Protein AF-0000000079491563 (afdb_homodimer)

Radius of gyration: 26.88 Å; Cα contacts (8 Å, |Δi|>4): 609; chains: 2; bounding box: 53×106×78 Å

Structure (mmCIF, N/CA/C/O backbone):
data_AF-0000000079491563-model_v1
#
loop_
_entity.id
_entity.type
_entity.pdbx_description
1 polymer Dolichyldiphosphatase
#
loop_
_atom_site.group_PDB
_atom_site.id
_atom_site.type_symbol
_atom_site.label_atom_id
_atom_site.label_alt_id
_atom_site.label_comp_id
_atom_site.label_asym_id
_atom_site.label_entity_id
_atom_site.label_seq_id
_atom_site.pdbx_PDB_ins_code
_atom_site.Cartn_x
_atom_site.Cartn_y
_atom_site.Cartn_z
_atom_site.occupancy
_atom_site.B_iso_or_equiv
_atom_site.auth_seq_id
_atom_site.auth_comp_id
_atom_site.auth_asym_id
_atom_site.auth_atom_id
_atom_site.pdbx_PDB_model_num
ATOM 1 N N . MET A 1 1 ? 18.875 -70.062 -4.09 1 33.38 1 MET A N 1
ATOM 2 C CA . MET A 1 1 ? 19.203 -68.812 -4.773 1 33.38 1 MET A CA 1
ATOM 3 C C . MET A 1 1 ? 18.172 -67.75 -4.469 1 33.38 1 MET A C 1
ATOM 5 O O . MET A 1 1 ? 17.016 -67.875 -4.867 1 33.38 1 MET A O 1
ATOM 9 N N . GLU A 1 2 ? 18.188 -67.188 -3.293 1 38.75 2 GLU A N 1
ATOM 10 C CA . GLU A 1 2 ? 17.312 -66.125 -2.773 1 38.75 2 GLU A CA 1
ATOM 11 C C . GLU A 1 2 ? 17.312 -64.875 -3.684 1 38.75 2 GLU A C 1
ATOM 13 O O . GLU A 1 2 ? 18.375 -64.375 -3.99 1 38.75 2 GLU A O 1
ATOM 18 N N . VAL A 1 3 ? 16.344 -64.812 -4.652 1 44.72 3 VAL A N 1
ATOM 19 C CA . VAL A 1 3 ? 16.094 -63.656 -5.5 1 44.72 3 VAL A CA 1
ATOM 20 C C . VAL A 1 3 ? 16.047 -62.375 -4.648 1 44.72 3 VAL A C 1
ATOM 22 O O . VAL A 1 3 ? 15.164 -62.219 -3.801 1 44.72 3 VAL A O 1
ATOM 25 N N . VAL A 1 4 ? 17.188 -61.812 -4.176 1 45.34 4 VAL A N 1
ATOM 26 C CA . VAL A 1 4 ? 17.234 -60.469 -3.619 1 45.34 4 VAL A CA 1
ATOM 27 C C . VAL A 1 4 ? 16.438 -59.5 -4.5 1 45.34 4 VAL A C 1
ATOM 29 O O . VAL A 1 4 ? 16.797 -59.281 -5.664 1 45.34 4 VAL A O 1
ATOM 32 N N . THR A 1 5 ? 15.102 -59.5 -4.449 1 40.22 5 THR A N 1
ATOM 33 C CA . THR A 1 5 ? 14.328 -58.438 -5.074 1 40.22 5 THR A CA 1
ATOM 34 C C . THR A 1 5 ? 14.961 -57.094 -4.797 1 40.22 5 THR A C 1
ATOM 36 O O . THR A 1 5 ? 15.055 -56.656 -3.645 1 40.22 5 THR A O 1
ATOM 39 N N . GLY A 1 6 ? 16.094 -56.781 -5.426 1 38.22 6 GLY A N 1
ATOM 40 C CA . GLY A 1 6 ? 16.656 -55.438 -5.348 1 38.22 6 GLY A CA 1
ATOM 41 C C . GLY A 1 6 ? 15.609 -54.344 -5.281 1 38.22 6 GLY A C 1
ATOM 42 O O . GLY A 1 6 ? 14.766 -54.219 -6.176 1 38.22 6 GLY A O 1
ATOM 43 N N . GLN A 1 7 ? 15.07 -54 -4.082 1 40.69 7 GLN A N 1
ATOM 44 C CA . GLN A 1 7 ? 14.258 -52.812 -3.916 1 40.69 7 GLN A CA 1
ATOM 45 C C . GLN A 1 7 ? 14.734 -51.688 -4.836 1 40.69 7 GLN A C 1
ATOM 47 O O . GLN A 1 7 ? 15.914 -51.312 -4.816 1 40.69 7 GLN A O 1
ATOM 52 N N . LEU A 1 8 ? 14.211 -51.594 -6.059 1 43.91 8 LEU A N 1
ATOM 53 C CA . LEU A 1 8 ? 14.453 -50.438 -6.906 1 43.91 8 LEU A CA 1
ATOM 54 C C . LEU A 1 8 ? 14.625 -49.156 -6.062 1 43.91 8 LEU A C 1
ATOM 56 O O . LEU A 1 8 ? 13.93 -49 -5.059 1 43.91 8 LEU A O 1
ATOM 60 N N . PRO A 1 9 ? 15.812 -48.594 -5.977 1 44.34 9 PRO A N 1
ATOM 61 C CA . PRO A 1 9 ? 15.977 -47.312 -5.277 1 44.34 9 PRO A CA 1
ATOM 62 C C . PRO A 1 9 ? 14.742 -46.438 -5.391 1 44.34 9 PRO A C 1
ATOM 64 O O . PRO A 1 9 ? 13.992 -46.531 -6.359 1 44.34 9 PRO A O 1
ATOM 67 N N . SER A 1 10 ? 14.016 -46.156 -4.238 1 43.34 10 SER A N 1
ATOM 68 C CA . SER A 1 10 ? 12.93 -45.188 -4.117 1 43.34 10 SER A CA 1
ATOM 69 C C . SER A 1 10 ? 13.094 -44.031 -5.113 1 43.34 10 SER A C 1
ATOM 71 O O . SER A 1 10 ? 14.211 -43.562 -5.34 1 43.34 10 SER A O 1
ATOM 73 N N . SER A 1 11 ? 12.375 -43.969 -6.234 1 46.31 11 SER A N 1
ATOM 74 C CA . SER A 1 11 ? 12.289 -42.875 -7.172 1 46.31 11 SER A CA 1
ATOM 75 C C . SER A 1 11 ? 12.625 -41.531 -6.492 1 46.31 11 SER A C 1
ATOM 77 O O . SER A 1 11 ? 12.266 -41.312 -5.332 1 46.31 11 SER A O 1
ATOM 79 N N . PRO A 1 12 ? 13.711 -40.875 -6.797 1 52.59 12 PRO A N 1
ATOM 80 C CA . PRO A 1 12 ? 14.008 -39.594 -6.184 1 52.59 12 PRO A CA 1
ATOM 81 C C . PRO A 1 12 ? 12.742 -38.781 -5.859 1 52.59 12 PRO A C 1
ATOM 83 O O . PRO A 1 12 ? 11.766 -38.844 -6.609 1 52.59 12 PRO A O 1
ATOM 86 N N . SER A 1 13 ? 12.281 -38.688 -4.672 1 56.5 13 SER A N 1
ATOM 87 C CA . SER A 1 13 ? 11.102 -38.031 -4.133 1 56.5 13 SER A CA 1
ATOM 88 C C . SER A 1 13 ? 10.828 -36.719 -4.859 1 56.5 13 SER A C 1
ATOM 90 O O . SER A 1 13 ? 11.641 -35.781 -4.805 1 56.5 13 SER A O 1
ATOM 92 N N . VAL A 1 14 ? 10.242 -36.75 -6.012 1 70.81 14 VAL A N 1
ATOM 93 C CA . VAL A 1 14 ? 9.836 -35.625 -6.812 1 70.81 14 VAL A CA 1
ATOM 94 C C . VAL A 1 14 ? 9.133 -34.594 -5.922 1 70.81 14 VAL A C 1
ATOM 96 O O . VAL A 1 14 ? 8.109 -34.906 -5.305 1 70.81 14 VAL A O 1
ATOM 99 N N . ILE A 1 15 ? 9.852 -33.562 -5.418 1 78.31 15 ILE A N 1
ATOM 100 C CA . ILE A 1 15 ? 9.273 -32.438 -4.672 1 78.31 15 ILE A CA 1
ATOM 101 C C . ILE A 1 15 ? 8.094 -31.875 -5.441 1 78.31 15 ILE A C 1
ATOM 103 O O . ILE A 1 15 ? 8.219 -31.516 -6.613 1 78.31 15 ILE A O 1
ATOM 107 N N . GLU A 1 16 ? 6.957 -32.094 -4.93 1 82.31 16 GLU A N 1
ATOM 108 C CA . GLU A 1 16 ? 5.773 -31.469 -5.5 1 82.31 16 GLU A CA 1
ATOM 109 C C . GLU A 1 16 ? 5.672 -30.016 -5.074 1 82.31 16 GLU A C 1
ATOM 111 O O . GLU A 1 16 ? 5.738 -29.703 -3.883 1 82.31 16 GLU A O 1
ATOM 116 N N . TRP A 1 17 ? 5.625 -29.172 -6.035 1 82.44 17 TRP A N 1
ATOM 117 C CA . TRP A 1 17 ? 5.574 -27.734 -5.77 1 82.44 17 TRP A CA 1
ATOM 118 C C . TRP A 1 17 ? 4.133 -27.234 -5.77 1 82.44 17 TRP A C 1
ATOM 120 O O . TRP A 1 17 ? 3.305 -27.703 -6.551 1 82.44 17 TRP A O 1
ATOM 130 N N . SER A 1 18 ? 3.875 -26.469 -4.82 1 81.94 18 SER A N 1
ATOM 131 C CA . SER A 1 18 ? 2.584 -25.797 -4.727 1 81.94 18 SER A CA 1
ATOM 132 C C . SER A 1 18 ? 2.74 -24.281 -4.812 1 81.94 18 SER A C 1
ATOM 134 O O . SER A 1 18 ? 3.785 -23.734 -4.453 1 81.94 18 SER A O 1
ATOM 136 N N . SER A 1 19 ? 1.721 -23.625 -5.391 1 80.38 19 SER A N 1
ATOM 137 C CA . SER A 1 19 ? 1.745 -22.172 -5.504 1 80.38 19 SER A CA 1
ATOM 138 C C . SER A 1 19 ? 1.074 -21.516 -4.301 1 80.38 19 SER A C 1
ATOM 140 O O . SER A 1 19 ? 0.141 -22.078 -3.721 1 80.38 19 SER A O 1
ATOM 142 N N . PHE A 1 20 ? 1.654 -20.406 -3.984 1 76.38 20 PHE A N 1
ATOM 143 C CA . PHE A 1 20 ? 1.009 -19.625 -2.938 1 76.38 20 PHE A CA 1
ATOM 144 C C . PHE A 1 20 ? -0.326 -19.062 -3.42 1 76.38 20 PHE A C 1
ATOM 146 O O . PHE A 1 20 ? -0.368 -18.25 -4.34 1 76.38 20 PHE A O 1
ATOM 153 N N . SER A 1 21 ? -1.38 -19.438 -2.797 1 75.44 21 SER A N 1
ATOM 154 C CA . SER A 1 21 ? -2.738 -19.297 -3.316 1 75.44 21 SER A CA 1
ATOM 155 C C . SER A 1 21 ? -3.172 -17.844 -3.363 1 75.44 21 SER A C 1
ATOM 157 O O . SER A 1 21 ? -3.877 -17.422 -4.285 1 75.44 21 SER A O 1
ATOM 159 N N . LEU A 1 22 ? -2.746 -17.016 -2.453 1 75.25 22 LEU A N 1
ATOM 160 C CA . LEU A 1 22 ? -3.236 -15.648 -2.303 1 75.25 22 LEU A CA 1
ATOM 161 C C . LEU A 1 22 ? -2.857 -14.797 -3.51 1 75.25 22 LEU A C 1
ATOM 163 O O . LEU A 1 22 ? -3.605 -13.898 -3.9 1 75.25 22 LEU A O 1
ATOM 167 N N . THR A 1 23 ? -1.803 -15.172 -4.168 1 80.31 23 THR A N 1
ATOM 168 C CA . THR A 1 23 ? -1.316 -14.32 -5.25 1 80.31 23 THR A CA 1
ATOM 169 C C . THR A 1 23 ? -1.249 -15.094 -6.562 1 80.31 23 THR A C 1
ATOM 171 O O . THR A 1 23 ? -0.744 -14.586 -7.562 1 80.31 23 THR A O 1
ATOM 174 N N . HIS A 1 24 ? -1.755 -16.25 -6.48 1 82.44 24 HIS A N 1
ATOM 175 C CA . HIS A 1 24 ? -1.667 -17.109 -7.656 1 82.44 24 HIS A CA 1
ATOM 176 C C . HIS A 1 24 ? -2.84 -16.875 -8.602 1 82.44 24 HIS A C 1
ATOM 178 O O . HIS A 1 24 ? -4 -17 -8.203 1 82.44 24 HIS A O 1
ATOM 184 N N . VAL A 1 25 ? -2.547 -16.391 -9.742 1 86.5 25 VAL A N 1
ATOM 185 C CA . VAL A 1 25 ? -3.562 -16.188 -10.773 1 86.5 25 VAL A CA 1
ATOM 186 C C . VAL A 1 25 ? -3.072 -16.75 -12.102 1 86.5 25 VAL A C 1
ATOM 188 O O . VAL A 1 25 ? -1.935 -16.5 -12.508 1 86.5 25 VAL A O 1
ATOM 191 N N . GLN A 1 26 ? -3.93 -17.5 -12.703 1 87.38 26 GLN A N 1
ATOM 192 C CA . GLN A 1 26 ? -3.584 -18.125 -13.977 1 87.38 26 GLN A CA 1
ATOM 193 C C . GLN A 1 26 ? -4.41 -17.547 -15.117 1 87.38 26 GLN A C 1
ATOM 195 O O . GLN A 1 26 ? -5.523 -17.047 -14.898 1 87.38 26 GLN A O 1
ATOM 200 N N . TYR A 1 27 ? -3.842 -17.531 -16.25 1 88.19 27 TYR A N 1
ATOM 201 C CA . TYR A 1 27 ? -4.488 -17.109 -17.484 1 88.19 27 TYR A CA 1
ATOM 202 C C . TYR A 1 27 ? -4.074 -17.984 -18.656 1 88.19 27 TYR A C 1
ATOM 204 O O . TYR A 1 27 ? -3.041 -18.656 -18.594 1 88.19 27 TYR A O 1
ATOM 212 N N . PRO A 1 28 ? -4.953 -18.078 -19.656 1 87.12 28 PRO A N 1
ATOM 213 C CA . PRO A 1 28 ? -4.574 -18.875 -20.812 1 87.12 28 PRO A CA 1
ATOM 214 C C . PRO A 1 28 ? -3.322 -18.344 -21.516 1 87.12 28 PRO A C 1
ATOM 216 O O . PRO A 1 28 ? -3.203 -17.141 -21.75 1 87.12 28 PRO A O 1
ATOM 219 N N . LYS A 1 29 ? -2.494 -19.297 -21.797 1 86.69 29 LYS A N 1
ATOM 220 C CA . LYS A 1 29 ? -1.234 -18.938 -22.438 1 86.69 29 LYS A CA 1
ATOM 221 C C . LYS A 1 29 ? -1.48 -18.219 -23.766 1 86.69 29 LYS A C 1
ATOM 223 O O . LYS A 1 29 ? -2.324 -18.656 -24.562 1 86.69 29 LYS A O 1
ATOM 228 N N . GLY A 1 30 ? -0.795 -17.125 -23.984 1 87.94 30 GLY A N 1
ATOM 229 C CA . GLY A 1 30 ? -0.909 -16.391 -25.234 1 87.94 30 GLY A CA 1
ATOM 230 C C . GLY A 1 30 ? -2.062 -15.406 -25.25 1 87.94 30 GLY A C 1
ATOM 231 O O . GLY A 1 30 ? -2.242 -14.664 -26.219 1 87.94 30 GLY A O 1
ATOM 232 N N . ASP A 1 31 ? -2.879 -15.391 -24.266 1 92.62 31 ASP A N 1
ATOM 233 C CA . ASP A 1 31 ? -4.039 -14.508 -24.172 1 92.62 31 ASP A CA 1
ATOM 234 C C . ASP A 1 31 ? -3.676 -13.195 -23.484 1 92.62 31 ASP A C 1
ATOM 236 O O . ASP A 1 31 ? -3.633 -13.133 -22.25 1 92.62 31 ASP A O 1
ATOM 240 N N . SER A 1 32 ? -3.508 -12.203 -24.281 1 93.44 32 SER A N 1
ATOM 241 C CA . SER A 1 32 ? -3.107 -10.914 -23.703 1 93.44 32 SER A CA 1
ATOM 242 C C . SER A 1 32 ? -4.211 -10.328 -22.844 1 93.44 32 SER A C 1
ATOM 244 O O . SER A 1 32 ? -3.93 -9.695 -21.812 1 93.44 32 SER A O 1
ATOM 246 N N . LEU A 1 33 ? -5.422 -10.484 -23.266 1 95 33 LEU A N 1
ATOM 247 C CA . LEU A 1 33 ? -6.531 -10.008 -22.453 1 95 33 LEU A CA 1
ATOM 248 C C . LEU A 1 33 ? -6.586 -10.742 -21.125 1 95 33 LEU A C 1
ATOM 250 O O . LEU A 1 33 ? -6.793 -10.125 -20.078 1 95 33 LEU A O 1
ATOM 254 N N . GLY A 1 34 ? -6.395 -12.008 -21.219 1 94.19 34 GLY A N 1
ATOM 255 C CA . GLY A 1 34 ? -6.344 -12.797 -19.984 1 94.19 34 GLY A CA 1
ATOM 256 C C . GLY A 1 34 ? -5.246 -12.344 -19.047 1 94.19 34 GLY A C 1
ATOM 257 O O . GLY A 1 34 ? -5.453 -12.289 -17.828 1 94.19 34 GLY A O 1
ATOM 258 N N . LYS A 1 35 ? -4.18 -12.094 -19.641 1 92.69 35 LYS A N 1
ATOM 259 C CA . LYS A 1 35 ? -3.059 -11.617 -18.844 1 92.69 35 LYS A CA 1
ATOM 260 C C . LYS A 1 35 ? -3.4 -10.305 -18.141 1 92.69 35 LYS A C 1
ATOM 262 O O . LYS A 1 35 ? -3.113 -10.133 -16.953 1 92.69 35 LYS A O 1
ATOM 267 N N . LEU A 1 36 ? -3.996 -9.422 -18.859 1 94.81 36 LEU A N 1
ATOM 268 C CA . LEU A 1 36 ? -4.418 -8.141 -18.297 1 94.81 36 LEU A CA 1
ATOM 269 C C . LEU A 1 36 ? -5.453 -8.352 -17.188 1 94.81 36 LEU A C 1
ATOM 271 O O . LEU A 1 36 ? -5.371 -7.73 -16.141 1 94.81 36 LEU A O 1
ATOM 275 N N . LEU A 1 37 ? -6.352 -9.195 -17.422 1 95.5 37 LEU A N 1
ATOM 276 C CA . LEU A 1 37 ? -7.414 -9.453 -16.453 1 95.5 37 LEU A CA 1
ATOM 277 C C . LEU A 1 37 ? -6.863 -10.148 -15.219 1 95.5 37 LEU A C 1
ATOM 279 O O . LEU A 1 37 ? -7.355 -9.922 -14.109 1 95.5 37 LEU A O 1
ATOM 283 N N . ALA A 1 38 ? -5.879 -10.969 -15.422 1 92.88 38 ALA A N 1
ATOM 284 C CA . ALA A 1 38 ? -5.203 -11.578 -14.281 1 92.88 38 ALA A CA 1
ATOM 285 C C . ALA A 1 38 ? -4.578 -10.508 -13.383 1 92.88 38 ALA A C 1
ATOM 287 O O . ALA A 1 38 ? -4.695 -10.57 -12.156 1 92.88 38 ALA A O 1
ATOM 288 N N . PHE A 1 39 ? -4.008 -9.586 -14.016 1 92.75 39 PHE A N 1
ATOM 289 C CA . PHE A 1 39 ? -3.418 -8.469 -13.281 1 92.75 39 PHE A CA 1
ATOM 290 C C . PHE A 1 39 ? -4.488 -7.695 -12.523 1 92.75 39 PHE A C 1
ATOM 292 O O . PHE A 1 39 ? -4.324 -7.395 -11.344 1 92.75 39 PHE A O 1
ATOM 299 N N . ILE A 1 40 ? -5.562 -7.418 -13.156 1 95.62 40 ILE A N 1
ATOM 300 C CA . ILE A 1 40 ? -6.668 -6.664 -12.578 1 95.62 40 ILE A CA 1
ATOM 301 C C . ILE A 1 40 ? -7.254 -7.438 -11.398 1 95.62 40 ILE A C 1
ATOM 303 O O . ILE A 1 40 ? -7.668 -6.84 -10.398 1 95.62 40 ILE A O 1
ATOM 307 N N . SER A 1 41 ? -7.211 -8.719 -11.484 1 94.44 41 SER A N 1
ATOM 308 C CA . SER A 1 41 ? -7.812 -9.555 -10.453 1 94.44 41 SER A CA 1
ATOM 309 C C . SER A 1 41 ? -6.992 -9.523 -9.172 1 94.44 41 SER A C 1
ATOM 311 O O . SER A 1 41 ? -7.457 -9.969 -8.117 1 94.44 41 SER A O 1
ATOM 313 N N . LEU A 1 42 ? -5.801 -8.961 -9.211 1 94.44 42 LEU A N 1
ATOM 314 C CA . LEU A 1 42 ? -4.949 -8.852 -8.031 1 94.44 42 LEU A CA 1
ATOM 315 C C . LEU A 1 42 ? -5.289 -7.598 -7.234 1 94.44 42 LEU A C 1
ATOM 317 O O . LEU A 1 42 ? -4.715 -7.363 -6.168 1 94.44 42 LEU A O 1
ATOM 321 N N . SER A 1 43 ? -6.289 -6.883 -7.613 1 96.31 43 SER A N 1
ATOM 322 C CA . SER A 1 43 ? -6.637 -5.582 -7.051 1 96.31 43 SER A CA 1
ATOM 323 C C . SER A 1 43 ? -7.012 -5.699 -5.578 1 96.31 43 SER A C 1
ATOM 325 O O . SER A 1 43 ? -6.621 -4.855 -4.766 1 96.31 43 SER A O 1
ATOM 327 N N . PRO A 1 44 ? -7.734 -6.715 -5.145 1 96.62 44 PRO A N 1
ATOM 328 C CA . PRO A 1 44 ? -8.062 -6.797 -3.721 1 96.62 44 PRO A CA 1
ATOM 329 C C . PRO A 1 44 ? -6.82 -6.84 -2.832 1 96.62 44 PRO A C 1
ATOM 331 O O . PRO A 1 44 ? -6.785 -6.203 -1.779 1 96.62 44 PRO A O 1
ATOM 334 N N . LEU A 1 45 ? -5.836 -7.535 -3.281 1 95 45 LEU A N 1
ATOM 335 C CA . LEU A 1 45 ? -4.586 -7.574 -2.533 1 95 45 LEU A CA 1
ATOM 336 C C . LEU A 1 45 ? -3.924 -6.203 -2.504 1 95 45 LEU A C 1
ATOM 338 O O . LEU A 1 45 ? -3.459 -5.754 -1.454 1 95 45 LEU A O 1
ATOM 342 N N . GLY A 1 46 ? -3.873 -5.566 -3.631 1 96.25 46 GLY A N 1
ATOM 343 C CA . GLY A 1 46 ? -3.35 -4.211 -3.693 1 96.25 46 GLY A CA 1
ATOM 344 C C . GLY A 1 46 ? -4.074 -3.248 -2.77 1 96.25 46 GLY A C 1
ATOM 345 O O . GLY A 1 46 ? -3.439 -2.453 -2.072 1 96.25 46 GLY A O 1
ATOM 346 N N . ILE A 1 47 ? -5.34 -3.342 -2.752 1 97.69 47 ILE A N 1
ATOM 347 C CA . ILE A 1 47 ? -6.148 -2.457 -1.921 1 97.69 47 ILE A CA 1
ATOM 348 C C . ILE A 1 47 ? -5.906 -2.771 -0.446 1 97.69 47 ILE A C 1
ATOM 350 O O . ILE A 1 47 ? -5.832 -1.861 0.384 1 97.69 47 ILE A O 1
ATOM 354 N N . ALA A 1 48 ? -5.777 -4.023 -0.148 1 97.12 48 ALA A N 1
ATOM 355 C CA . ALA A 1 48 ? -5.504 -4.406 1.234 1 97.12 48 ALA A CA 1
ATOM 356 C C . ALA A 1 48 ? -4.191 -3.801 1.721 1 97.12 48 ALA A C 1
ATOM 358 O O . ALA A 1 48 ? -4.121 -3.26 2.826 1 97.12 48 ALA A O 1
ATOM 359 N N . VAL A 1 49 ? -3.172 -3.861 0.914 1 96.94 49 VAL A N 1
ATOM 360 C CA . VAL A 1 49 ? -1.88 -3.283 1.271 1 96.94 49 VAL A CA 1
ATOM 361 C C . VAL A 1 49 ? -2.002 -1.766 1.371 1 96.94 49 VAL A C 1
ATOM 363 O O . VAL A 1 49 ? -1.431 -1.148 2.273 1 96.94 49 VAL A O 1
ATOM 366 N N . CYS A 1 50 ? -2.725 -1.22 0.447 1 97.75 50 CYS A N 1
ATOM 367 C CA . CYS A 1 50 ? -2.967 0.218 0.474 1 97.75 50 CYS A CA 1
ATOM 368 C C . CYS A 1 50 ? -3.627 0.636 1.782 1 97.75 50 CYS A C 1
ATOM 370 O O . CYS A 1 50 ? -3.184 1.585 2.432 1 97.75 50 CYS A O 1
ATOM 372 N N . MET A 1 51 ? -4.633 -0.077 2.195 1 98 51 MET A N 1
ATOM 373 C CA . MET A 1 51 ? -5.367 0.259 3.412 1 98 51 MET A CA 1
ATOM 374 C C . MET A 1 51 ? -4.48 0.091 4.645 1 98 51 MET A C 1
ATOM 376 O O . MET A 1 51 ? -4.516 0.918 5.555 1 98 51 MET A O 1
ATOM 380 N N . LEU A 1 52 ? -3.713 -0.933 4.621 1 97.44 52 LEU A N 1
ATOM 381 C CA . LEU A 1 52 ? -2.791 -1.135 5.734 1 97.44 52 LEU A CA 1
ATOM 382 C C . LEU A 1 52 ? -1.779 0.003 5.816 1 97.44 52 LEU A C 1
ATOM 384 O O . LEU A 1 52 ? -1.474 0.491 6.906 1 97.44 52 LEU A O 1
ATOM 388 N N . THR A 1 53 ? -1.307 0.353 4.672 1 97.69 53 THR A N 1
ATOM 389 C CA . THR A 1 53 ? -0.362 1.462 4.598 1 97.69 53 THR A CA 1
ATOM 390 C C . THR A 1 53 ? -0.985 2.742 5.145 1 97.69 53 THR A C 1
ATOM 392 O O . THR A 1 53 ? -0.371 3.441 5.953 1 97.69 53 THR A O 1
ATOM 395 N N . LEU A 1 54 ? -2.178 2.992 4.785 1 96.94 54 LEU A N 1
ATOM 396 C CA . LEU A 1 54 ? -2.846 4.215 5.219 1 96.94 54 LEU A CA 1
ATOM 397 C C . LEU A 1 54 ? -3.145 4.172 6.715 1 96.94 54 LEU A C 1
ATOM 399 O O . LEU A 1 54 ? -3.043 5.188 7.402 1 96.94 54 LEU A O 1
ATOM 403 N N . ILE A 1 55 ? -3.488 3.02 7.195 1 97.19 55 ILE A N 1
ATOM 404 C CA . ILE A 1 55 ? -3.721 2.883 8.625 1 97.19 55 ILE A CA 1
ATOM 405 C C . ILE A 1 55 ? -2.439 3.211 9.391 1 97.19 55 ILE A C 1
ATOM 407 O O . ILE A 1 55 ? -2.473 3.943 10.383 1 97.19 55 ILE A O 1
ATOM 411 N N . LEU A 1 56 ? -1.343 2.764 8.898 1 94.19 56 LEU A N 1
ATOM 412 C CA . LEU A 1 56 ? -0.078 2.895 9.609 1 94.19 56 LEU A CA 1
ATOM 413 C C . LEU A 1 56 ? 0.46 4.316 9.516 1 94.19 56 LEU A C 1
ATOM 415 O O . LEU A 1 56 ? 1.062 4.828 10.461 1 94.19 56 LEU A O 1
ATOM 419 N N . PHE A 1 57 ? 0.159 5.004 8.43 1 92.75 57 PHE A N 1
ATOM 420 C CA . PHE A 1 57 ? 0.869 6.258 8.219 1 92.75 57 PHE A CA 1
ATOM 421 C C . PHE A 1 57 ? -0.073 7.445 8.375 1 92.75 57 PHE A C 1
ATOM 423 O O . PHE A 1 57 ? 0.366 8.555 8.672 1 92.75 57 PHE A O 1
ATOM 430 N N . ARG A 1 58 ? -1.344 7.215 8.078 1 92.75 58 ARG A N 1
ATOM 431 C CA . ARG A 1 58 ? -2.289 8.312 8.266 1 92.75 58 ARG A CA 1
ATOM 432 C C . ARG A 1 58 ? -2.947 8.242 9.633 1 92.75 58 ARG A C 1
ATOM 434 O O . ARG A 1 58 ? -3.248 9.273 10.242 1 92.75 58 ARG A O 1
ATOM 441 N N . ARG A 1 59 ? -3.297 7.012 10.109 1 95.19 59 ARG A N 1
ATOM 442 C CA . ARG A 1 59 ? -3.83 6.723 11.438 1 95.19 59 ARG A CA 1
ATOM 443 C C . ARG A 1 59 ? -5.113 7.504 11.695 1 95.19 59 ARG A C 1
ATOM 445 O O . ARG A 1 59 ? -5.293 8.078 12.773 1 95.19 59 ARG A O 1
ATOM 452 N N . ASP A 1 60 ? -5.957 7.68 10.773 1 94.88 60 ASP A N 1
ATOM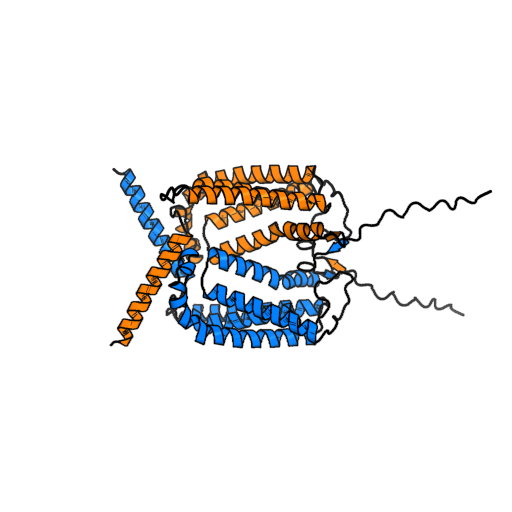 453 C CA . ASP A 1 60 ? -7.25 8.328 10.953 1 94.88 60 ASP A CA 1
ATOM 454 C C . ASP A 1 60 ? -8.352 7.301 11.18 1 94.88 60 ASP A C 1
ATOM 456 O O . ASP A 1 60 ? -8.312 6.203 10.625 1 94.88 60 ASP A O 1
ATOM 460 N N . LEU A 1 61 ? -9.289 7.641 11.859 1 96.88 61 LEU A N 1
ATOM 461 C CA . LEU A 1 61 ? -10.312 6.715 12.336 1 96.88 61 LEU A CA 1
ATOM 462 C C . LEU A 1 61 ? -11.234 6.285 11.203 1 96.88 61 LEU A C 1
ATOM 464 O O . LEU A 1 61 ? -11.727 5.156 11.195 1 96.88 61 LEU A O 1
ATOM 468 N N . HIS A 1 62 ? -11.5 7.141 10.242 1 96.12 62 HIS A N 1
ATOM 469 C CA . HIS A 1 62 ? -12.336 6.762 9.109 1 96.12 62 HIS A CA 1
ATOM 470 C C . HIS A 1 62 ? -11.695 5.633 8.305 1 96.12 62 HIS A C 1
ATOM 472 O O . HIS A 1 62 ? -12.375 4.684 7.91 1 96.12 62 HIS A O 1
ATOM 478 N N . THR A 1 63 ? -10.375 5.719 8.055 1 97.12 63 THR A N 1
ATOM 479 C CA . THR A 1 63 ? -9.656 4.676 7.34 1 97.12 63 THR A CA 1
ATOM 480 C C . THR A 1 63 ? -9.664 3.371 8.133 1 97.12 63 THR A C 1
ATOM 482 O O . THR A 1 63 ? -9.852 2.293 7.566 1 97.12 63 THR A O 1
ATOM 485 N N . ILE A 1 64 ? -9.492 3.496 9.391 1 98.06 64 ILE A N 1
ATOM 486 C CA . ILE A 1 64 ? -9.477 2.318 10.258 1 98.06 64 ILE A CA 1
ATOM 487 C C . ILE A 1 64 ? -10.852 1.647 10.234 1 98.06 64 ILE A C 1
ATOM 489 O O . ILE A 1 64 ? -10.945 0.425 10.109 1 98.06 64 ILE A O 1
ATOM 493 N N . THR A 1 65 ? -11.867 2.43 10.367 1 98.12 65 THR A N 1
ATOM 494 C CA . THR A 1 65 ? -13.219 1.887 10.359 1 98.12 65 THR A CA 1
ATOM 495 C C . THR A 1 65 ? -13.547 1.274 9 1 98.12 65 THR A C 1
ATOM 497 O O . THR A 1 65 ? -14.125 0.19 8.922 1 98.12 65 THR A O 1
ATOM 500 N N . PHE A 1 66 ? -13.203 1.98 7.957 1 98.38 66 PHE A N 1
ATOM 501 C CA . PHE A 1 66 ? -13.383 1.45 6.609 1 98.38 66 PHE A CA 1
ATOM 502 C C . PHE A 1 66 ? -12.695 0.1 6.461 1 98.38 66 PHE A C 1
ATOM 504 O O . PHE A 1 66 ? -13.289 -0.86 5.977 1 98.38 66 PHE A O 1
ATOM 511 N N . SER A 1 67 ? -11.453 -0.024 6.906 1 98.69 67 SER A N 1
ATOM 512 C CA . SER A 1 67 ? -10.672 -1.25 6.824 1 98.69 67 SER A CA 1
ATOM 513 C C . SER A 1 67 ? -11.297 -2.367 7.652 1 98.69 67 SER A C 1
ATOM 515 O O . SER A 1 67 ? -11.281 -3.531 7.25 1 98.69 67 SER A O 1
ATOM 517 N N . SER A 1 68 ? -11.805 -2.01 8.812 1 98.5 68 SER A N 1
ATOM 518 C CA . SER A 1 68 ? -12.484 -3.004 9.633 1 98.5 68 SER A CA 1
ATOM 519 C C . SER A 1 68 ? -13.711 -3.561 8.914 1 98.5 68 SER A C 1
ATOM 521 O O . SER A 1 68 ? -14.039 -4.742 9.055 1 98.5 68 SER A O 1
ATOM 523 N N . GLY A 1 69 ? -14.406 -2.682 8.188 1 98.75 69 GLY A N 1
ATOM 524 C CA . GLY A 1 69 ? -15.531 -3.139 7.379 1 98.75 69 GLY A CA 1
ATOM 525 C C . GLY A 1 69 ? -15.117 -4.117 6.297 1 98.75 69 GLY A C 1
ATOM 526 O O . GLY A 1 69 ? -15.812 -5.109 6.051 1 98.75 69 GLY A O 1
ATOM 527 N N . ILE A 1 70 ? -14.023 -3.816 5.672 1 98.69 70 ILE A N 1
ATOM 528 C CA . ILE A 1 70 ? -13.492 -4.707 4.652 1 98.69 70 ILE A CA 1
ATOM 529 C C . ILE A 1 70 ? -13.188 -6.074 5.266 1 98.69 70 ILE A C 1
ATOM 531 O O . ILE A 1 70 ? -13.523 -7.109 4.688 1 98.69 70 ILE A O 1
ATOM 535 N N . LEU A 1 71 ? -12.586 -6.062 6.445 1 98.25 71 LEU A N 1
ATOM 536 C CA . LEU A 1 71 ? -12.227 -7.301 7.125 1 98.25 71 LEU A CA 1
ATOM 537 C C . LEU A 1 71 ? -13.477 -8.094 7.496 1 98.25 71 LEU A C 1
ATOM 539 O O . LEU A 1 71 ? -13.523 -9.312 7.289 1 98.25 71 LEU A O 1
ATOM 543 N N . LEU A 1 72 ? -14.414 -7.434 8.047 1 98.44 72 LEU A N 1
ATOM 544 C CA . LEU A 1 72 ? -15.664 -8.102 8.414 1 98.44 72 LEU A CA 1
ATOM 545 C C . LEU A 1 72 ? -16.359 -8.68 7.184 1 98.44 72 LEU A C 1
ATOM 547 O O . LEU A 1 72 ? -16.953 -9.758 7.25 1 98.44 72 LEU A O 1
ATOM 551 N N . ASN A 1 73 ? -16.312 -7.902 6.109 1 98.5 73 ASN A N 1
ATOM 552 C CA . ASN A 1 73 ? -16.859 -8.375 4.844 1 98.5 73 ASN A CA 1
ATOM 553 C C . ASN A 1 73 ? -16.172 -9.656 4.379 1 98.5 73 ASN A C 1
ATOM 555 O O . ASN A 1 73 ? -16.828 -10.578 3.887 1 98.5 73 ASN A O 1
ATOM 559 N N . GLU A 1 74 ? -14.906 -9.789 4.539 1 97.19 74 GLU A N 1
ATOM 560 C CA . GLU A 1 74 ? -14.156 -10.992 4.176 1 97.19 74 GLU A CA 1
ATOM 561 C C . GLU A 1 74 ? -14.539 -12.172 5.07 1 97.19 74 GLU A C 1
ATOM 563 O O . GLU A 1 74 ? -14.633 -13.305 4.602 1 97.19 74 GLU A O 1
ATOM 568 N N . VAL A 1 75 ? -14.688 -11.891 6.316 1 97.5 75 VAL A N 1
ATOM 569 C CA . VAL A 1 75 ? -15.094 -12.938 7.254 1 97.5 75 VAL A CA 1
ATOM 570 C C . VAL A 1 75 ? -16.484 -13.453 6.871 1 97.5 75 VAL A C 1
ATOM 572 O O . VAL A 1 75 ? -16.719 -14.664 6.891 1 97.5 75 VAL A O 1
ATOM 575 N N . MET A 1 76 ? -17.312 -12.539 6.559 1 98.06 76 MET A N 1
ATOM 576 C CA . MET A 1 76 ? -18.656 -12.922 6.113 1 98.06 76 MET A CA 1
ATOM 577 C C . MET A 1 76 ? -18.578 -13.805 4.875 1 98.06 76 MET A C 1
ATOM 579 O O . MET A 1 76 ? -19.266 -14.828 4.793 1 98.06 76 MET A O 1
ATOM 583 N N . ASN A 1 77 ? -17.781 -13.445 3.906 1 97.62 77 ASN A N 1
ATOM 584 C CA . ASN A 1 77 ? -17.609 -14.242 2.693 1 97.62 77 ASN A CA 1
ATOM 585 C C . ASN A 1 77 ? -17.109 -15.648 3.006 1 97.62 77 ASN A C 1
ATOM 587 O O . ASN A 1 77 ? -17.625 -16.625 2.484 1 97.62 77 ASN A O 1
ATOM 591 N N . TYR A 1 78 ? -16.125 -15.672 3.836 1 95.69 78 TYR A N 1
ATOM 592 C CA . TYR A 1 78 ? -15.539 -16.953 4.219 1 95.69 78 TYR A CA 1
ATOM 593 C C . TYR A 1 78 ? -16.578 -17.859 4.852 1 95.69 78 TYR A C 1
ATOM 595 O O . TYR A 1 78 ? -16.656 -19.047 4.516 1 95.69 78 TYR A O 1
ATOM 603 N N . THR A 1 79 ? -17.344 -17.328 5.73 1 96.81 79 THR A N 1
ATOM 604 C CA . THR A 1 79 ? -18.375 -18.094 6.43 1 96.81 79 THR A CA 1
ATOM 605 C C . THR A 1 79 ? -19.438 -18.594 5.449 1 96.81 79 THR A C 1
ATOM 607 O O . THR A 1 79 ? -19.797 -19.766 5.48 1 96.81 79 THR A O 1
ATOM 610 N N . LEU A 1 80 ? -19.875 -17.766 4.539 1 96.56 80 LEU A N 1
ATOM 611 C CA . LEU A 1 80 ? -20.906 -18.125 3.572 1 96.56 80 LEU A CA 1
ATOM 612 C C . LEU A 1 80 ? -20.406 -19.203 2.615 1 96.56 80 LEU A C 1
ATOM 614 O O . LEU A 1 80 ? -21.141 -20.125 2.256 1 96.56 80 LEU A O 1
ATOM 618 N N . LYS A 1 81 ? -19.141 -19.109 2.205 1 94.31 81 LYS A N 1
ATOM 619 C CA . LYS A 1 81 ? -18.562 -20.109 1.316 1 94.31 81 LYS A CA 1
ATOM 620 C C . LYS A 1 81 ? -18.578 -21.5 1.963 1 94.31 81 LYS A C 1
ATOM 622 O O . LYS A 1 81 ? -18.797 -22.5 1.285 1 94.31 81 LYS A O 1
ATOM 627 N N . HIS A 1 82 ? -18.359 -21.5 3.223 1 94.25 82 HIS A N 1
ATOM 628 C CA . HIS A 1 82 ? -18.281 -22.766 3.922 1 94.25 82 HIS A CA 1
ATOM 629 C C . HIS A 1 82 ? -19.672 -23.297 4.266 1 94.25 82 HIS A C 1
ATOM 631 O O . HIS A 1 82 ? -19.844 -24.484 4.52 1 94.25 82 HIS A O 1
ATOM 637 N N . LEU A 1 83 ? -20.625 -22.453 4.277 1 95 83 LEU A N 1
ATOM 638 C CA . LEU A 1 83 ? -22 -22.875 4.5 1 95 83 LEU A CA 1
ATOM 639 C C . LEU A 1 83 ? -22.641 -23.359 3.205 1 95 83 LEU A C 1
ATOM 641 O O . LEU A 1 83 ? -23.344 -24.375 3.203 1 95 83 LEU A O 1
ATOM 645 N N . ILE A 1 84 ? -22.344 -22.719 2.107 1 94.44 84 ILE A N 1
ATOM 646 C CA . ILE A 1 84 ? -22.984 -23.031 0.832 1 94.44 84 ILE A CA 1
ATOM 647 C C . ILE A 1 84 ? -22.234 -24.156 0.135 1 94.44 84 ILE A C 1
ATOM 649 O O . ILE A 1 84 ? -22.844 -25.047 -0.473 1 94.44 84 ILE A O 1
ATOM 653 N N . ARG A 1 85 ? -20.828 -24.094 0.119 1 91.94 85 ARG A N 1
ATOM 654 C CA . ARG A 1 85 ? -19.922 -25.109 -0.39 1 91.94 85 ARG A CA 1
ATOM 655 C C . ARG A 1 85 ? -20.172 -25.391 -1.866 1 91.94 85 ARG A C 1
ATOM 657 O O . ARG A 1 85 ? -20.219 -26.547 -2.285 1 91.94 85 ARG A O 1
ATOM 664 N N . GLU A 1 86 ? -20.516 -24.359 -2.6 1 91.75 86 GLU A N 1
ATOM 665 C CA . GLU A 1 86 ? -20.641 -24.5 -4.047 1 91.75 86 GLU A CA 1
ATOM 666 C C . GLU A 1 86 ? -19.281 -24.562 -4.723 1 91.75 86 GLU A C 1
ATOM 668 O O . GLU A 1 86 ? -18.406 -23.734 -4.453 1 91.75 86 GLU A O 1
ATOM 673 N N . PRO A 1 87 ? -19.094 -25.531 -5.543 1 88.44 87 PRO A N 1
ATOM 674 C CA . PRO A 1 87 ? -17.797 -25.672 -6.195 1 88.44 87 PRO A CA 1
ATOM 675 C C . PRO A 1 87 ? -17.531 -24.578 -7.23 1 88.44 87 PRO A C 1
ATOM 677 O O . PRO A 1 87 ? -18.484 -23.953 -7.723 1 88.44 87 PRO A O 1
ATOM 680 N N . ARG A 1 88 ? -16.266 -24.391 -7.527 1 88.81 88 ARG A N 1
ATOM 681 C CA . ARG A 1 88 ? -15.836 -23.5 -8.609 1 88.81 88 ARG A CA 1
ATOM 682 C C . ARG A 1 88 ? -16.031 -24.172 -9.969 1 88.81 88 ARG A C 1
ATOM 684 O O . ARG A 1 88 ? -16.188 -25.391 -10.055 1 88.81 88 ARG A O 1
ATOM 691 N N . PRO A 1 89 ? -16.156 -23.391 -10.984 1 86.56 89 PRO A N 1
ATOM 692 C CA . PRO A 1 89 ? -16.375 -24 -12.297 1 86.56 89 PRO A CA 1
ATOM 693 C C . PRO A 1 89 ? -15.203 -24.875 -12.742 1 86.56 89 PRO A C 1
ATOM 695 O O . PRO A 1 89 ? -15.406 -25.953 -13.305 1 86.56 89 PRO A O 1
ATOM 698 N N . LEU A 1 90 ? -14.039 -24.328 -12.562 1 76.88 90 LEU A N 1
ATOM 699 C CA . LEU A 1 90 ? -12.852 -25.094 -12.938 1 76.88 90 LEU A CA 1
ATOM 700 C C . LEU A 1 90 ? -12.062 -25.5 -11.703 1 76.88 90 LEU A C 1
ATOM 702 O O . LEU A 1 90 ? -11.727 -24.656 -10.859 1 76.88 90 LEU A O 1
ATOM 706 N N . LYS A 1 91 ? -11.938 -26.75 -11.617 1 68.88 91 LYS A N 1
ATOM 707 C CA . LYS A 1 91 ? -11.094 -27.25 -10.531 1 68.88 91 LYS A CA 1
ATOM 708 C C . LYS A 1 91 ? -9.617 -27.109 -10.883 1 68.88 91 LYS A C 1
ATOM 710 O O . LYS A 1 91 ? -9.156 -27.656 -11.883 1 68.88 91 LYS A O 1
ATOM 715 N N . ARG A 1 92 ? -9.078 -26.203 -10.281 1 67.94 92 ARG A N 1
ATOM 716 C CA . ARG A 1 92 ? -7.652 -26 -10.539 1 67.94 92 ARG A CA 1
ATOM 717 C C . ARG A 1 92 ? -6.801 -26.906 -9.648 1 67.94 92 ARG A C 1
ATOM 719 O O . ARG A 1 92 ? -7.227 -27.297 -8.562 1 67.94 92 ARG A O 1
ATOM 726 N N . GLN A 1 93 ? -5.754 -27.469 -10.242 1 60.25 93 GLN A N 1
ATOM 727 C CA . GLN A 1 93 ? -4.855 -28.406 -9.586 1 60.25 93 GLN A CA 1
ATOM 728 C C . GLN A 1 93 ? -4.203 -27.781 -8.359 1 60.25 93 GLN A C 1
ATOM 730 O O . GLN A 1 93 ? -3.822 -28.484 -7.422 1 60.25 93 GLN A O 1
ATOM 735 N N . GLU A 1 94 ? -4.172 -26.531 -8.469 1 59.03 94 GLU A N 1
ATOM 736 C CA . GLU A 1 94 ? -3.408 -25.891 -7.398 1 59.03 94 GLU A CA 1
ATOM 737 C C . GLU A 1 94 ? -4.25 -25.75 -6.133 1 59.03 94 GLU A C 1
ATOM 739 O O . GLU A 1 94 ? -5.469 -25.594 -6.203 1 59.03 94 GLU A O 1
ATOM 744 N N . GLU A 1 95 ? -3.619 -26.188 -5.102 1 58.06 95 GLU A N 1
ATOM 745 C CA . GLU A 1 95 ? -4.246 -26.062 -3.789 1 58.06 95 GLU A CA 1
ATOM 746 C C . GLU A 1 95 ? -4.711 -24.641 -3.523 1 58.06 95 GLU A C 1
ATOM 748 O O . GLU A 1 95 ? -3.9 -23.703 -3.512 1 58.06 95 GLU A O 1
ATOM 753 N N . MET A 1 96 ? -6.062 -24.531 -3.76 1 61.31 96 MET A N 1
ATOM 754 C CA . MET A 1 96 ? -6.645 -23.25 -3.389 1 61.31 96 MET A CA 1
ATOM 755 C C . MET A 1 96 ? -6.973 -23.203 -1.899 1 61.31 96 MET A C 1
ATOM 757 O O . MET A 1 96 ? -7.348 -24.234 -1.315 1 61.31 96 MET A O 1
ATOM 761 N N . THR A 1 97 ? -6.527 -22.109 -1.289 1 60 97 THR A N 1
ATOM 762 C CA . THR A 1 97 ? -6.844 -21.953 0.127 1 60 97 THR A CA 1
ATOM 763 C C . THR A 1 97 ? -8.328 -22.203 0.381 1 60 97 THR A C 1
ATOM 765 O O . THR A 1 97 ? -8.695 -22.859 1.354 1 60 97 THR A O 1
ATOM 768 N N . VAL A 1 98 ? -9.18 -21.688 -0.501 1 68.75 98 VAL A N 1
ATOM 769 C CA . VAL A 1 98 ? -10.617 -21.891 -0.372 1 68.75 98 VAL A CA 1
ATOM 770 C C . VAL A 1 98 ? -11.156 -22.562 -1.638 1 68.75 98 VAL A C 1
ATOM 772 O O . VAL A 1 98 ? -11.062 -22 -2.73 1 68.75 98 VAL A O 1
ATOM 775 N N . GLU A 1 99 ? -11.766 -23.656 -1.507 1 75.88 99 GLU A N 1
ATOM 776 C CA . GLU A 1 99 ? -12.219 -24.5 -2.607 1 75.88 99 GLU A CA 1
ATOM 777 C C . GLU A 1 99 ? -13.586 -24.062 -3.113 1 75.88 99 GLU A C 1
ATOM 779 O O . GLU A 1 99 ? -13.914 -24.266 -4.281 1 75.88 99 GLU A O 1
ATOM 784 N N . PHE A 1 100 ? -14.281 -23.375 -2.189 1 87.44 100 PHE A N 1
ATOM 785 C CA . PHE A 1 100 ? -15.656 -23.047 -2.533 1 87.44 100 PHE A CA 1
ATOM 786 C C . PHE A 1 100 ? -15.727 -21.703 -3.262 1 87.44 100 PHE A C 1
ATOM 788 O O . PHE A 1 100 ? -14.938 -20.797 -2.982 1 87.44 100 PHE A O 1
ATOM 795 N N . GLY A 1 101 ? -16.781 -21.625 -4.121 1 91.31 101 GLY A N 1
ATOM 796 C CA . GLY A 1 101 ? -16.781 -20.484 -5.02 1 91.31 101 GLY A CA 1
ATOM 797 C C . GLY A 1 101 ? -17.875 -19.484 -4.711 1 91.31 101 GLY A C 1
ATOM 798 O O . GLY A 1 101 ? -17.844 -18.344 -5.176 1 91.31 101 GLY A O 1
ATOM 799 N N . MET A 1 102 ? -18.922 -19.859 -3.938 1 94.44 102 MET A N 1
ATOM 800 C CA . MET A 1 102 ? -20.078 -18.984 -3.725 1 94.44 102 MET A CA 1
ATOM 801 C C . MET A 1 102 ? -20.094 -18.438 -2.305 1 94.44 102 MET A C 1
ATOM 803 O O . MET A 1 102 ? -20.141 -19.188 -1.335 1 94.44 102 MET A O 1
ATOM 807 N N . PRO A 1 103 ? -20.109 -17.109 -2.189 1 96.94 103 PRO A N 1
ATOM 808 C CA . PRO A 1 103 ? -20.016 -16.078 -3.217 1 96.94 103 PRO A CA 1
ATOM 809 C C . PRO A 1 103 ? -18.562 -15.734 -3.578 1 96.94 103 PRO A C 1
ATOM 811 O O . PRO A 1 103 ? -17.641 -16.062 -2.828 1 96.94 103 PRO A O 1
ATOM 814 N N . SER A 1 104 ? -18.391 -15.133 -4.746 1 96.94 104 SER A N 1
ATOM 815 C CA . SER A 1 104 ? -17.062 -14.695 -5.145 1 96.94 104 SER A CA 1
ATOM 816 C C . SER A 1 104 ? -16.5 -13.672 -4.16 1 96.94 104 SER A C 1
ATOM 818 O O . SER A 1 104 ? -17.094 -12.617 -3.938 1 96.94 104 SER A O 1
ATOM 820 N N . SER A 1 105 ? -15.359 -13.906 -3.613 1 96.19 105 SER A N 1
ATOM 821 C CA . SER A 1 105 ? -14.75 -13.016 -2.635 1 96.19 105 SER A CA 1
ATOM 822 C C . SER A 1 105 ? -14.227 -11.742 -3.297 1 96.19 105 SER A C 1
ATOM 824 O O . SER A 1 105 ? -14.359 -10.648 -2.748 1 96.19 105 SER A O 1
ATOM 826 N N . HIS A 1 106 ? -13.625 -11.852 -4.496 1 97.31 106 HIS A N 1
ATOM 827 C CA . HIS A 1 106 ? -13.109 -10.695 -5.211 1 97.31 106 HIS A CA 1
ATOM 828 C C . HIS A 1 106 ? -14.227 -9.711 -5.551 1 97.31 106 HIS A C 1
ATOM 830 O O . HIS A 1 106 ? -14.086 -8.508 -5.34 1 97.31 106 HIS A O 1
ATOM 836 N N . SER A 1 107 ? -15.273 -10.328 -6.035 1 98.19 107 SER A N 1
ATOM 837 C CA . SER A 1 107 ? -16.406 -9.469 -6.379 1 98.19 107 SER A CA 1
ATOM 838 C C . SER A 1 107 ? -17 -8.812 -5.137 1 98.19 107 SER A C 1
ATOM 840 O O . SER A 1 107 ? -17.25 -7.605 -5.129 1 98.19 107 SER A O 1
ATOM 842 N N . GLN A 1 108 ? -17.203 -9.586 -4.152 1 98.69 108 GLN A N 1
ATOM 843 C CA . GLN A 1 108 ? -17.734 -9.055 -2.906 1 98.69 108 GLN A CA 1
ATOM 844 C C . GLN A 1 108 ? -16.844 -7.949 -2.352 1 98.69 108 GLN A C 1
ATOM 846 O O . GLN A 1 108 ? -17.344 -6.902 -1.926 1 98.69 108 GLN A O 1
ATOM 851 N N . PHE A 1 109 ? -15.586 -8.164 -2.361 1 98.69 109 PHE A N 1
ATOM 852 C CA . PHE A 1 109 ? -14.594 -7.215 -1.86 1 98.69 109 PHE A CA 1
ATOM 853 C C . PHE A 1 109 ? -14.656 -5.91 -2.643 1 98.69 109 PHE A C 1
ATOM 855 O O . PHE A 1 109 ? -14.773 -4.832 -2.055 1 98.69 109 PHE A O 1
ATOM 862 N N . MET A 1 110 ? -14.633 -5.992 -3.943 1 98.81 110 MET A N 1
ATOM 863 C CA . MET A 1 110 ? -14.539 -4.805 -4.789 1 98.81 110 MET A CA 1
ATOM 864 C C . MET A 1 110 ? -15.828 -4 -4.742 1 98.81 110 MET A C 1
ATOM 866 O O . MET A 1 110 ? -15.805 -2.77 -4.746 1 98.81 110 MET A O 1
ATOM 870 N N . TRP A 1 111 ? -16.906 -4.684 -4.715 1 98.88 111 TRP A N 1
ATOM 871 C CA . TRP A 1 111 ? -18.172 -3.965 -4.672 1 98.88 111 TRP A CA 1
ATOM 872 C C . TRP A 1 111 ? -18.391 -3.34 -3.297 1 98.88 111 TRP A C 1
ATOM 874 O O . TRP A 1 111 ? -19.016 -2.281 -3.186 1 98.88 111 TRP A O 1
ATOM 884 N N . PHE A 1 112 ? -17.938 -4.023 -2.264 1 98.94 112 PHE A N 1
ATOM 885 C CA . PHE A 1 112 ? -17.953 -3.398 -0.946 1 98.94 112 PHE A CA 1
ATOM 886 C C . PHE A 1 112 ? -17.172 -2.088 -0.963 1 98.94 112 PHE A C 1
ATOM 888 O O . PHE A 1 112 ? -17.688 -1.05 -0.539 1 98.94 112 PHE A O 1
ATOM 895 N N . VAL A 1 113 ? -15.969 -2.113 -1.502 1 98.88 113 VAL A N 1
ATOM 896 C CA . VAL A 1 113 ? -15.078 -0.955 -1.521 1 98.88 113 VAL A CA 1
ATOM 897 C C . VAL A 1 113 ? -15.703 0.159 -2.361 1 98.88 113 VAL A C 1
ATOM 899 O O . VAL A 1 113 ? -15.758 1.312 -1.931 1 98.88 113 VAL A O 1
ATOM 902 N N . ALA A 1 114 ? -16.188 -0.196 -3.512 1 98.69 114 ALA A N 1
ATOM 903 C CA . ALA A 1 114 ? -16.766 0.8 -4.41 1 98.69 114 ALA A CA 1
ATOM 904 C C . ALA A 1 114 ? -17.984 1.466 -3.783 1 98.69 114 ALA A C 1
ATOM 906 O O . ALA A 1 114 ? -18.109 2.691 -3.816 1 98.69 114 ALA A O 1
ATOM 907 N N . THR A 1 115 ? -18.828 0.683 -3.203 1 98.75 115 THR A N 1
ATOM 908 C CA . THR A 1 115 ? -20.062 1.204 -2.613 1 98.75 115 THR A CA 1
ATOM 909 C C . THR A 1 115 ? -19.75 2.066 -1.392 1 98.75 115 THR A C 1
ATOM 911 O O . THR A 1 115 ? -20.312 3.148 -1.229 1 98.75 115 THR A O 1
ATOM 914 N N . TYR A 1 116 ? -18.875 1.579 -0.579 1 98.62 116 TYR A N 1
ATOM 915 C CA . TYR A 1 116 ? -18.484 2.359 0.592 1 98.62 116 TYR A CA 1
ATOM 916 C C . TYR A 1 116 ? -17.891 3.701 0.183 1 98.62 116 TYR A C 1
ATOM 918 O O . TYR A 1 116 ? -18.25 4.738 0.752 1 98.62 116 TYR A O 1
ATOM 926 N N . LEU A 1 117 ? -17.016 3.703 -0.801 1 96.94 117 LEU A N 1
ATOM 927 C CA . LEU A 1 117 ? -16.375 4.934 -1.258 1 96.94 117 LEU A CA 1
ATOM 928 C C . LEU A 1 117 ? -17.391 5.887 -1.863 1 96.94 117 LEU A C 1
ATOM 930 O O . LEU A 1 117 ? -17.266 7.105 -1.728 1 96.94 117 LEU A O 1
ATOM 934 N N . MET A 1 118 ? -18.312 5.277 -2.539 1 97.31 118 MET A N 1
ATOM 935 C CA . MET A 1 118 ? -19.375 6.121 -3.076 1 97.31 118 MET A CA 1
ATOM 936 C C . MET A 1 118 ? -20.062 6.906 -1.963 1 97.31 118 MET A C 1
ATOM 938 O O . MET A 1 118 ? -20.219 8.125 -2.061 1 97.31 118 MET A O 1
ATOM 942 N N . PHE A 1 119 ? -20.438 6.242 -0.887 1 96.62 119 PHE A N 1
ATOM 943 C CA . PHE A 1 119 ? -21.109 6.898 0.233 1 96.62 119 PHE A CA 1
ATOM 944 C C . PHE A 1 119 ? -20.156 7.875 0.926 1 96.62 119 PHE A C 1
ATOM 946 O O . PHE A 1 119 ? -20.562 8.984 1.277 1 96.62 119 PHE A O 1
ATOM 953 N N . PHE A 1 120 ? -18.969 7.461 1.089 1 94.19 120 PHE A N 1
ATOM 954 C CA . PHE A 1 120 ? -18 8.312 1.753 1 94.19 120 PHE A CA 1
ATOM 955 C C . PHE A 1 120 ? -17.797 9.609 0.98 1 94.19 120 PHE A C 1
ATOM 957 O O . PHE A 1 120 ? -17.828 10.695 1.562 1 94.19 120 PHE A O 1
ATOM 964 N N . ILE A 1 121 ? -17.609 9.516 -0.341 1 91.19 121 ILE A N 1
ATOM 965 C CA . ILE A 1 121 ? -17.375 10.68 -1.196 1 91.19 121 ILE A CA 1
ATOM 966 C C . ILE A 1 121 ? -18.625 11.562 -1.214 1 91.19 121 ILE A C 1
ATOM 968 O O . ILE A 1 121 ? -18.516 12.789 -1.144 1 91.19 121 ILE A O 1
ATOM 972 N N . THR A 1 122 ? -19.75 10.969 -1.267 1 89.81 122 THR A N 1
ATOM 973 C CA . THR A 1 122 ? -21 11.711 -1.389 1 89.81 122 THR A CA 1
ATOM 974 C C . THR A 1 122 ? -21.344 12.414 -0.079 1 89.81 122 THR A C 1
ATOM 976 O O . THR A 1 122 ? -21.766 13.578 -0.082 1 89.81 122 THR A O 1
ATOM 979 N N . PHE A 1 123 ? -21.078 11.852 1.046 1 87.31 123 PHE A N 1
ATOM 980 C CA . PHE A 1 123 ? -21.562 12.383 2.314 1 87.31 123 PHE A CA 1
ATOM 981 C C . PHE A 1 123 ? -20.438 13.094 3.062 1 87.31 123 PHE A C 1
ATOM 983 O O . PHE A 1 123 ? -20.688 14 3.855 1 87.31 123 PHE A O 1
ATOM 990 N N . ARG A 1 124 ? -19.25 12.789 2.812 1 79.81 124 ARG A N 1
ATOM 991 C CA . ARG A 1 124 ? -18.172 13.32 3.645 1 79.81 124 ARG A CA 1
ATOM 992 C C . ARG A 1 124 ? -17.344 14.336 2.877 1 79.81 124 ARG A C 1
ATOM 994 O O . ARG A 1 124 ? -16.844 15.305 3.459 1 79.81 124 ARG A O 1
ATOM 1001 N N . LEU A 1 125 ? -17.016 14.078 1.65 1 72.62 125 LEU A N 1
ATOM 1002 C CA . LEU A 1 125 ? -16.188 15.016 0.887 1 72.62 125 LEU A CA 1
ATOM 1003 C C . LEU A 1 125 ? -17.031 16.188 0.378 1 72.62 125 LEU A C 1
ATOM 1005 O O . LEU A 1 125 ? -16.5 17.25 0.072 1 72.62 125 LEU A O 1
ATOM 1009 N N . HIS A 1 126 ? -18.344 16.094 0.028 1 60.03 126 HIS A N 1
ATOM 1010 C CA . HIS A 1 126 ? -19.219 17.125 -0.51 1 60.03 126 HIS A CA 1
ATOM 1011 C C . HIS A 1 126 ? -19.25 18.344 0.396 1 60.03 126 HIS A C 1
ATOM 1013 O O . HIS A 1 126 ? -19.312 19.484 -0.087 1 60.03 126 HIS A O 1
ATOM 1019 N N . HIS A 1 127 ? -19.266 18.156 1.624 1 52.66 127 HIS A N 1
ATOM 1020 C CA . HIS A 1 127 ? -19.609 19.281 2.475 1 52.66 127 HIS A CA 1
ATOM 1021 C C . HIS A 1 127 ? -18.484 20.312 2.506 1 52.66 127 HIS A C 1
ATOM 1023 O O . HIS A 1 127 ? -18.703 21.469 2.832 1 52.66 127 HIS A O 1
ATOM 1029 N N . GLY A 1 128 ? -17.234 19.953 2.195 1 49.09 128 GLY A N 1
ATOM 1030 C CA . GLY A 1 128 ? -16.203 20.938 2.537 1 49.09 128 GLY A CA 1
ATOM 1031 C C . GLY A 1 128 ? -15.922 21.922 1.417 1 49.09 128 GLY A C 1
ATOM 1032 O O . GLY A 1 128 ? -15.148 22.859 1.594 1 49.09 128 GLY A O 1
ATOM 1033 N N . SER A 1 129 ? -15.984 21.531 0.182 1 48.88 129 SER A N 1
ATOM 1034 C CA . SER A 1 129 ? -15.492 22.453 -0.825 1 48.88 129 SER A CA 1
ATOM 1035 C C . SER A 1 129 ? -16.531 23.516 -1.157 1 48.88 129 SER A C 1
ATOM 1037 O O . SER A 1 129 ? -17.594 23.203 -1.712 1 48.88 129 SER A O 1
ATOM 1039 N N . ASN A 1 130 ? -16.797 24.328 -0.304 1 47.38 130 ASN A N 1
ATOM 1040 C CA . ASN A 1 130 ? -17.531 25.5 -0.73 1 47.38 130 ASN A CA 1
ATOM 1041 C C . ASN A 1 130 ? -17.25 25.844 -2.188 1 47.38 130 ASN A C 1
ATOM 1043 O O . ASN A 1 130 ? -17.828 26.797 -2.732 1 47.38 130 ASN A O 1
ATOM 1047 N N . ASN A 1 131 ? -15.984 25.641 -2.592 1 49.78 131 ASN A N 1
ATOM 1048 C CA . ASN A 1 131 ? -15.766 26.062 -3.971 1 49.78 131 ASN A CA 1
ATOM 1049 C C . ASN A 1 131 ? -16.469 25.141 -4.957 1 49.78 131 ASN A C 1
ATOM 1051 O O . ASN A 1 131 ? -16.047 23.984 -5.145 1 49.78 131 ASN A O 1
ATOM 1055 N N . ASN A 1 132 ? -17.766 25.203 -4.879 1 54.88 132 ASN A N 1
ATOM 1056 C CA . ASN A 1 132 ? -18.766 24.656 -5.789 1 54.88 132 ASN A CA 1
ATOM 1057 C C . ASN A 1 132 ? -18.25 24.609 -7.227 1 54.88 132 ASN A C 1
ATOM 1059 O O . ASN A 1 132 ? -18.984 24.938 -8.156 1 54.88 132 ASN A O 1
ATOM 1063 N N . SER A 1 133 ? -16.938 24.562 -7.348 1 61.44 133 SER A N 1
ATOM 1064 C CA . SER A 1 133 ? -16.594 24.562 -8.766 1 61.44 133 SER A CA 1
ATOM 1065 C C . SER A 1 133 ? -17.094 23.297 -9.453 1 61.44 133 SER A C 1
ATOM 1067 O O . SER A 1 133 ? -17.109 22.219 -8.836 1 61.44 133 SER A O 1
ATOM 1069 N N . VAL A 1 134 ? -17.828 23.469 -10.453 1 69 134 VAL A N 1
ATOM 1070 C CA . VAL A 1 134 ? -18.328 22.438 -11.352 1 69 134 VAL A CA 1
ATOM 1071 C C . VAL A 1 134 ? -17.297 21.312 -11.477 1 69 134 VAL A C 1
ATOM 1073 O O . VAL A 1 134 ? -17.641 20.141 -11.523 1 69 134 VAL A O 1
ATOM 1076 N N . TRP A 1 135 ? -16.078 21.688 -11.281 1 73.5 135 TRP A N 1
ATOM 1077 C CA . TRP A 1 135 ? -15.008 20.719 -11.492 1 73.5 135 TRP A CA 1
ATOM 1078 C C . TRP A 1 135 ? -14.875 19.781 -10.289 1 73.5 135 TRP A C 1
ATOM 1080 O O . TRP A 1 135 ? -14.578 18.594 -10.453 1 73.5 135 TRP A O 1
ATOM 1090 N N . GLU A 1 136 ? -15.203 20.312 -9.109 1 74.12 136 GLU A N 1
ATOM 1091 C CA . GLU A 1 136 ? -15.141 19.469 -7.922 1 74.12 136 GLU A CA 1
ATOM 1092 C C . GLU A 1 136 ? -16.234 18.391 -7.945 1 74.12 136 GLU A C 1
ATOM 1094 O O . GLU A 1 136 ? -16.016 17.266 -7.527 1 74.12 136 GLU A O 1
ATOM 1099 N N . GLY A 1 137 ? -17.281 18.844 -8.562 1 76.12 137 GLY A N 1
ATOM 1100 C CA . GLY A 1 137 ? -18.375 17.891 -8.703 1 76.12 137 GLY A CA 1
ATOM 1101 C C . GLY A 1 137 ? -18.094 16.797 -9.711 1 76.12 137 GLY A C 1
ATOM 1102 O O . GLY A 1 137 ? -18.344 15.617 -9.445 1 76.12 137 GLY A O 1
ATOM 1103 N N . VAL A 1 138 ? -17.453 17.156 -10.75 1 84.56 138 VAL A N 1
ATOM 1104 C CA . VAL A 1 138 ? -17.172 16.219 -11.836 1 84.56 138 VAL A CA 1
ATOM 1105 C C . VAL A 1 138 ? -16.156 15.188 -11.367 1 84.56 138 VAL A C 1
ATOM 1107 O O . VAL A 1 138 ? -16.297 13.992 -11.625 1 84.56 138 VAL A O 1
ATOM 1110 N N . TRP A 1 139 ? -15.195 15.633 -10.609 1 85.88 139 TRP A N 1
ATOM 1111 C CA . TRP A 1 139 ? -14.156 14.711 -10.172 1 85.88 139 TRP A CA 1
ATOM 1112 C C . TRP A 1 139 ? -14.719 13.68 -9.195 1 85.88 139 TRP A C 1
ATOM 1114 O O . TRP A 1 139 ? -14.312 12.516 -9.211 1 85.88 139 TRP A O 1
ATOM 1124 N N . ARG A 1 140 ? -15.633 14.031 -8.414 1 88.25 140 ARG A N 1
ATOM 1125 C CA . ARG A 1 140 ? -16.25 13.117 -7.457 1 88.25 140 ARG A CA 1
ATOM 1126 C C . ARG A 1 140 ? -17.016 12.016 -8.172 1 88.25 140 ARG A C 1
ATOM 1128 O O . ARG A 1 140 ? -16.891 10.836 -7.836 1 88.25 140 ARG A O 1
ATOM 1135 N N . HIS A 1 141 ? -17.719 12.422 -9.195 1 91.25 141 HIS A N 1
ATOM 1136 C CA . HIS A 1 141 ? -18.5 11.445 -9.945 1 91.25 141 HIS A CA 1
ATOM 1137 C C . HIS A 1 141 ? -17.594 10.516 -10.75 1 91.25 141 HIS A C 1
ATOM 1139 O O . HIS A 1 141 ? -17.891 9.336 -10.906 1 91.25 141 HIS A O 1
ATOM 1145 N N . LEU A 1 142 ? -16.531 11.086 -11.18 1 93.62 142 LEU A N 1
ATOM 1146 C CA . LEU A 1 142 ? -15.578 10.273 -11.922 1 93.62 142 LEU A CA 1
ATOM 1147 C C . LEU A 1 142 ? -14.922 9.242 -11.016 1 93.62 142 LEU A C 1
ATOM 1149 O O . LEU A 1 142 ? -14.711 8.094 -11.422 1 93.62 142 LEU A O 1
ATOM 1153 N N . LEU A 1 143 ? -14.648 9.656 -9.805 1 92.75 143 LEU A N 1
ATOM 1154 C CA . LEU A 1 143 ? -14.047 8.734 -8.852 1 92.75 143 LEU A CA 1
ATOM 1155 C C . LEU A 1 143 ? -15.016 7.602 -8.508 1 92.75 143 LEU A C 1
ATOM 1157 O O . LEU A 1 143 ? -14.617 6.438 -8.445 1 92.75 143 LEU A O 1
ATOM 1161 N N . ILE A 1 144 ? -16.219 7.949 -8.359 1 95.75 144 ILE A N 1
ATOM 1162 C CA . ILE A 1 144 ? -17.25 6.961 -8.039 1 95.75 144 ILE A CA 1
ATOM 1163 C C . ILE A 1 144 ? -17.438 6.012 -9.219 1 95.75 144 ILE A C 1
ATOM 1165 O O . ILE A 1 144 ? -17.391 4.789 -9.055 1 95.75 144 ILE A O 1
ATOM 1169 N N . ALA A 1 145 ? -17.562 6.57 -10.414 1 97.56 145 ALA A N 1
ATOM 1170 C CA . ALA A 1 145 ? -17.719 5.758 -11.617 1 97.56 145 ALA A CA 1
ATOM 1171 C C . ALA A 1 145 ? -16.516 4.852 -11.836 1 97.56 145 ALA A C 1
ATOM 1173 O O . ALA A 1 145 ? -16.656 3.689 -12.219 1 97.56 145 ALA A O 1
ATOM 1174 N N . GLY A 1 146 ? -15.391 5.441 -11.602 1 97.81 146 GLY A N 1
ATOM 1175 C CA . GLY A 1 146 ? -14.172 4.656 -11.727 1 97.81 146 GLY A CA 1
ATOM 1176 C C . GLY A 1 146 ? -14.117 3.484 -10.766 1 97.81 146 GLY A C 1
ATOM 1177 O O . GLY A 1 146 ? -13.656 2.4 -11.125 1 97.81 146 GLY A O 1
ATOM 1178 N N . GLY A 1 147 ? -14.555 3.691 -9.539 1 98 147 GLY A N 1
ATOM 1179 C CA . GLY A 1 147 ? -14.609 2.617 -8.562 1 98 147 GLY A CA 1
ATOM 1180 C C . GLY A 1 147 ? -15.5 1.466 -8.992 1 98 147 GLY A C 1
ATOM 1181 O O . GLY A 1 147 ? -15.109 0.301 -8.891 1 98 147 GLY A O 1
ATOM 1182 N N . PHE A 1 148 ? -16.656 1.803 -9.523 1 98.5 148 PHE A N 1
ATOM 1183 C CA . PHE A 1 148 ? -17.594 0.77 -9.945 1 98.5 148 PHE A CA 1
ATOM 1184 C C . PHE A 1 148 ? -17.109 0.091 -11.219 1 98.5 148 PHE A C 1
ATOM 1186 O O . PHE A 1 148 ? -17.297 -1.113 -11.406 1 98.5 148 PHE A O 1
ATOM 1193 N N . PHE A 1 149 ? -16.516 0.844 -12.07 1 98.56 149 PHE A N 1
ATOM 1194 C CA . PHE A 1 149 ? -15.914 0.261 -13.266 1 98.56 149 PHE A CA 1
ATOM 1195 C C . PHE A 1 149 ? -14.836 -0.75 -12.891 1 98.56 149 PHE A C 1
ATOM 1197 O O . PHE A 1 149 ? -14.781 -1.843 -13.461 1 98.56 149 PHE A O 1
ATOM 1204 N N . TRP A 1 150 ? -14.031 -0.359 -11.961 1 98.5 150 TRP A N 1
ATOM 1205 C CA . TRP A 1 150 ? -12.961 -1.238 -11.5 1 98.5 150 TRP A CA 1
ATOM 1206 C C . TRP A 1 150 ? -13.531 -2.502 -10.859 1 98.5 150 TRP A C 1
ATOM 1208 O O . TRP A 1 150 ? -13.023 -3.602 -11.086 1 98.5 150 TRP A O 1
ATOM 1218 N N . ALA A 1 151 ? -14.539 -2.297 -10.07 1 98.69 151 ALA A N 1
ATOM 1219 C CA . ALA A 1 151 ? -15.203 -3.449 -9.461 1 98.69 151 ALA A CA 1
ATOM 1220 C C . ALA A 1 151 ? -15.766 -4.387 -10.523 1 98.69 151 ALA A C 1
ATOM 1222 O O . ALA A 1 151 ? -15.617 -5.609 -10.422 1 98.69 151 ALA A O 1
ATOM 1223 N N . GLY A 1 152 ? -16.344 -3.852 -11.531 1 98.56 152 GLY A N 1
ATOM 1224 C CA . GLY A 1 152 ? -16.859 -4.645 -12.641 1 98.56 152 GLY A CA 1
ATOM 1225 C C . GLY A 1 152 ? -15.773 -5.375 -13.398 1 98.56 152 GLY A C 1
ATOM 1226 O O . GLY A 1 152 ? -15.945 -6.527 -13.805 1 98.56 152 GLY A O 1
ATOM 1227 N N . ALA A 1 153 ? -14.695 -4.68 -13.602 1 98.5 153 ALA A N 1
ATOM 1228 C CA . ALA A 1 153 ? -13.57 -5.277 -14.312 1 98.5 153 ALA A CA 1
ATOM 1229 C C . ALA A 1 153 ? -13.023 -6.48 -13.555 1 98.5 153 ALA A C 1
ATOM 1231 O O . ALA A 1 153 ? -12.711 -7.516 -14.156 1 98.5 153 ALA A O 1
ATOM 1232 N N . VAL A 1 154 ? -12.875 -6.344 -12.258 1 98.44 154 VAL A N 1
ATOM 1233 C CA . VAL A 1 154 ? -12.391 -7.457 -11.445 1 98.44 154 VAL A CA 1
ATOM 1234 C C . VAL A 1 154 ? -13.391 -8.609 -11.5 1 98.44 154 VAL A C 1
ATOM 1236 O O . VAL A 1 154 ? -13 -9.766 -11.656 1 98.44 154 VAL A O 1
ATOM 1239 N N . ALA A 1 155 ? -14.641 -8.281 -11.367 1 98.12 155 ALA A N 1
ATOM 1240 C CA . ALA A 1 155 ? -15.672 -9.312 -11.453 1 98.12 155 ALA A CA 1
ATOM 1241 C C . ALA A 1 155 ? -15.609 -10.039 -12.797 1 98.12 155 ALA A C 1
ATOM 1243 O O . ALA A 1 155 ? -15.648 -11.266 -12.852 1 98.12 155 ALA A O 1
ATOM 1244 N N . ALA A 1 156 ? -15.523 -9.297 -13.852 1 97.81 156 ALA A N 1
ATOM 1245 C CA . ALA A 1 156 ? -15.438 -9.867 -15.195 1 97.81 156 ALA A CA 1
ATOM 1246 C C . ALA A 1 156 ? -14.203 -10.742 -15.344 1 97.81 156 ALA A C 1
ATOM 1248 O O . ALA A 1 156 ? -14.234 -11.766 -16.031 1 97.81 156 ALA A O 1
ATOM 1249 N N . SER A 1 157 ? -13.148 -10.328 -14.703 1 97 157 SER A N 1
ATOM 1250 C CA . SER A 1 157 ? -11.906 -11.102 -14.781 1 97 157 SER A CA 1
ATOM 1251 C C . SER A 1 157 ? -12.086 -12.492 -14.172 1 97 157 SER A C 1
ATOM 1253 O O . SER A 1 157 ? -11.578 -13.477 -14.703 1 97 157 SER A O 1
ATOM 1255 N N . ARG A 1 158 ? -12.844 -12.57 -13.109 1 95.62 158 ARG A N 1
ATOM 1256 C CA . ARG A 1 158 ? -13.039 -13.844 -12.422 1 95.62 158 ARG A CA 1
ATOM 1257 C C . ARG A 1 158 ? -13.828 -14.812 -13.289 1 95.62 158 ARG A C 1
ATOM 1259 O O . ARG A 1 158 ? -13.602 -16.031 -13.234 1 95.62 158 ARG A O 1
ATOM 1266 N N . VAL A 1 159 ? -14.703 -14.305 -14.062 1 96.31 159 VAL A N 1
ATOM 1267 C CA . VAL A 1 159 ? -15.508 -15.133 -14.953 1 96.31 159 VAL A CA 1
ATOM 1268 C C . VAL A 1 159 ? -14.695 -15.523 -16.188 1 96.31 159 VAL A C 1
ATOM 1270 O O . VAL A 1 159 ? -14.648 -16.688 -16.562 1 96.31 159 VAL A O 1
ATOM 1273 N N . TYR A 1 160 ? -14.062 -14.508 -16.734 1 95.31 160 TYR A N 1
ATOM 1274 C CA . TYR A 1 160 ? -13.266 -14.734 -17.938 1 95.31 160 TYR A CA 1
ATOM 1275 C C . TYR A 1 160 ? -12.18 -15.773 -17.688 1 95.31 160 TYR A C 1
ATOM 1277 O O . TYR A 1 160 ? -11.922 -16.625 -18.547 1 95.31 160 TYR A O 1
ATOM 1285 N N . LEU A 1 161 ? -11.617 -15.766 -16.547 1 92.94 161 LEU A N 1
ATOM 1286 C CA . LEU A 1 161 ? -10.523 -16.672 -16.234 1 92.94 161 LEU A CA 1
ATOM 1287 C C . LEU A 1 161 ? -11.047 -17.969 -15.617 1 92.94 161 LEU A C 1
ATOM 1289 O O . LEU A 1 161 ? -10.273 -18.797 -15.141 1 92.94 161 LEU A O 1
ATOM 1293 N N . GLU A 1 162 ? -12.328 -18.109 -15.453 1 92.06 162 GLU A N 1
ATOM 1294 C CA . GLU A 1 162 ? -13.039 -19.328 -15.078 1 92.06 162 GLU A CA 1
ATOM 1295 C C . GLU A 1 162 ? -12.797 -19.688 -13.617 1 92.06 162 GLU A C 1
ATOM 1297 O O . GLU A 1 162 ? -12.719 -20.859 -13.266 1 92.06 162 GLU A O 1
ATOM 1302 N N . TYR A 1 163 ? -12.664 -18.688 -12.898 1 91.12 163 TYR A N 1
ATOM 1303 C CA . TYR A 1 163 ? -12.555 -18.922 -11.461 1 91.12 163 TYR A CA 1
ATOM 1304 C C . TYR A 1 163 ? -13.93 -19.016 -10.82 1 91.12 163 TYR A C 1
ATOM 1306 O O . TYR A 1 163 ? -14.109 -19.703 -9.812 1 91.12 163 TYR A O 1
ATOM 1314 N N . HIS A 1 164 ? -14.812 -18.25 -11.383 1 94.88 164 HIS A N 1
ATOM 1315 C CA . HIS A 1 164 ? -16.172 -18.188 -10.852 1 94.88 164 HIS A CA 1
ATOM 1316 C C . HIS A 1 164 ? -17.203 -18.141 -11.977 1 94.88 164 HIS A C 1
ATOM 1318 O O . HIS A 1 164 ? -16.875 -17.781 -13.109 1 94.88 164 HIS A O 1
ATOM 1324 N N . THR A 1 165 ? -18.391 -18.562 -11.648 1 96.12 165 THR A N 1
ATOM 1325 C CA . THR A 1 165 ? -19.516 -18.391 -12.555 1 96.12 165 THR A CA 1
ATOM 1326 C C . THR A 1 165 ? -20.094 -16.984 -12.43 1 96.12 165 THR A C 1
ATOM 1328 O O . THR A 1 165 ? -19.797 -16.266 -11.469 1 96.12 165 THR A O 1
ATOM 1331 N N . LEU A 1 166 ? -20.875 -16.641 -13.406 1 97.12 166 LEU A N 1
ATOM 1332 C CA . LEU A 1 166 ? -21.531 -15.328 -13.383 1 97.12 166 LEU A CA 1
ATOM 1333 C C . LEU A 1 166 ? -22.406 -15.188 -12.148 1 97.12 166 LEU A C 1
ATOM 1335 O O . LEU A 1 166 ? -22.438 -14.133 -11.508 1 97.12 166 LEU A O 1
ATOM 1339 N N . ALA A 1 167 ? -23.062 -16.219 -11.805 1 97.25 167 ALA A N 1
ATOM 1340 C CA . ALA A 1 167 ? -23.953 -16.203 -10.648 1 97.25 167 ALA A CA 1
ATOM 1341 C C . ALA A 1 167 ? -23.172 -15.977 -9.359 1 97.25 167 ALA A C 1
ATOM 1343 O O . ALA A 1 167 ? -23.609 -15.219 -8.492 1 97.25 167 ALA A O 1
ATOM 1344 N N . GLN A 1 168 ? -22.078 -16.578 -9.242 1 97.31 168 GLN A N 1
ATOM 1345 C CA . GLN A 1 168 ? -21.25 -16.438 -8.055 1 97.31 168 GLN A CA 1
ATOM 1346 C C . GLN A 1 168 ? -20.719 -15.008 -7.906 1 97.31 168 GLN A C 1
ATOM 1348 O O . GLN A 1 168 ? -20.656 -14.477 -6.797 1 97.31 168 GLN A O 1
ATOM 1353 N N . VAL A 1 169 ? -20.359 -14.414 -9.039 1 98 169 VAL A N 1
ATOM 1354 C CA . VAL A 1 169 ? -19.828 -13.055 -9.039 1 98 169 VAL A CA 1
ATOM 1355 C C . VAL A 1 169 ? -20.953 -12.062 -8.75 1 98 169 VAL A C 1
ATOM 1357 O O . VAL A 1 169 ? -20.766 -11.094 -8.016 1 98 169 VAL A O 1
ATOM 1360 N N . MET A 1 170 ? -22.125 -12.312 -9.266 1 98.38 170 MET A N 1
ATOM 1361 C CA . MET A 1 170 ? -23.25 -11.438 -9.016 1 98.38 170 MET A CA 1
ATOM 1362 C C . MET A 1 170 ? -23.688 -11.508 -7.555 1 98.38 170 MET A C 1
ATOM 1364 O O . MET A 1 170 ? -24 -10.484 -6.945 1 98.38 170 MET A O 1
ATOM 1368 N N . ALA A 1 171 ? -23.703 -12.656 -7.059 1 98.31 171 ALA A N 1
ATOM 1369 C CA . ALA A 1 171 ? -24.016 -12.82 -5.641 1 98.31 171 ALA A CA 1
ATOM 1370 C C . ALA A 1 171 ? -23 -12.102 -4.766 1 98.31 171 ALA A C 1
ATOM 1372 O O . ALA A 1 171 ? -23.359 -11.414 -3.812 1 98.31 171 ALA A O 1
ATOM 1373 N N . GLY A 1 172 ? -21.766 -12.211 -5.098 1 98.5 172 GLY A N 1
ATOM 1374 C CA . GLY A 1 172 ? -20.719 -11.508 -4.375 1 98.5 172 GLY A CA 1
ATOM 1375 C C . GLY A 1 172 ? -20.875 -10 -4.426 1 98.5 172 GLY A C 1
ATOM 1376 O O . GLY A 1 172 ? -20.766 -9.32 -3.396 1 98.5 172 GLY A O 1
ATOM 1377 N N . GLY A 1 173 ? -21.078 -9.578 -5.625 1 98.69 173 GLY A N 1
ATOM 1378 C CA . GLY A 1 173 ? -21.281 -8.148 -5.78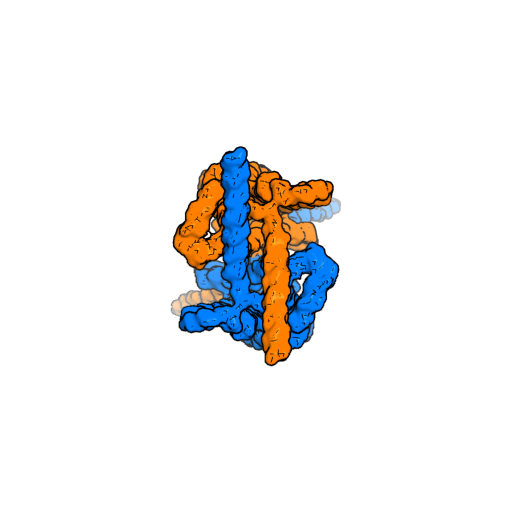1 1 98.69 173 GLY A CA 1
ATOM 1379 C C . GLY A 1 173 ? -22.453 -7.613 -4.973 1 98.69 173 GLY A C 1
ATOM 1380 O O . GLY A 1 173 ? -22.344 -6.578 -4.316 1 98.69 173 GLY A O 1
ATOM 1381 N N . ALA A 1 174 ? -23.547 -8.305 -5.012 1 98.69 174 ALA A N 1
ATOM 1382 C CA . ALA A 1 174 ? -24.75 -7.891 -4.281 1 98.69 174 ALA A CA 1
ATOM 1383 C C . ALA A 1 174 ? -24.5 -7.902 -2.777 1 98.69 174 ALA A C 1
ATOM 1385 O O . ALA A 1 174 ? -24.859 -6.949 -2.076 1 98.69 174 ALA A O 1
ATOM 1386 N N . LEU A 1 175 ? -23.922 -8.914 -2.336 1 98.62 175 LEU A N 1
ATOM 1387 C CA . LEU A 1 175 ? -23.625 -9.031 -0.912 1 98.62 175 LEU A CA 1
ATOM 1388 C C . LEU A 1 175 ? -22.641 -7.949 -0.469 1 98.62 175 LEU A C 1
ATOM 1390 O O . LEU A 1 175 ? -22.797 -7.367 0.607 1 98.62 175 LEU A O 1
ATOM 1394 N N . GLY A 1 176 ? -21.594 -7.715 -1.268 1 98.81 176 GLY A N 1
ATOM 1395 C CA . GLY A 1 176 ? -20.641 -6.656 -0.967 1 98.81 176 GLY A CA 1
ATOM 1396 C C . GLY A 1 176 ? -21.281 -5.285 -0.873 1 98.81 176 GLY A C 1
ATOM 1397 O O . GLY A 1 176 ? -21.016 -4.531 0.067 1 98.81 176 GLY A O 1
ATOM 1398 N N . ALA A 1 177 ? -22.109 -5.016 -1.814 1 98.81 177 ALA A N 1
ATOM 1399 C CA . ALA A 1 177 ? -22.797 -3.725 -1.83 1 98.81 177 ALA A CA 1
ATOM 1400 C C . ALA A 1 177 ? -23.703 -3.572 -0.617 1 98.81 177 ALA A C 1
ATOM 1402 O O . ALA A 1 177 ? -23.703 -2.527 0.038 1 98.81 177 ALA A O 1
ATOM 1403 N N . LEU A 1 178 ? -24.422 -4.586 -0.308 1 98.81 178 LEU A N 1
ATOM 1404 C CA . LEU A 1 178 ? -25.328 -4.551 0.833 1 98.81 178 LEU A CA 1
ATOM 1405 C C . LEU A 1 178 ? -24.562 -4.398 2.139 1 98.81 178 LEU A C 1
ATOM 1407 O O . LEU A 1 178 ? -24.953 -3.613 3.008 1 98.81 178 LEU A O 1
ATOM 1411 N N . ALA A 1 179 ? -23.531 -5.141 2.248 1 98.81 179 ALA A N 1
ATOM 1412 C CA . ALA A 1 179 ? -22.703 -5.055 3.445 1 98.81 179 ALA A CA 1
ATOM 1413 C C . ALA A 1 179 ? -22.109 -3.662 3.596 1 98.81 179 ALA A C 1
ATOM 1415 O O . ALA A 1 179 ? -22 -3.139 4.707 1 98.81 179 ALA A O 1
ATOM 1416 N N . ALA A 1 180 ? -21.656 -3.113 2.479 1 98.88 180 ALA A N 1
ATOM 1417 C CA . ALA A 1 180 ? -21.094 -1.764 2.508 1 98.88 180 ALA A CA 1
ATOM 1418 C C . ALA A 1 180 ? -22.141 -0.746 2.951 1 98.88 180 ALA A C 1
ATOM 1420 O O . ALA A 1 180 ? -21.844 0.184 3.701 1 98.88 180 ALA A O 1
ATOM 1421 N N . CYS A 1 181 ? -23.375 -0.883 2.467 1 98.69 181 CYS A N 1
ATOM 1422 C CA . CYS A 1 181 ? -24.453 0.004 2.889 1 98.69 181 CYS A CA 1
ATOM 1423 C C . CYS A 1 181 ? -24.656 -0.062 4.398 1 98.69 181 CYS A C 1
ATOM 1425 O O . CYS A 1 181 ? -24.719 0.972 5.062 1 98.69 181 CYS A O 1
ATOM 1427 N N . ALA A 1 182 ? -24.703 -1.22 4.898 1 98.75 182 ALA A N 1
ATOM 1428 C CA . ALA A 1 182 ? -24.906 -1.414 6.328 1 98.75 182 ALA A CA 1
ATOM 1429 C C . ALA A 1 182 ? -23.734 -0.859 7.137 1 98.75 182 ALA A C 1
ATOM 1431 O O . ALA A 1 182 ? -23.938 -0.168 8.141 1 98.75 182 ALA A O 1
ATOM 1432 N N . TRP A 1 183 ? -22.547 -1.153 6.691 1 98.81 183 TRP A N 1
ATOM 1433 C CA . TRP A 1 183 ? -21.359 -0.729 7.434 1 98.81 183 TRP A CA 1
ATOM 1434 C C . TRP A 1 183 ? -21.219 0.789 7.402 1 98.81 183 TRP A C 1
ATOM 1436 O O . TRP A 1 183 ? -20.844 1.404 8.406 1 98.81 183 TRP A O 1
ATOM 1446 N N . PHE A 1 184 ? -21.453 1.349 6.266 1 98.5 184 PHE A N 1
ATOM 1447 C CA . PHE A 1 184 ? -21.359 2.801 6.184 1 98.5 184 PHE A CA 1
ATOM 1448 C C . PHE A 1 184 ? -22.406 3.463 7.066 1 98.5 184 PHE A C 1
ATOM 1450 O O . PHE A 1 184 ? -22.125 4.461 7.734 1 98.5 184 PHE A O 1
ATOM 1457 N N . ALA A 1 185 ? -23.641 2.932 7.051 1 98.06 185 ALA A N 1
ATOM 1458 C CA . ALA A 1 185 ? -24.672 3.469 7.918 1 98.06 185 ALA A CA 1
ATOM 1459 C C . ALA A 1 185 ? -24.266 3.398 9.383 1 98.06 185 ALA A C 1
ATOM 1461 O O . ALA A 1 185 ? -24.422 4.363 10.133 1 98.06 185 ALA A O 1
ATOM 1462 N N . LEU A 1 186 ? -23.719 2.295 9.734 1 98.31 186 LEU A N 1
ATOM 1463 C CA . LEU A 1 186 ? -23.234 2.121 11.102 1 98.31 186 LEU A CA 1
ATOM 1464 C C . LEU A 1 186 ? -22.125 3.119 11.406 1 98.31 186 LEU A C 1
ATOM 1466 O O . LEU A 1 186 ? -22.125 3.748 12.469 1 98.31 186 LEU A O 1
ATOM 1470 N N . THR A 1 187 ? -21.188 3.283 10.484 1 97.62 187 THR A N 1
ATOM 1471 C CA . THR A 1 187 ? -20.062 4.203 10.664 1 97.62 187 THR A CA 1
ATOM 1472 C C . THR A 1 187 ? -20.562 5.645 10.766 1 97.62 187 THR A C 1
ATOM 1474 O O . THR A 1 187 ? -20.172 6.375 11.672 1 97.62 187 THR A O 1
ATOM 1477 N N . HIS A 1 188 ? -21.422 5.969 9.883 1 95.94 188 HIS A N 1
ATOM 1478 C CA . HIS A 1 188 ? -21.906 7.34 9.789 1 95.94 188 HIS A CA 1
ATOM 1479 C C . HIS A 1 188 ? -22.797 7.695 10.984 1 95.94 188 HIS A C 1
ATOM 1481 O O . HIS A 1 188 ? -22.656 8.781 11.555 1 95.94 188 HIS A O 1
ATOM 1487 N N . CYS A 1 189 ? -23.625 6.812 11.484 1 96.5 189 CYS A N 1
ATOM 1488 C CA . CYS A 1 189 ? -24.625 7.137 12.477 1 96.5 189 CYS A CA 1
ATOM 1489 C C . CYS A 1 189 ? -24.141 6.812 13.883 1 96.5 189 CYS A C 1
ATOM 1491 O O . CYS A 1 189 ? -24.562 7.438 14.859 1 96.5 189 CYS A O 1
ATOM 1493 N N . VAL A 1 190 ? -23.297 5.859 13.977 1 97.25 190 VAL A N 1
ATOM 1494 C CA . VAL A 1 190 ? -22.953 5.387 15.312 1 97.25 190 VAL A CA 1
ATOM 1495 C C . VAL A 1 190 ? -21.484 5.691 15.602 1 97.25 190 VAL A C 1
ATOM 1497 O O . VAL A 1 190 ? -21.172 6.355 16.594 1 97.25 190 VAL A O 1
ATOM 1500 N N . PHE A 1 191 ? -20.562 5.301 14.711 1 97.5 191 PHE A N 1
ATOM 1501 C CA . PHE A 1 191 ? -19.141 5.391 15.016 1 97.5 191 PHE A CA 1
ATOM 1502 C C . PHE A 1 191 ? -18.641 6.832 14.898 1 97.5 191 PHE A C 1
ATOM 1504 O O . PHE A 1 191 ? -17.891 7.309 15.75 1 97.5 191 PHE A O 1
ATOM 1511 N N . THR A 1 192 ? -19.016 7.496 13.867 1 95.44 192 THR A N 1
ATOM 1512 C CA . THR A 1 192 ? -18.5 8.836 13.609 1 95.44 192 THR A CA 1
ATOM 1513 C C . THR A 1 192 ? -18.781 9.766 14.789 1 95.44 192 THR A C 1
ATOM 1515 O O . THR A 1 192 ? -17.891 10.469 15.258 1 95.44 192 THR A O 1
ATOM 1518 N N . PRO A 1 193 ? -20 9.75 15.406 1 94.69 193 PRO A N 1
ATOM 1519 C CA . PRO A 1 193 ? -20.25 10.586 16.578 1 94.69 193 PRO A CA 1
ATOM 1520 C C . PRO A 1 193 ? -19.406 10.188 17.781 1 94.69 193 PRO A C 1
ATOM 1522 O O . PRO A 1 193 ? -19.219 10.977 18.719 1 94.69 193 PRO A O 1
ATOM 1525 N N . LEU A 1 194 ? -18.859 9.008 17.781 1 96.31 194 LEU A N 1
ATOM 1526 C CA . LEU A 1 194 ? -18.062 8.516 18.906 1 96.31 194 LEU A CA 1
ATOM 1527 C C . LEU A 1 194 ? -16.578 8.82 18.688 1 96.31 194 LEU A C 1
ATOM 1529 O O . LEU A 1 194 ? -15.773 8.648 19.609 1 96.31 194 LEU A O 1
ATOM 1533 N N . PHE A 1 195 ? -16.141 9.289 17.516 1 95.56 195 PHE A N 1
ATOM 1534 C CA . PHE A 1 195 ? -14.742 9.461 17.172 1 95.56 195 PHE A CA 1
ATOM 1535 C C . PHE A 1 195 ? -14.07 10.438 18.125 1 95.56 195 PHE A C 1
ATOM 1537 O O . PHE A 1 195 ? -12.953 10.188 18.594 1 95.56 195 PHE A O 1
ATOM 1544 N N . PRO A 1 196 ? -14.773 11.57 18.406 1 92.12 196 PRO A N 1
ATOM 1545 C CA . PRO A 1 196 ? -14.125 12.492 19.344 1 92.12 196 PRO A CA 1
ATOM 1546 C C . PRO A 1 196 ? -13.867 11.867 20.703 1 92.12 196 PRO A C 1
ATOM 1548 O O . PRO A 1 196 ? -12.836 12.133 21.328 1 92.12 196 PRO A O 1
ATOM 1551 N N . TYR A 1 197 ? -14.773 11.047 21.125 1 93.94 197 TYR A N 1
ATOM 1552 C CA . TYR A 1 197 ? -14.602 10.336 22.391 1 93.94 197 TYR A CA 1
ATOM 1553 C C . TYR A 1 197 ? -13.461 9.336 22.312 1 93.94 197 TYR A C 1
ATOM 1555 O O . TYR A 1 197 ? -12.633 9.242 23.219 1 93.94 197 TYR A O 1
ATOM 1563 N N . ILE A 1 198 ? -13.336 8.672 21.25 1 94.81 198 ILE A N 1
ATOM 1564 C CA . ILE A 1 198 ? -12.297 7.676 21.031 1 94.81 198 ILE A CA 1
ATOM 1565 C C . ILE A 1 198 ? -10.93 8.352 20.984 1 94.81 198 ILE A C 1
ATOM 1567 O O . ILE A 1 198 ? -9.953 7.848 21.547 1 94.81 198 ILE A O 1
ATOM 1571 N N . CYS A 1 199 ? -10.844 9.43 20.359 1 93 199 CYS A N 1
ATOM 1572 C CA . CYS A 1 199 ? -9.578 10.148 20.203 1 93 199 CYS A CA 1
ATOM 1573 C C . CYS A 1 199 ? -9.094 10.703 21.531 1 93 199 CYS A C 1
ATOM 1575 O O . CYS A 1 199 ? -7.926 11.062 21.672 1 93 199 CYS A O 1
ATOM 1577 N N . SER A 1 200 ? -10.016 10.797 22.516 1 91.19 200 SER A N 1
ATOM 1578 C CA . SER A 1 200 ? -9.656 11.352 23.812 1 91.19 200 SER A CA 1
ATOM 1579 C C . SER A 1 200 ? -9 10.297 24.703 1 91.19 200 SER A C 1
ATOM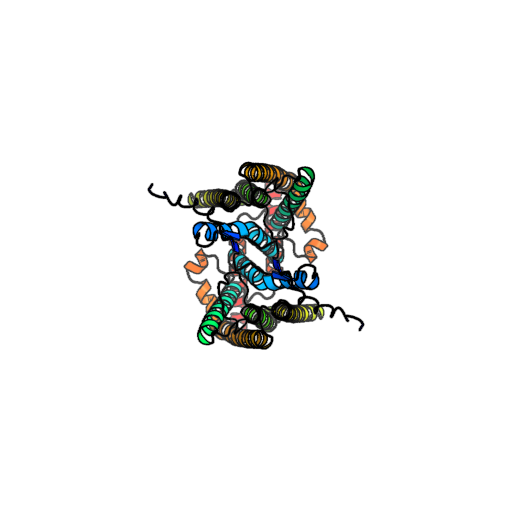 1581 O O . SER A 1 200 ? -8.391 10.633 25.719 1 91.19 200 SER A O 1
ATOM 1583 N N . TRP A 1 201 ? -9.109 9.031 24.297 1 94.56 201 TRP A N 1
ATOM 1584 C CA . TRP A 1 201 ? -8.508 7.945 25.078 1 94.56 201 TRP A CA 1
ATOM 1585 C C . TRP A 1 201 ? -6.988 8.047 25.047 1 94.56 201 TRP A C 1
ATOM 1587 O O . TRP A 1 201 ? -6.402 8.484 24.062 1 94.56 201 TRP A O 1
ATOM 1597 N N . ARG A 1 202 ? -6.375 7.555 26.109 1 93.88 202 ARG A N 1
ATOM 1598 C CA . ARG A 1 202 ? -4.922 7.578 26.234 1 93.88 202 ARG A CA 1
ATOM 1599 C C . ARG A 1 202 ? -4.266 6.715 25.156 1 93.88 202 ARG A C 1
ATOM 1601 O O . ARG A 1 202 ? -3.248 7.098 24.578 1 93.88 202 ARG A O 1
ATOM 1608 N N . ILE A 1 203 ? -4.859 5.652 24.875 1 94.31 203 ILE A N 1
ATOM 1609 C CA . ILE A 1 203 ? -4.297 4.746 23.891 1 94.31 203 ILE A CA 1
ATOM 1610 C C . ILE A 1 203 ? -4.332 5.402 22.5 1 94.31 203 ILE A C 1
ATOM 1612 O O . ILE A 1 203 ? -3.432 5.199 21.688 1 94.31 203 ILE A O 1
ATOM 1616 N N . SER A 1 204 ? -5.336 6.172 22.234 1 93.62 204 SER A N 1
ATOM 1617 C CA . SER A 1 204 ? -5.449 6.859 20.953 1 93.62 204 SER A CA 1
ATOM 1618 C C . SER A 1 204 ? -4.352 7.91 20.781 1 93.62 204 SER A C 1
ATOM 1620 O O . SER A 1 204 ? -3.826 8.102 19.688 1 93.62 204 SER A O 1
ATOM 1622 N N . GLU A 1 205 ? -4.043 8.5 21.891 1 91.44 205 GLU A N 1
ATOM 1623 C CA . GLU A 1 205 ? -2.951 9.469 21.875 1 91.44 205 GLU A CA 1
ATOM 1624 C C . GLU A 1 205 ? -1.608 8.781 21.641 1 91.44 205 GLU A C 1
ATOM 1626 O O . GLU A 1 205 ? -0.782 9.273 20.875 1 91.44 205 GLU A O 1
ATOM 1631 N N . LEU A 1 206 ? -1.481 7.688 22.297 1 90.25 206 LEU A N 1
ATOM 1632 C CA . LEU A 1 206 ? -0.244 6.93 22.141 1 90.25 206 LEU A CA 1
ATOM 1633 C C . LEU A 1 206 ? -0.072 6.465 20.688 1 90.25 206 LEU A C 1
ATOM 1635 O O . LEU A 1 206 ? 1.046 6.438 20.172 1 90.25 206 LEU A O 1
ATOM 1639 N N . LEU A 1 207 ? -1.185 6.203 20.047 1 93.06 207 LEU A N 1
ATOM 1640 C CA . LEU A 1 207 ? -1.143 5.699 18.688 1 93.06 207 LEU A CA 1
ATOM 1641 C C . LEU A 1 207 ? -1.267 6.844 17.672 1 93.06 207 LEU A C 1
ATOM 1643 O O . LEU A 1 207 ? -1.238 6.617 16.469 1 93.06 207 LEU A O 1
ATOM 1647 N N . LEU A 1 208 ? -1.429 8.07 18.188 1 94.12 208 LEU A N 1
ATOM 1648 C CA . LEU A 1 208 ? -1.533 9.281 17.375 1 94.12 208 LEU A CA 1
ATOM 1649 C C . LEU A 1 208 ? -2.717 9.203 16.422 1 94.12 208 LEU A C 1
ATOM 1651 O O . LEU A 1 208 ? -2.598 9.562 15.242 1 94.12 208 LEU A O 1
ATOM 1655 N N . LEU A 1 209 ? -3.84 8.641 16.906 1 94.5 209 LEU A N 1
ATOM 1656 C CA . LEU A 1 209 ? -5.055 8.523 16.094 1 94.5 209 LEU A CA 1
ATOM 1657 C C . LEU A 1 209 ? -5.695 9.891 15.891 1 94.5 209 LEU A C 1
ATOM 1659 O O . LEU A 1 209 ? -5.723 10.719 16.797 1 94.5 209 LEU A O 1
ATOM 1663 N N . ARG A 1 210 ? -6.258 10.055 14.656 1 93.12 210 ARG A N 1
ATOM 1664 C CA . ARG A 1 210 ? -6.848 11.344 14.297 1 93.12 210 ARG A CA 1
ATOM 1665 C C . ARG A 1 210 ? -8.281 11.18 13.812 1 93.12 210 ARG A C 1
ATOM 1667 O O . ARG A 1 210 ? -8.633 10.133 13.25 1 93.12 210 ARG A O 1
ATOM 1674 N N . ASP A 1 211 ? -9.039 12.148 14.094 1 92.94 211 ASP A N 1
ATOM 1675 C CA . ASP A 1 211 ? -10.391 12.281 13.578 1 92.94 211 ASP A CA 1
ATOM 1676 C C . ASP A 1 211 ? -10.477 13.398 12.547 1 92.94 211 ASP A C 1
ATOM 1678 O O . ASP A 1 211 ? -10.398 14.578 12.891 1 92.94 211 ASP A O 1
ATOM 1682 N N . THR A 1 212 ? -10.719 13.102 11.32 1 90.12 212 THR A N 1
ATOM 1683 C CA . THR A 1 212 ? -10.719 14.086 10.25 1 90.12 212 THR A CA 1
ATOM 1684 C C . THR A 1 212 ? -12.141 14.469 9.867 1 90.12 212 THR A C 1
ATOM 1686 O O . THR A 1 212 ? -12.367 15.109 8.836 1 90.12 212 THR A O 1
ATOM 1689 N N . THR A 1 213 ? -13.086 14.133 10.617 1 89.75 213 THR A N 1
ATOM 1690 C CA . THR A 1 213 ? -14.5 14.289 10.289 1 89.75 213 THR A CA 1
ATOM 1691 C C . THR A 1 213 ? -14.82 15.742 9.961 1 89.75 213 THR A C 1
ATOM 1693 O O . THR A 1 213 ? -15.547 16.031 9.008 1 89.75 213 THR A O 1
ATOM 1696 N N . LEU A 1 214 ? -14.258 16.688 10.727 1 86.25 214 LEU A N 1
ATOM 1697 C CA . LEU A 1 214 ? -14.648 18.094 10.602 1 86.25 214 LEU A CA 1
ATOM 1698 C C . LEU A 1 214 ? -13.758 18.812 9.602 1 86.25 214 LEU A C 1
ATOM 1700 O O . LEU A 1 214 ? -13.938 20.016 9.359 1 86.25 214 LEU A O 1
ATOM 1704 N N . ILE A 1 215 ? -12.859 18.125 8.977 1 85 215 ILE A N 1
ATOM 1705 C CA . ILE A 1 215 ? -11.93 18.734 8.039 1 85 215 ILE A CA 1
ATOM 1706 C C . ILE A 1 215 ? -12.344 18.391 6.605 1 85 215 ILE A C 1
ATOM 1708 O O . ILE A 1 215 ? -12.219 17.234 6.18 1 85 215 ILE A O 1
ATOM 1712 N N . PRO A 1 216 ? -12.75 19.25 5.906 1 78.56 216 PRO A N 1
ATOM 1713 C CA . PRO A 1 216 ? -13.336 18.969 4.598 1 78.56 216 PRO A CA 1
ATOM 1714 C C . PRO A 1 216 ? -12.312 18.438 3.59 1 78.56 216 PRO A C 1
ATOM 1716 O O . PRO A 1 216 ? -12.586 17.484 2.871 1 78.56 216 PRO A O 1
ATOM 1719 N N . ASN A 1 217 ? -11.141 19.125 3.367 1 82.06 217 ASN A N 1
ATOM 1720 C CA . ASN A 1 217 ? -10.078 18.703 2.453 1 82.06 217 ASN A CA 1
ATOM 1721 C C . ASN A 1 217 ? -8.781 18.406 3.195 1 82.06 217 ASN A C 1
ATOM 1723 O O . ASN A 1 217 ? -7.953 19.297 3.383 1 82.06 217 ASN A O 1
ATOM 1727 N N . VAL A 1 218 ? -8.742 17.219 3.424 1 85 218 VAL A N 1
ATOM 1728 C CA . VAL A 1 218 ? -7.629 16.766 4.258 1 85 218 VAL A CA 1
ATOM 1729 C C . VAL A 1 218 ? -6.309 17.031 3.533 1 85 218 VAL A C 1
ATOM 1731 O O . VAL A 1 218 ? -5.344 17.484 4.141 1 85 218 VAL A O 1
ATOM 1734 N N . MET A 1 219 ? -6.246 16.719 2.201 1 84.06 219 MET A N 1
ATOM 1735 C CA . MET A 1 219 ? -5.004 16.875 1.448 1 84.06 219 MET A CA 1
ATOM 1736 C C . MET A 1 219 ? -4.594 18.344 1.362 1 84.06 219 MET A C 1
ATOM 1738 O O . MET A 1 219 ? -3.41 18.672 1.48 1 84.06 219 MET A O 1
ATOM 1742 N N . TRP A 1 220 ? -5.551 19.188 1.17 1 83 220 TRP A N 1
ATOM 1743 C CA . TRP A 1 220 ? -5.27 20.609 1.124 1 83 220 TRP A CA 1
ATOM 1744 C C . TRP A 1 220 ? -4.836 21.125 2.492 1 83 220 TRP A C 1
ATOM 1746 O O . TRP A 1 220 ? -3.896 21.922 2.596 1 83 220 TRP A O 1
ATOM 1756 N N . PHE A 1 221 ? -5.57 20.703 3.504 1 88.19 221 PHE A N 1
ATOM 1757 C CA . PHE A 1 221 ? -5.227 21.094 4.867 1 88.19 221 PHE A CA 1
ATOM 1758 C C . PHE A 1 221 ? -3.785 20.703 5.191 1 88.19 221 PHE A C 1
ATOM 1760 O O . PHE A 1 221 ? -3.029 21.516 5.727 1 88.19 221 PHE A O 1
ATOM 1767 N N . GLU A 1 222 ? -3.422 19.469 4.852 1 89.06 222 GLU A N 1
ATOM 1768 C CA . GLU A 1 222 ? -2.059 19.016 5.109 1 89.06 222 GLU A CA 1
ATOM 1769 C C . GLU A 1 222 ? -1.048 19.828 4.297 1 89.06 222 GLU A C 1
ATOM 1771 O O . GLU A 1 222 ? -0.029 20.281 4.828 1 89.06 222 GLU A O 1
ATOM 1776 N N . TYR A 1 223 ? -1.339 20.016 3.062 1 90 223 TYR A N 1
ATOM 1777 C CA . TYR A 1 223 ? -0.461 20.781 2.178 1 90 223 TYR A CA 1
ATOM 1778 C C . TYR A 1 223 ? -0.184 22.156 2.74 1 90 223 TYR A C 1
ATOM 1780 O O . TYR A 1 223 ? 0.972 22.578 2.846 1 90 223 TYR A O 1
ATOM 1788 N N . THR A 1 224 ? -1.202 22.859 3.203 1 89.75 224 THR A N 1
ATOM 1789 C CA . THR A 1 224 ? -1.051 24.219 3.707 1 89.75 224 THR A CA 1
ATOM 1790 C C . THR A 1 224 ? -0.338 24.219 5.055 1 89.75 224 THR A C 1
ATOM 1792 O O . THR A 1 224 ? 0.454 25.125 5.348 1 89.75 224 THR A O 1
ATOM 1795 N N . SER A 1 225 ? -0.627 23.203 5.832 1 90.31 225 SER A N 1
ATOM 1796 C CA . SER A 1 225 ? 0.022 23.109 7.137 1 90.31 225 SER A CA 1
ATOM 1797 C C . SER A 1 225 ? 1.525 22.891 6.992 1 90.31 225 SER A C 1
ATOM 1799 O O . SER A 1 225 ? 2.316 23.516 7.695 1 90.31 225 SER A O 1
ATOM 1801 N N . TYR A 1 226 ? 1.905 22.062 6.094 1 90.19 226 TYR A N 1
ATOM 1802 C CA . TYR A 1 226 ? 3.32 21.797 5.859 1 90.19 226 TYR A CA 1
ATOM 1803 C C . TYR A 1 226 ? 4.02 23.016 5.285 1 90.19 226 TYR A C 1
ATOM 1805 O O . TYR A 1 226 ? 5.141 23.344 5.688 1 90.19 226 TYR A O 1
ATOM 1813 N N . ARG A 1 227 ? 3.395 23.625 4.375 1 88.75 227 ARG A N 1
ATOM 1814 C CA . ARG A 1 227 ? 3.969 24.812 3.75 1 88.75 227 ARG A CA 1
ATOM 1815 C C . ARG A 1 227 ? 4.203 25.922 4.777 1 88.75 227 ARG A C 1
ATOM 1817 O O . ARG A 1 227 ? 5.258 26.562 4.781 1 88.75 227 ARG A O 1
ATOM 1824 N N . GLN A 1 228 ? 3.227 26.125 5.648 1 90.06 228 GLN A N 1
ATOM 1825 C CA . GLN A 1 228 ? 3.342 27.125 6.691 1 90.06 228 GLN A CA 1
ATOM 1826 C C . GLN A 1 228 ? 4.469 26.781 7.668 1 90.06 228 GLN A C 1
ATOM 1828 O O . GLN A 1 228 ? 5.27 27.656 8.023 1 90.06 228 GLN A O 1
ATOM 1833 N N . GLU A 1 229 ? 4.52 25.594 8.07 1 89.5 229 GLU A N 1
ATOM 1834 C CA . GLU A 1 229 ? 5.547 25.156 9.016 1 89.5 229 GLU A CA 1
ATOM 1835 C C . GLU A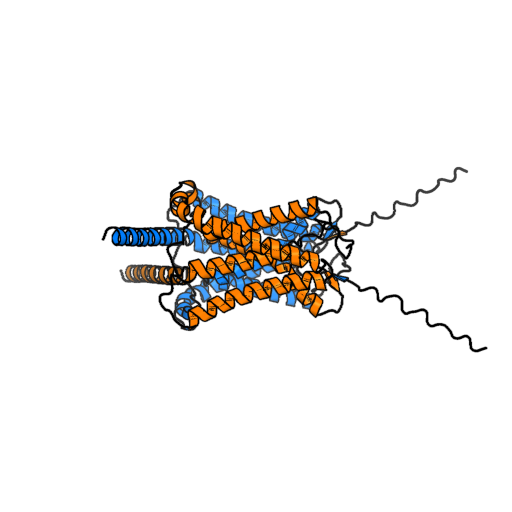 1 229 ? 6.941 25.281 8.406 1 89.5 229 GLU A C 1
ATOM 1837 O O . GLU A 1 229 ? 7.879 25.734 9.07 1 89.5 229 GLU A O 1
ATOM 1842 N N . SER A 1 230 ? 7.094 24.906 7.168 1 87 230 SER A N 1
ATOM 1843 C CA . SER A 1 230 ? 8.375 24.984 6.484 1 87 230 SER A CA 1
ATOM 1844 C C . SER A 1 230 ? 8.852 26.438 6.352 1 87 230 SER A C 1
ATOM 1846 O O . SER A 1 230 ? 10.031 26.719 6.539 1 87 230 SER A O 1
ATOM 1848 N N . ARG A 1 231 ? 7.938 27.281 6.059 1 87.56 231 ARG A N 1
ATOM 1849 C CA . ARG A 1 231 ? 8.266 28.703 5.945 1 87.56 231 ARG A CA 1
ATOM 1850 C C . ARG A 1 231 ? 8.703 29.281 7.289 1 87.56 231 ARG A C 1
ATOM 1852 O O . ARG A 1 231 ? 9.656 30.062 7.359 1 87.56 231 ARG A O 1
ATOM 1859 N N . THR A 1 232 ? 7.992 28.906 8.305 1 89.56 232 THR A N 1
ATOM 1860 C CA . THR A 1 232 ? 8.305 29.375 9.648 1 89.56 232 THR A CA 1
ATOM 1861 C C . THR A 1 232 ? 9.695 28.906 10.07 1 89.56 232 THR A C 1
ATOM 1863 O O . THR A 1 232 ? 10.492 29.688 10.602 1 89.56 232 THR A O 1
ATOM 1866 N N . ARG A 1 233 ? 10 27.719 9.789 1 88 233 ARG A N 1
ATOM 1867 C CA . ARG A 1 233 ? 11.289 27.156 10.188 1 88 233 ARG A CA 1
ATOM 1868 C C . ARG A 1 233 ? 12.414 27.719 9.328 1 88 233 ARG A C 1
ATOM 1870 O O . ARG A 1 233 ? 13.531 27.906 9.812 1 88 233 ARG A O 1
ATOM 1877 N N . GLN A 1 234 ? 12.141 27.922 8.086 1 86.12 234 GLN A N 1
ATOM 1878 C CA . GLN A 1 234 ? 13.125 28.531 7.199 1 86.12 234 GLN A CA 1
ATOM 1879 C C . GLN A 1 234 ? 13.469 29.938 7.656 1 86.12 234 GLN A C 1
ATOM 1881 O O . GLN A 1 234 ? 14.633 30.344 7.613 1 86.12 234 GLN A O 1
ATOM 1886 N N . ARG A 1 235 ? 12.508 30.672 8.094 1 87.38 235 ARG A N 1
ATOM 1887 C CA . ARG A 1 235 ? 12.711 32.031 8.602 1 87.38 235 ARG A CA 1
ATOM 1888 C C . ARG A 1 235 ? 13.547 32 9.875 1 87.38 235 ARG A C 1
ATOM 1890 O O . ARG A 1 235 ? 14.43 32.844 10.062 1 87.38 235 ARG A O 1
ATOM 1897 N N . LYS A 1 236 ? 13.312 31.094 10.695 1 88.44 236 LYS A N 1
ATOM 1898 C CA . LYS A 1 236 ? 14.07 30.969 11.938 1 88.44 236 LYS A CA 1
ATOM 1899 C C . LYS A 1 236 ? 15.531 30.625 11.656 1 88.44 236 LYS A C 1
ATOM 1901 O O . LYS A 1 236 ? 16.438 31.141 12.32 1 88.44 236 LYS A O 1
ATOM 1906 N N . LEU A 1 237 ? 15.75 29.812 10.695 1 84.88 237 LEU A N 1
ATOM 1907 C CA . LEU A 1 237 ? 17.109 29.422 10.328 1 84.88 237 LEU A CA 1
ATOM 1908 C C . LEU A 1 237 ? 17.875 30.594 9.727 1 84.88 237 LEU A C 1
ATOM 1910 O O . LEU A 1 237 ? 19.062 30.766 10.016 1 84.88 237 LEU A O 1
ATOM 1914 N N . THR A 1 238 ? 17.234 31.344 8.898 1 85.31 238 THR A N 1
ATOM 1915 C CA . THR A 1 238 ? 17.859 32.5 8.281 1 85.31 238 THR A CA 1
ATOM 1916 C C . THR A 1 238 ? 18.172 33.562 9.328 1 85.31 238 THR A C 1
ATOM 1918 O O . THR A 1 238 ? 19.219 34.219 9.258 1 85.31 238 THR A O 1
ATOM 1921 N N . SER A 1 239 ? 17.297 33.688 10.297 1 88.69 239 SER A N 1
ATOM 1922 C CA . SER A 1 239 ? 17.516 34.656 11.375 1 88.69 239 SER A CA 1
ATOM 1923 C C . SER A 1 239 ? 18.688 34.25 12.266 1 88.69 239 SER A C 1
ATOM 1925 O O . SER A 1 239 ? 19.453 35.094 12.719 1 88.69 239 SER A O 1
ATOM 1927 N N . MET A 1 240 ? 18.828 33.094 12.508 1 86.81 240 MET A N 1
ATOM 1928 C CA . MET A 1 240 ? 19.922 32.562 13.344 1 86.81 240 MET A CA 1
ATOM 1929 C C . MET A 1 240 ? 21.266 32.75 12.641 1 86.81 240 MET A C 1
ATOM 1931 O O . MET A 1 240 ? 22.281 33 13.289 1 86.81 240 MET A O 1
ATOM 1935 N N . LYS A 1 241 ? 21.297 32.688 11.391 1 76.69 241 LYS A N 1
ATOM 1936 C CA . LYS A 1 241 ? 22.531 32.844 10.625 1 76.69 241 LYS A CA 1
ATOM 1937 C C . LYS A 1 241 ? 22.953 34.312 10.508 1 76.69 241 LYS A C 1
ATOM 1939 O O . LYS A 1 241 ? 24.141 34.594 10.383 1 76.69 241 LYS A O 1
ATOM 1944 N N . SER A 1 242 ? 22.031 35.094 10.516 1 78.5 242 SER A N 1
ATOM 1945 C CA . SER A 1 242 ? 22.328 36.531 10.414 1 78.5 242 SER A CA 1
ATOM 1946 C C . SER A 1 242 ? 22.781 37.094 11.758 1 78.5 242 SER A C 1
ATOM 1948 O O . SER A 1 242 ? 23.297 38.219 11.82 1 78.5 242 SER A O 1
ATOM 1950 N N . GLN A 1 243 ? 22.703 36.375 12.828 1 69.62 243 GLN A N 1
ATOM 1951 C CA . GLN A 1 243 ? 23.25 36.812 14.117 1 69.62 243 GLN A CA 1
ATOM 1952 C C . GLN A 1 243 ? 24.641 36.219 14.352 1 69.62 243 GLN A C 1
ATOM 1954 O O . GLN A 1 243 ? 24.906 35.094 13.969 1 69.62 243 GLN A O 1
ATOM 1959 N N . MET B 1 1 ? -13.172 -48 -52.906 1 32.94 1 MET B N 1
ATOM 1960 C CA . MET B 1 1 ? -13.539 -47.781 -51.5 1 32.94 1 MET B CA 1
ATOM 1961 C C . MET B 1 1 ? -12.578 -46.812 -50.844 1 32.94 1 MET B C 1
ATOM 1963 O O . MET B 1 1 ? -11.398 -47.125 -50.656 1 32.94 1 MET B O 1
ATOM 1967 N N . GLU B 1 2 ? -12.68 -45.531 -51.125 1 38.53 2 GLU B N 1
ATOM 1968 C CA . GLU B 1 2 ? -11.891 -44.406 -50.594 1 38.53 2 GLU B CA 1
ATOM 1969 C C . GLU B 1 2 ? -11.898 -44.375 -49.094 1 38.53 2 GLU B C 1
ATOM 1971 O O . GLU B 1 2 ? -12.969 -44.344 -48.469 1 38.53 2 GLU B O 1
ATOM 1976 N N . VAL B 1 3 ? -10.914 -44.969 -48.406 1 42.16 3 VAL B N 1
ATOM 1977 C CA . VAL B 1 3 ? -10.672 -44.906 -46.969 1 42.16 3 VAL B CA 1
ATOM 1978 C C . VAL B 1 3 ? -10.734 -43.438 -46.5 1 42.16 3 VAL B C 1
ATOM 1980 O O . VAL B 1 3 ? -9.906 -42.625 -46.906 1 42.16 3 VAL B O 1
ATOM 1983 N N . VAL B 1 4 ? -11.922 -42.781 -46.375 1 44.66 4 VAL B N 1
ATOM 1984 C CA . VAL B 1 4 ? -12.062 -41.5 -45.656 1 44.66 4 VAL B CA 1
ATOM 1985 C C . VAL B 1 4 ? -11.297 -41.562 -44.344 1 44.66 4 VAL B C 1
ATOM 1987 O O . VAL B 1 4 ? -11.609 -42.375 -43.469 1 44.66 4 VAL B O 1
ATOM 1990 N N . THR B 1 5 ? -9.945 -41.438 -44.375 1 40.19 5 THR B N 1
ATOM 1991 C CA . THR B 1 5 ? -9.203 -41.188 -43.125 1 40.19 5 THR B CA 1
ATOM 1992 C C . THR B 1 5 ? -9.93 -40.188 -42.25 1 40.19 5 THR B C 1
ATOM 1994 O O . THR B 1 5 ? -10.109 -39.031 -42.625 1 40.19 5 THR B O 1
ATOM 1997 N N . GLY B 1 6 ? -11.055 -40.562 -41.656 1 38.22 6 GLY B N 1
ATOM 1998 C CA . GLY B 1 6 ? -11.711 -39.719 -40.656 1 38.22 6 GLY B CA 1
ATOM 1999 C C . GLY B 1 6 ? -10.734 -38.938 -39.812 1 38.22 6 GLY B C 1
ATOM 2000 O O . GLY B 1 6 ? -9.891 -39.531 -39.125 1 38.22 6 GLY B O 1
ATOM 2001 N N . GLN B 1 7 ? -10.242 -37.781 -40.281 1 40.75 7 GLN B N 1
ATOM 2002 C CA . GLN B 1 7 ? -9.5 -36.875 -39.406 1 40.75 7 GLN B CA 1
ATOM 2003 C C . GLN B 1 7 ? -10.023 -36.906 -37.969 1 40.75 7 GLN B C 1
ATOM 2005 O O . GLN B 1 7 ? -11.227 -36.75 -37.75 1 40.75 7 GLN B O 1
ATOM 2010 N N . LEU B 1 8 ? -9.461 -37.75 -37.125 1 43.94 8 LEU B N 1
ATOM 2011 C CA . LEU B 1 8 ? -9.742 -37.719 -35.688 1 43.94 8 LEU B CA 1
ATOM 2012 C C . LEU B 1 8 ? -10.039 -36.281 -35.25 1 43.94 8 LEU B C 1
ATOM 2014 O O . LEU B 1 8 ? -9.406 -35.344 -35.688 1 43.94 8 LEU B O 1
ATOM 2018 N N . PRO B 1 9 ? -11.266 -35.969 -34.875 1 44.47 9 PRO B N 1
ATOM 2019 C CA . PRO B 1 9 ? -11.547 -34.656 -34.312 1 44.47 9 PRO B CA 1
ATOM 2020 C C . PRO B 1 9 ? -10.375 -34.094 -33.531 1 44.47 9 PRO B C 1
ATOM 2022 O O . PRO B 1 9 ? -9.57 -34.844 -32.969 1 44.47 9 PRO B O 1
ATOM 2025 N N . SER B 1 10 ? -9.719 -32.938 -34 1 43.28 10 SER B N 1
ATOM 2026 C CA . SER B 1 10 ? -8.711 -32.156 -33.281 1 43.28 10 SER B CA 1
ATOM 2027 C C . SER B 1 10 ? -8.898 -32.25 -31.781 1 43.28 10 SER B C 1
ATOM 2029 O O . SER B 1 10 ? -10.031 -32.219 -31.297 1 43.28 10 SER B O 1
ATOM 2031 N N . SER B 1 11 ? -8.133 -33.031 -31.016 1 46.41 11 SER B N 1
ATOM 2032 C CA . SER B 1 11 ? -8.078 -33.062 -29.562 1 46.41 11 SER B CA 1
ATOM 2033 C C . SER B 1 11 ? -8.547 -31.75 -28.953 1 46.41 11 SER B C 1
ATOM 2035 O O . SER B 1 11 ? -8.258 -30.688 -29.5 1 46.41 11 SER B O 1
ATOM 2037 N N . PRO B 1 12 ? -9.664 -31.672 -28.281 1 52.59 12 PRO B N 1
ATOM 2038 C CA . PRO B 1 12 ? -10.086 -30.422 -27.672 1 52.59 12 PRO B CA 1
ATOM 2039 C C . PRO B 1 12 ? -8.906 -29.562 -27.203 1 52.59 12 PRO B C 1
ATOM 2041 O O . PRO B 1 12 ? -7.891 -30.094 -26.75 1 52.59 12 PRO B O 1
ATOM 2044 N N . SER B 1 13 ? -8.5 -28.531 -27.859 1 56.22 13 SER B N 1
ATOM 2045 C CA . SER B 1 13 ? -7.406 -27.609 -27.625 1 56.22 13 SER B CA 1
ATOM 2046 C C . SER B 1 13 ? -7.203 -27.344 -26.141 1 56.22 13 SER B C 1
ATOM 2048 O O . SER B 1 13 ? -8.086 -26.812 -25.469 1 56.22 13 SER B O 1
ATOM 2050 N N . VAL B 1 14 ? -6.562 -28.234 -25.438 1 70.62 14 VAL B N 1
ATOM 2051 C CA . VAL B 1 14 ? -6.215 -28.109 -24.031 1 70.62 14 VAL B CA 1
ATOM 2052 C C . VAL B 1 14 ? -5.637 -26.734 -23.75 1 70.62 14 VAL B C 1
ATOM 2054 O O . VAL B 1 14 ? -4.617 -26.344 -24.328 1 70.62 14 VAL B O 1
ATOM 2057 N N . ILE B 1 15 ? -6.449 -25.766 -23.281 1 78.31 15 ILE B N 1
ATOM 2058 C CA . ILE B 1 15 ? -6.004 -24.453 -22.844 1 78.31 15 ILE B CA 1
ATOM 2059 C C . ILE B 1 15 ? -4.844 -24.594 -21.859 1 78.31 15 ILE B C 1
ATOM 2061 O O . ILE B 1 15 ? -4.961 -25.297 -20.859 1 78.31 15 ILE B O 1
ATOM 2065 N N . GLU B 1 16 ? -3.715 -24.266 -22.328 1 82.31 16 GLU B N 1
ATOM 2066 C CA . GLU B 1 16 ? -2.566 -24.219 -21.438 1 82.31 16 GLU B CA 1
ATOM 2067 C C . GLU B 1 16 ? -2.604 -22.969 -20.547 1 82.31 16 GLU B C 1
ATOM 2069 O O . GLU B 1 16 ? -2.74 -21.859 -21.047 1 82.31 16 GLU B O 1
ATOM 2074 N N . TRP B 1 17 ? -2.605 -23.203 -19.281 1 82.56 17 TRP B N 1
ATOM 2075 C CA . TRP B 1 17 ? -2.682 -22.109 -18.328 1 82.56 17 TRP B CA 1
ATOM 2076 C C . TRP B 1 17 ? -1.29 -21.688 -17.875 1 82.56 17 TRP B C 1
ATOM 2078 O O . TRP B 1 17 ? -0.399 -22.516 -17.719 1 82.56 17 TRP B O 1
ATOM 2088 N N . SER B 1 18 ? -1.121 -20.438 -17.859 1 82.12 18 SER B N 1
ATOM 2089 C CA . SER B 1 18 ? 0.108 -19.859 -17.328 1 82.12 18 SER B CA 1
ATOM 2090 C C . SER B 1 18 ? -0.169 -19 -16.094 1 82.12 18 SER B C 1
ATOM 2092 O O . SER B 1 18 ? -1.265 -18.453 -15.945 1 82.12 18 SER B O 1
ATOM 2094 N N . SER B 1 19 ? 0.798 -18.984 -15.188 1 80.62 19 SER B N 1
ATOM 2095 C CA . SER B 1 19 ? 0.66 -18.172 -13.984 1 80.62 19 SER B CA 1
ATOM 2096 C C . SER B 1 19 ? 1.218 -16.766 -14.195 1 80.62 19 SER B C 1
ATOM 2098 O O . SER B 1 19 ? 2.168 -16.578 -14.953 1 80.62 19 SER B O 1
ATOM 2100 N N . PHE B 1 20 ? 0.533 -15.883 -13.555 1 76.38 20 PHE B N 1
ATOM 2101 C CA . PHE B 1 20 ? 1.061 -14.523 -13.57 1 76.38 20 PHE B CA 1
ATOM 2102 C C . PHE B 1 20 ? 2.361 -14.438 -12.781 1 76.38 20 PHE B C 1
ATOM 2104 O O . PHE B 1 20 ? 2.373 -14.648 -11.57 1 76.38 20 PHE B O 1
ATOM 2111 N N . SER B 1 21 ? 3.414 -14.078 -13.414 1 75.56 21 SER B N 1
ATOM 2112 C CA . SER B 1 21 ? 4.777 -14.281 -12.93 1 75.56 21 SER B CA 1
ATOM 2113 C C . SER B 1 21 ? 5.078 -13.375 -11.734 1 75.56 21 SER B C 1
ATOM 2115 O O . SER B 1 21 ? 5.785 -13.773 -10.812 1 75.56 21 SER B O 1
ATOM 2117 N N . LEU B 1 22 ? 4.547 -12.195 -11.688 1 75.25 22 LEU B N 1
ATOM 2118 C CA . LEU B 1 22 ? 4.902 -11.195 -10.695 1 75.25 22 LEU B CA 1
ATOM 2119 C C . LEU B 1 22 ? 4.504 -11.648 -9.297 1 75.25 22 LEU B C 1
ATOM 2121 O O . LEU B 1 22 ? 5.191 -11.336 -8.312 1 75.25 22 LEU B O 1
ATOM 2125 N N . THR B 1 23 ? 3.512 -12.477 -9.211 1 80.19 23 THR B N 1
ATOM 2126 C CA . THR B 1 23 ? 3 -12.844 -7.891 1 80.19 23 THR B CA 1
ATOM 2127 C C . THR B 1 23 ? 3.057 -14.352 -7.688 1 80.19 23 THR B C 1
ATOM 2129 O O . THR B 1 23 ? 2.545 -14.867 -6.691 1 80.19 23 THR B O 1
ATOM 2132 N N . HIS B 1 24 ? 3.668 -14.945 -8.609 1 82.75 24 HIS B N 1
ATOM 2133 C CA . HIS B 1 24 ? 3.709 -16.406 -8.555 1 82.75 24 HIS B CA 1
ATOM 2134 C C . HIS B 1 24 ? 4.895 -16.891 -7.73 1 82.75 24 HIS B C 1
ATOM 2136 O O . HIS B 1 24 ? 6.043 -16.578 -8.039 1 82.75 24 HIS B O 1
ATOM 2142 N N . VAL B 1 25 ? 4.617 -17.5 -6.645 1 86.69 25 VAL B N 1
ATOM 2143 C CA . VAL B 1 25 ? 5.652 -18.094 -5.801 1 86.69 25 VAL B CA 1
ATOM 2144 C C . VAL B 1 25 ? 5.27 -19.516 -5.43 1 86.69 25 VAL B C 1
ATOM 2146 O O . VAL B 1 25 ? 4.137 -19.781 -5.012 1 86.69 25 VAL B O 1
ATOM 2149 N N . GLN B 1 26 ? 6.207 -20.375 -5.625 1 87.31 26 GLN B N 1
ATOM 2150 C CA . GLN B 1 26 ? 5.973 -21.797 -5.332 1 87.31 26 GLN B CA 1
ATOM 2151 C C . GLN B 1 26 ? 6.797 -22.25 -4.137 1 87.31 26 GLN B C 1
ATOM 2153 O O . GLN B 1 26 ? 7.852 -21.688 -3.846 1 87.31 26 GLN B O 1
ATOM 2158 N N . TYR B 1 27 ? 6.277 -23.188 -3.453 1 88.19 27 TYR B N 1
ATOM 2159 C CA . TYR B 1 27 ? 6.938 -23.828 -2.322 1 88.19 27 TYR B CA 1
ATOM 2160 C C . TYR B 1 27 ? 6.645 -25.328 -2.297 1 88.19 27 TYR B C 1
ATOM 2162 O O . TYR B 1 27 ? 5.672 -25.781 -2.898 1 88.19 27 TYR B O 1
ATOM 2170 N N . PRO B 1 28 ? 7.566 -26.078 -1.706 1 87.19 28 PRO B N 1
ATOM 2171 C CA . PRO B 1 28 ? 7.305 -27.516 -1.628 1 87.19 28 PRO B CA 1
ATOM 2172 C C . PRO B 1 28 ? 6.043 -27.844 -0.831 1 87.19 28 PRO B C 1
ATOM 2174 O O . PRO B 1 28 ? 5.828 -27.297 0.248 1 87.19 28 PRO B O 1
ATOM 2177 N N . LYS B 1 29 ? 5.316 -28.719 -1.424 1 86.75 29 LYS B N 1
ATOM 2178 C CA . LYS B 1 29 ? 4.059 -29.109 -0.79 1 86.75 29 LYS B CA 1
ATOM 2179 C C . LYS B 1 29 ? 4.297 -29.688 0.603 1 86.75 29 LYS B C 1
ATOM 2181 O O . LYS B 1 29 ? 5.207 -30.5 0.796 1 86.75 29 LYS B O 1
ATOM 2186 N N . GLY B 1 30 ? 3.531 -29.234 1.561 1 88 30 GLY B N 1
ATOM 2187 C CA . GLY B 1 30 ? 3.635 -29.75 2.918 1 88 30 GLY B CA 1
ATOM 2188 C C . GLY B 1 30 ? 4.699 -29.047 3.74 1 88 30 GLY B C 1
ATOM 2189 O O . GLY B 1 30 ? 4.852 -29.312 4.934 1 88 30 GLY B O 1
ATOM 2190 N N . ASP B 1 31 ? 5.477 -28.203 3.182 1 92.69 31 ASP B N 1
ATOM 2191 C CA . ASP B 1 31 ? 6.551 -27.484 3.855 1 92.69 31 ASP B CA 1
ATOM 2192 C C . ASP B 1 31 ? 6.047 -26.156 4.434 1 92.69 31 ASP B C 1
ATOM 2194 O O . ASP B 1 31 ? 5.941 -25.172 3.721 1 92.69 31 ASP B O 1
ATOM 2198 N N . SER B 1 32 ? 5.828 -26.188 5.699 1 93.44 32 SER B N 1
ATOM 2199 C CA . SER B 1 32 ? 5.293 -24.984 6.336 1 93.44 32 SER B CA 1
ATOM 2200 C C . SER B 1 32 ? 6.301 -23.844 6.297 1 93.44 32 SER B C 1
ATOM 2202 O O . SER B 1 32 ? 5.922 -22.688 6.145 1 93.44 32 SER B O 1
ATOM 2204 N N . LEU B 1 33 ? 7.539 -24.172 6.496 1 95 33 LEU B N 1
ATOM 2205 C CA . LEU B 1 33 ? 8.57 -23.141 6.41 1 95 33 LEU B CA 1
ATOM 2206 C C . LEU B 1 33 ? 8.633 -22.547 5.004 1 95 33 LEU B C 1
ATOM 2208 O O . LEU B 1 33 ? 8.742 -21.328 4.844 1 95 33 LEU B O 1
ATOM 2212 N N . GLY B 1 34 ? 8.547 -23.422 4.066 1 94.31 34 GLY B N 1
ATOM 2213 C CA . GLY B 1 34 ? 8.516 -22.953 2.689 1 94.31 34 GLY B CA 1
ATOM 2214 C C . GLY B 1 34 ? 7.344 -22.031 2.402 1 94.31 34 GLY B C 1
ATOM 2215 O O . GLY B 1 34 ? 7.492 -21.031 1.697 1 94.31 34 GLY B O 1
ATOM 2216 N N . LYS B 1 35 ? 6.289 -22.438 2.93 1 92.62 35 LYS B N 1
ATOM 2217 C CA . LYS B 1 35 ? 5.098 -21.609 2.756 1 92.62 35 LYS B CA 1
ATOM 2218 C C . LYS B 1 35 ? 5.297 -20.219 3.365 1 92.62 35 LYS B C 1
ATOM 2220 O O . LYS B 1 35 ? 4.949 -19.219 2.752 1 92.62 35 LYS B O 1
ATOM 2225 N N . LEU B 1 36 ? 5.832 -20.172 4.527 1 94.75 36 LEU B N 1
ATOM 2226 C CA . LEU B 1 36 ? 6.117 -18.906 5.188 1 94.75 36 LEU B CA 1
ATOM 2227 C C . LEU B 1 36 ? 7.117 -18.094 4.383 1 94.75 36 LEU B C 1
ATOM 2229 O O . LEU B 1 36 ? 6.938 -16.891 4.203 1 94.75 36 LEU B O 1
ATOM 2233 N N . LEU B 1 37 ? 8.102 -18.719 3.906 1 95.5 37 LEU B N 1
ATOM 2234 C CA . LEU B 1 37 ? 9.141 -18.031 3.146 1 95.5 37 LEU B CA 1
ATOM 2235 C C . LEU B 1 37 ? 8.602 -17.531 1.811 1 95.5 37 LEU B C 1
ATOM 2237 O O . LEU B 1 37 ? 9.023 -16.484 1.316 1 95.5 37 LEU B O 1
ATOM 2241 N N . ALA B 1 38 ? 7.699 -18.297 1.262 1 92.88 38 ALA B N 1
ATOM 2242 C CA . ALA B 1 38 ? 7.031 -17.844 0.048 1 92.88 38 ALA B CA 1
ATOM 2243 C C . ALA B 1 38 ? 6.277 -16.531 0.298 1 92.88 38 ALA B C 1
ATOM 2245 O O . ALA B 1 38 ? 6.348 -15.602 -0.509 1 92.88 38 ALA B O 1
ATOM 2246 N N . PHE B 1 39 ? 5.656 -16.5 1.391 1 92.69 39 PHE B N 1
ATOM 2247 C CA . PHE B 1 39 ? 4.941 -15.289 1.777 1 92.69 39 PHE B CA 1
ATOM 2248 C C . PHE B 1 39 ? 5.91 -14.125 1.957 1 92.69 39 PHE B C 1
ATOM 2250 O O . PHE B 1 39 ? 5.668 -13.031 1.447 1 92.69 39 PHE B O 1
ATOM 2257 N N . ILE B 1 40 ? 6.98 -14.344 2.619 1 95.62 40 ILE B N 1
ATOM 2258 C CA . ILE B 1 40 ? 7.996 -13.336 2.893 1 95.62 40 ILE B CA 1
ATOM 2259 C C . ILE B 1 40 ? 8.594 -12.836 1.578 1 95.62 40 ILE B C 1
ATOM 2261 O O . ILE B 1 40 ? 8.906 -11.656 1.439 1 95.62 40 ILE B O 1
ATOM 2265 N N . SER B 1 41 ? 8.656 -13.703 0.627 1 94.44 41 SER B N 1
ATOM 2266 C CA . SER B 1 41 ? 9.281 -13.367 -0.648 1 94.44 41 SER B CA 1
ATOM 2267 C C . SER B 1 41 ? 8.398 -12.414 -1.454 1 94.44 41 SER B C 1
ATOM 2269 O O . SER B 1 41 ? 8.859 -11.828 -2.439 1 94.44 41 SER B O 1
ATOM 2271 N N . LEU B 1 42 ? 7.172 -12.211 -1.037 1 94.56 42 LEU B N 1
ATOM 2272 C CA . LEU B 1 42 ? 6.262 -11.289 -1.716 1 94.56 42 LEU B CA 1
ATOM 2273 C C . LEU B 1 42 ? 6.461 -9.859 -1.222 1 94.56 42 LEU B C 1
ATOM 2275 O O . LEU B 1 42 ? 5.824 -8.938 -1.721 1 94.56 42 LEU B O 1
ATOM 2279 N N . SER B 1 43 ? 7.414 -9.633 -0.386 1 96.38 43 SER B N 1
ATOM 2280 C CA . SER B 1 43 ? 7.629 -8.359 0.292 1 96.38 43 SER B CA 1
ATOM 2281 C C . SER B 1 43 ? 7.949 -7.246 -0.706 1 96.38 43 SER B C 1
ATOM 2283 O O . SER B 1 43 ? 7.453 -6.125 -0.573 1 96.38 43 SER B O 1
ATOM 2285 N N . PRO B 1 44 ? 8.734 -7.48 -1.738 1 96.62 44 PRO B N 1
ATOM 2286 C CA . PRO B 1 44 ? 9.008 -6.387 -2.678 1 96.62 44 PRO B CA 1
ATOM 2287 C C . PRO B 1 44 ? 7.734 -5.832 -3.318 1 96.62 44 PRO B C 1
ATOM 2289 O O . PRO B 1 44 ? 7.602 -4.617 -3.479 1 96.62 44 PRO B O 1
ATOM 2292 N N . LEU B 1 45 ? 6.832 -6.699 -3.621 1 95.06 45 LEU B N 1
ATOM 2293 C CA . LEU B 1 45 ? 5.559 -6.246 -4.168 1 95.06 45 LEU B CA 1
ATOM 2294 C C . LEU B 1 45 ? 4.785 -5.43 -3.141 1 95.06 45 LEU B C 1
ATOM 2296 O O . LEU B 1 45 ? 4.234 -4.375 -3.465 1 95.06 45 LEU B O 1
ATOM 2300 N N . GLY B 1 46 ? 4.73 -5.918 -1.949 1 96.31 46 GLY B N 1
ATOM 2301 C CA . GLY B 1 46 ? 4.098 -5.172 -0.874 1 96.31 46 GLY B CA 1
ATOM 2302 C C . GLY B 1 46 ? 4.695 -3.793 -0.672 1 96.31 46 GLY B C 1
ATOM 2303 O O . GLY B 1 46 ? 3.965 -2.812 -0.512 1 96.31 46 GLY B O 1
ATOM 2304 N N . ILE B 1 47 ? 5.965 -3.725 -0.699 1 97.75 47 ILE B N 1
ATOM 2305 C CA . ILE B 1 47 ? 6.66 -2.457 -0.494 1 97.75 47 ILE B CA 1
ATOM 2306 C C . ILE B 1 47 ? 6.383 -1.521 -1.669 1 97.75 47 ILE B C 1
ATOM 2308 O O . ILE B 1 47 ? 6.195 -0.318 -1.481 1 97.75 47 ILE B O 1
ATOM 2312 N N . ALA B 1 48 ? 6.352 -2.076 -2.84 1 97.12 48 ALA B N 1
ATOM 2313 C CA . ALA B 1 48 ? 6.055 -1.26 -4.016 1 97.12 48 ALA B CA 1
ATOM 2314 C C . ALA B 1 48 ? 4.672 -0.619 -3.902 1 97.12 48 ALA B C 1
ATOM 2316 O O . ALA B 1 48 ? 4.512 0.573 -4.176 1 97.12 48 ALA B O 1
ATOM 2317 N N . VAL B 1 49 ? 3.695 -1.379 -3.488 1 96.94 49 VAL B N 1
ATOM 2318 C CA . VAL B 1 49 ? 2.344 -0.855 -3.316 1 96.94 49 VAL B CA 1
ATOM 2319 C C . VAL B 1 49 ? 2.328 0.174 -2.188 1 96.94 49 VAL B C 1
ATOM 2321 O O . VAL B 1 49 ? 1.668 1.21 -2.293 1 96.94 49 VAL B O 1
ATOM 2324 N N . CYS B 1 50 ? 3.039 -0.145 -1.158 1 97.75 50 CYS B N 1
ATOM 2325 C CA . CYS B 1 50 ? 3.154 0.789 -0.044 1 97.75 50 CYS B CA 1
ATOM 2326 C C . CYS B 1 50 ? 3.719 2.127 -0.51 1 97.75 50 CYS B C 1
ATOM 2328 O O . CYS B 1 50 ? 3.166 3.182 -0.194 1 97.75 50 CYS B O 1
ATOM 2330 N N . MET B 1 51 ? 4.762 2.096 -1.276 1 98 51 MET B N 1
ATOM 2331 C CA . MET B 1 51 ? 5.41 3.318 -1.746 1 98 51 MET B CA 1
ATOM 2332 C C . MET B 1 51 ? 4.488 4.094 -2.682 1 98 51 MET B C 1
ATOM 2334 O O . MET B 1 51 ? 4.41 5.324 -2.604 1 98 51 MET B O 1
ATOM 2338 N N . LEU B 1 52 ? 3.812 3.379 -3.498 1 97.5 52 LEU B N 1
ATOM 2339 C CA . LEU B 1 52 ? 2.865 4.039 -4.391 1 97.5 52 LEU B CA 1
ATOM 2340 C C . LEU B 1 52 ? 1.755 4.719 -3.594 1 97.5 52 LEU B C 1
ATOM 2342 O O . LEU B 1 52 ? 1.362 5.844 -3.908 1 97.5 52 LEU B O 1
ATOM 2346 N N . THR B 1 53 ? 1.308 4.004 -2.623 1 97.75 53 THR B N 1
ATOM 2347 C CA . THR B 1 53 ? 0.274 4.547 -1.75 1 97.75 53 THR B CA 1
ATOM 2348 C C . THR B 1 53 ? 0.76 5.824 -1.068 1 97.75 53 THR B C 1
ATOM 2350 O O . THR B 1 53 ? 0.053 6.832 -1.054 1 97.75 53 THR B O 1
ATOM 2353 N N . LEU B 1 54 ? 1.937 5.809 -0.601 1 96.94 54 LEU B N 1
ATOM 2354 C CA . LEU B 1 54 ? 2.477 6.961 0.112 1 96.94 54 LEU B CA 1
ATOM 2355 C C . LEU B 1 54 ? 2.715 8.125 -0.842 1 96.94 54 LEU B C 1
ATOM 2357 O O . LEU B 1 54 ? 2.502 9.281 -0.477 1 96.94 54 LEU B O 1
ATOM 2361 N N . ILE B 1 55 ? 3.141 7.816 -2.023 1 97.19 55 ILE B N 1
ATOM 2362 C CA . ILE B 1 55 ? 3.322 8.875 -3.014 1 97.19 55 ILE B CA 1
ATOM 2363 C C . ILE B 1 55 ? 1.987 9.562 -3.285 1 97.19 55 ILE B C 1
ATOM 2365 O O . ILE B 1 55 ? 1.914 10.789 -3.328 1 97.19 55 ILE B O 1
ATOM 2369 N N . LEU B 1 56 ? 0.956 8.805 -3.369 1 94.19 56 LEU B N 1
ATOM 2370 C CA . LEU B 1 56 ? -0.345 9.328 -3.766 1 94.19 56 LEU B CA 1
ATOM 2371 C C . LEU B 1 56 ? -1 10.086 -2.613 1 94.19 56 LEU B C 1
ATOM 2373 O O . LEU B 1 56 ? -1.686 11.086 -2.83 1 94.19 56 LEU B O 1
ATOM 2377 N N . PHE B 1 57 ? -0.713 9.688 -1.399 1 92.81 57 PHE B N 1
ATOM 2378 C CA . PHE B 1 57 ? -1.52 10.234 -0.314 1 92.81 57 PHE B CA 1
ATOM 2379 C C . PHE B 1 57 ? -0.692 11.172 0.555 1 92.81 57 PHE B C 1
ATOM 2381 O O . PHE B 1 57 ? -1.24 12.055 1.219 1 92.81 57 PHE B O 1
ATOM 2388 N N . ARG B 1 58 ? 0.604 10.914 0.608 1 92.81 58 ARG B N 1
ATOM 2389 C CA . ARG B 1 58 ? 1.44 11.828 1.386 1 92.81 58 ARG B CA 1
ATOM 2390 C C . ARG B 1 58 ? 2.043 12.914 0.499 1 92.81 58 ARG B C 1
ATOM 2392 O O . ARG B 1 58 ? 2.236 14.047 0.942 1 92.81 58 ARG B O 1
ATOM 2399 N N . ARG B 1 59 ? 2.473 12.555 -0.743 1 95.12 59 ARG B N 1
ATOM 2400 C CA . ARG B 1 59 ? 2.971 13.461 -1.771 1 95.12 59 ARG B CA 1
ATOM 2401 C C . ARG B 1 59 ? 4.168 14.258 -1.267 1 95.12 59 ARG B C 1
ATOM 2403 O O . ARG B 1 59 ? 4.246 15.469 -1.477 1 95.12 59 ARG B O 1
ATOM 2410 N N . ASP B 1 60 ? 5.031 13.719 -0.526 1 94.88 60 ASP B N 1
ATOM 2411 C CA . ASP B 1 60 ? 6.254 14.375 -0.075 1 94.88 60 ASP B CA 1
ATOM 2412 C C . ASP B 1 60 ? 7.434 14.008 -0.971 1 94.88 60 ASP B C 1
ATOM 2414 O O . ASP B 1 60 ? 7.512 12.891 -1.484 1 94.88 60 ASP B O 1
ATOM 2418 N N . LEU B 1 61 ? 8.305 14.828 -1.089 1 96.88 61 LEU B N 1
ATOM 2419 C CA . LEU B 1 61 ? 9.383 14.719 -2.066 1 96.88 61 LEU B CA 1
ATOM 2420 C C . LEU B 1 61 ? 10.383 13.648 -1.655 1 96.88 61 LEU B C 1
ATOM 2422 O O . LEU B 1 61 ? 10.984 12.984 -2.51 1 96.88 61 LEU B O 1
ATOM 2426 N N . HIS B 1 62 ? 10.617 13.445 -0.378 1 96.06 62 HIS B N 1
ATOM 2427 C CA . HIS B 1 62 ? 11.523 12.398 0.072 1 96.06 62 HIS B CA 1
ATOM 2428 C C . HIS B 1 62 ? 11.023 11.016 -0.336 1 96.06 62 HIS B C 1
ATOM 2430 O O . HIS B 1 62 ? 11.797 10.18 -0.799 1 96.06 62 HIS B O 1
ATOM 2436 N N . THR B 1 63 ? 9.719 10.758 -0.168 1 97.12 63 THR B N 1
ATOM 2437 C CA . THR B 1 63 ? 9.125 9.492 -0.567 1 97.12 63 THR B CA 1
ATOM 2438 C C . THR B 1 63 ? 9.211 9.305 -2.078 1 97.12 63 THR B C 1
ATOM 2440 O O . THR B 1 63 ? 9.516 8.211 -2.559 1 97.12 63 THR B O 1
ATOM 2443 N N . ILE B 1 64 ? 8.969 10.344 -2.773 1 98.06 64 ILE B N 1
ATOM 2444 C CA . ILE B 1 64 ? 9.023 10.289 -4.23 1 98.06 64 ILE B CA 1
ATOM 2445 C C . ILE B 1 64 ? 10.445 9.977 -4.684 1 98.06 64 ILE B C 1
ATOM 2447 O O . ILE B 1 64 ? 10.656 9.125 -5.555 1 98.06 64 ILE B O 1
ATOM 2451 N N . THR B 1 65 ? 11.383 10.648 -4.113 1 98.12 65 THR B N 1
ATOM 2452 C CA . THR B 1 65 ? 12.781 10.422 -4.477 1 98.12 65 THR B CA 1
ATOM 2453 C C . THR B 1 65 ? 13.219 9.016 -4.09 1 98.12 65 THR B C 1
ATOM 2455 O O . THR B 1 65 ? 13.898 8.336 -4.863 1 98.12 65 THR B O 1
ATOM 2458 N N . PHE B 1 66 ? 12.859 8.609 -2.896 1 98.44 66 PHE B N 1
ATOM 2459 C CA . PHE B 1 66 ? 13.141 7.25 -2.463 1 98.44 66 PHE B CA 1
ATOM 2460 C C . PHE B 1 66 ? 12.578 6.238 -3.455 1 98.44 66 PHE B C 1
ATOM 2462 O O . PHE B 1 66 ? 13.281 5.312 -3.873 1 98.44 66 PHE B O 1
ATOM 2469 N N . SER B 1 67 ? 11.336 6.406 -3.887 1 98.69 67 SER B N 1
ATOM 2470 C CA . SER B 1 67 ? 10.664 5.516 -4.828 1 98.69 67 SER B CA 1
ATOM 2471 C C . SER B 1 67 ? 11.359 5.527 -6.188 1 98.69 67 SER B C 1
ATOM 2473 O O . SER B 1 67 ? 11.461 4.488 -6.848 1 98.69 67 SER B O 1
ATOM 2475 N N . SER B 1 68 ? 11.781 6.688 -6.609 1 98.5 68 SER B N 1
ATOM 2476 C CA . SER B 1 68 ? 12.516 6.773 -7.871 1 98.5 68 SER B CA 1
ATOM 2477 C C . SER B 1 68 ? 13.82 5.984 -7.809 1 98.5 68 SER B C 1
ATOM 2479 O O . SER B 1 68 ? 14.234 5.387 -8.805 1 98.5 68 SER B O 1
ATOM 2481 N N . GLY B 1 69 ? 14.461 6.02 -6.641 1 98.75 69 GLY B N 1
ATOM 2482 C CA . GLY B 1 69 ? 15.648 5.203 -6.445 1 98.75 69 GLY B CA 1
ATOM 2483 C C . GLY B 1 69 ? 15.375 3.715 -6.551 1 98.75 69 GLY B C 1
ATOM 2484 O O . GLY B 1 69 ? 16.172 2.975 -7.141 1 98.75 69 GLY B O 1
ATOM 2485 N N . ILE B 1 70 ? 14.289 3.322 -5.969 1 98.69 70 ILE B N 1
ATOM 2486 C CA . ILE B 1 70 ? 13.883 1.925 -6.051 1 98.69 70 ILE B CA 1
ATOM 2487 C C . ILE B 1 70 ? 13.672 1.533 -7.512 1 98.69 70 ILE B C 1
ATOM 2489 O O . ILE B 1 70 ? 14.125 0.471 -7.945 1 98.69 70 ILE B O 1
ATOM 2493 N N . LEU B 1 71 ? 13.023 2.406 -8.258 1 98.25 71 LEU B N 1
ATOM 2494 C CA . LEU B 1 71 ? 12.742 2.141 -9.664 1 98.25 71 LEU B CA 1
ATOM 2495 C C . LEU B 1 71 ? 14.039 2.049 -10.469 1 98.25 71 LEU B C 1
ATOM 2497 O O . LEU B 1 71 ? 14.203 1.139 -11.281 1 98.25 71 LEU B O 1
ATOM 2501 N N . LEU B 1 72 ? 14.891 2.967 -10.258 1 98.44 72 LEU B N 1
ATOM 2502 C CA . LEU B 1 72 ? 16.172 2.951 -10.953 1 98.44 72 LEU B CA 1
ATOM 2503 C C . LEU B 1 72 ? 16.969 1.696 -10.609 1 98.44 72 LEU B C 1
ATOM 2505 O O . LEU B 1 72 ? 17.641 1.134 -11.469 1 98.44 72 LEU B O 1
ATOM 2509 N N . ASN B 1 73 ? 16.906 1.338 -9.328 1 98.5 73 ASN B N 1
ATOM 2510 C CA . ASN B 1 73 ? 17.547 0.103 -8.883 1 98.5 73 ASN B CA 1
ATOM 2511 C C . ASN B 1 73 ? 16.984 -1.11 -9.625 1 98.5 73 ASN B C 1
ATOM 2513 O O . ASN B 1 73 ? 17.75 -2.006 -10.008 1 98.5 73 ASN B O 1
ATOM 2517 N N . GLU B 1 74 ? 15.734 -1.181 -9.883 1 97.19 74 GLU B N 1
ATOM 2518 C CA . GLU B 1 74 ? 15.102 -2.27 -10.625 1 97.19 74 GLU B CA 1
ATOM 2519 C C . GLU B 1 74 ? 15.539 -2.27 -12.086 1 97.19 74 GLU B C 1
ATOM 2521 O O . GLU B 1 74 ? 15.758 -3.33 -12.672 1 97.19 74 GLU B O 1
ATOM 2526 N N . VAL B 1 75 ? 15.609 -1.112 -12.641 1 97.56 75 VAL B N 1
ATOM 2527 C CA . VAL B 1 75 ? 16.062 -0.991 -14.016 1 97.56 75 VAL B CA 1
ATOM 2528 C C . VAL B 1 75 ? 17.5 -1.494 -14.133 1 97.56 75 VAL B C 1
ATOM 2530 O O . VAL B 1 75 ? 17.844 -2.207 -15.078 1 97.56 75 VAL B O 1
ATOM 2533 N N . MET B 1 76 ? 18.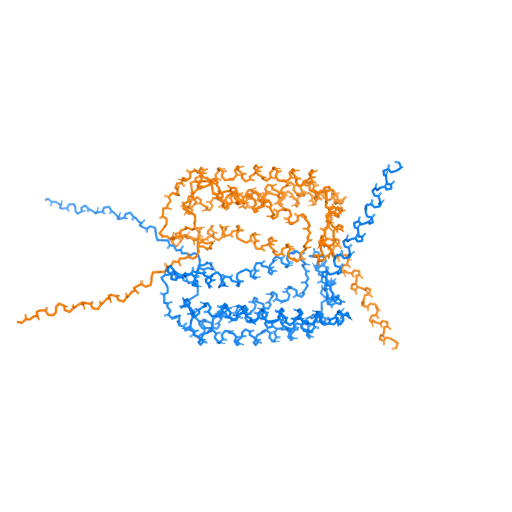266 -1.106 -13.203 1 98.06 76 MET B N 1
ATOM 2534 C CA . MET B 1 76 ? 19.656 -1.574 -13.164 1 98.06 76 MET B CA 1
ATOM 2535 C C . MET B 1 76 ? 19.719 -3.096 -13.086 1 98.06 76 MET B C 1
ATOM 2537 O O . MET B 1 76 ? 20.484 -3.73 -13.805 1 98.06 76 MET B O 1
ATOM 2541 N N . ASN B 1 77 ? 18.922 -3.691 -12.234 1 97.62 77 ASN B N 1
ATOM 2542 C CA . ASN B 1 77 ? 18.891 -5.145 -12.102 1 97.62 77 ASN B CA 1
ATOM 2543 C C . ASN B 1 77 ? 18.484 -5.812 -13.414 1 97.62 77 ASN B C 1
ATOM 2545 O O . ASN B 1 77 ? 19.109 -6.785 -13.844 1 97.62 77 ASN B O 1
ATOM 2549 N N . TYR B 1 78 ? 17.469 -5.273 -13.977 1 95.75 78 TYR B N 1
ATOM 2550 C CA . TYR B 1 78 ? 16.969 -5.816 -15.242 1 95.75 78 TYR B CA 1
ATOM 2551 C C . TYR B 1 78 ? 18.047 -5.797 -16.312 1 95.75 78 TYR B C 1
ATOM 2553 O O . TYR B 1 78 ? 18.25 -6.781 -17.031 1 95.75 78 TYR B O 1
ATOM 2561 N N . THR B 1 79 ? 18.734 -4.719 -16.422 1 96.81 79 THR B N 1
ATOM 2562 C CA . THR B 1 79 ? 19.797 -4.551 -17.406 1 96.81 79 THR B CA 1
ATOM 2563 C C . THR B 1 79 ? 20.922 -5.535 -17.156 1 96.81 79 THR B C 1
ATOM 2565 O O . THR B 1 79 ? 21.391 -6.211 -18.078 1 96.81 79 THR B O 1
ATOM 2568 N N . LEU B 1 80 ? 21.359 -5.684 -15.914 1 96.5 80 LEU B N 1
ATOM 2569 C CA . LEU B 1 80 ? 22.453 -6.57 -15.555 1 96.5 80 LEU B CA 1
ATOM 2570 C C . LEU B 1 80 ? 22.094 -8.023 -15.812 1 96.5 80 LEU B C 1
ATOM 2572 O O . LEU B 1 80 ? 22.922 -8.805 -16.281 1 96.5 80 LEU B O 1
ATOM 2576 N N . LYS B 1 81 ? 20.844 -8.406 -15.539 1 94.31 81 LYS B N 1
ATOM 2577 C CA . LYS B 1 81 ? 20.391 -9.773 -15.789 1 94.31 81 LYS B CA 1
ATOM 2578 C C . LYS B 1 81 ? 20.484 -10.125 -17.266 1 94.31 81 LYS B C 1
ATOM 2580 O O . LYS B 1 81 ? 20.828 -11.258 -17.625 1 94.31 81 LYS B O 1
ATOM 2585 N N . HIS B 1 82 ? 20.219 -9.164 -18.078 1 94.25 82 HIS B N 1
ATOM 2586 C CA . HIS B 1 82 ? 20.219 -9.414 -19.5 1 94.25 82 HIS B CA 1
ATOM 2587 C C . HIS B 1 82 ? 21.625 -9.344 -20.078 1 94.25 82 HIS B C 1
ATOM 2589 O O . HIS B 1 82 ? 21.891 -9.875 -21.156 1 94.25 82 HIS B O 1
ATOM 2595 N N . LEU B 1 83 ? 22.516 -8.727 -19.391 1 94.88 83 LEU B N 1
ATOM 2596 C CA . LEU B 1 83 ? 23.906 -8.688 -19.797 1 94.88 83 LEU B CA 1
ATOM 2597 C C . LEU B 1 83 ? 24.641 -9.945 -19.359 1 94.88 83 LEU B C 1
ATOM 2599 O O . LEU B 1 83 ? 25.422 -10.508 -20.125 1 94.88 83 LEU B O 1
ATOM 2603 N N . ILE B 1 84 ? 24.359 -10.43 -18.188 1 94.44 84 ILE B N 1
ATOM 2604 C CA . ILE B 1 84 ? 25.078 -11.555 -17.609 1 94.44 84 ILE B CA 1
ATOM 2605 C C . ILE B 1 84 ? 24.453 -12.867 -18.078 1 94.44 84 ILE B C 1
ATOM 2607 O O . ILE B 1 84 ? 25.156 -13.836 -18.375 1 94.44 84 ILE B O 1
ATOM 2611 N N . ARG B 1 85 ? 23.047 -12.969 -18.078 1 92 85 ARG B N 1
ATOM 2612 C CA . ARG B 1 85 ? 22.25 -14.078 -18.594 1 92 85 ARG B CA 1
ATOM 2613 C C . ARG B 1 85 ? 22.594 -15.375 -17.875 1 92 85 ARG B C 1
ATOM 2615 O O . ARG B 1 85 ? 22.75 -16.422 -18.516 1 92 85 ARG B O 1
ATOM 2622 N N . GLU B 1 86 ? 22.875 -15.273 -16.609 1 91.69 86 GLU B N 1
ATOM 2623 C CA . GLU B 1 86 ? 23.078 -16.484 -15.812 1 91.69 86 GLU B CA 1
ATOM 2624 C C . GLU B 1 86 ? 21.75 -17.156 -15.492 1 91.69 86 GLU B C 1
ATOM 2626 O O . GLU B 1 86 ? 20.812 -16.516 -15.047 1 91.69 86 GLU B O 1
ATOM 2631 N N . PRO B 1 87 ? 21.703 -18.422 -15.734 1 88.38 87 PRO B N 1
ATOM 2632 C CA . PRO B 1 87 ? 20.438 -19.141 -15.492 1 88.38 87 PRO B CA 1
ATOM 2633 C C . PRO B 1 87 ? 20.141 -19.297 -14 1 88.38 87 PRO B C 1
ATOM 2635 O O . PRO B 1 87 ? 21.031 -19.219 -13.164 1 88.38 87 PRO B O 1
ATOM 2638 N N . ARG B 1 88 ? 18.859 -19.531 -13.711 1 88.94 88 ARG B N 1
ATOM 2639 C CA . ARG B 1 88 ? 18.406 -19.859 -12.367 1 88.94 88 ARG B CA 1
ATOM 2640 C C . ARG B 1 88 ? 18.719 -21.312 -12.031 1 88.94 88 ARG B C 1
ATOM 2642 O O . ARG B 1 88 ? 18.984 -22.125 -12.922 1 88.94 88 ARG B O 1
ATOM 2649 N N . PRO B 1 89 ? 18.812 -21.609 -10.789 1 86.56 89 PRO B N 1
ATOM 2650 C CA . PRO B 1 89 ? 19.141 -23 -10.43 1 86.56 89 PRO B CA 1
ATOM 2651 C C . PRO B 1 89 ? 18.078 -23.984 -10.875 1 86.56 89 PRO B C 1
ATOM 2653 O O . PRO B 1 89 ? 18.406 -25.078 -11.359 1 86.56 89 PRO B O 1
ATOM 2656 N N . LEU B 1 90 ? 16.859 -23.625 -10.625 1 77.12 90 LEU B N 1
ATOM 2657 C CA . LEU B 1 90 ? 15.766 -24.484 -11.039 1 77.12 90 LEU B CA 1
ATOM 2658 C C . LEU B 1 90 ? 14.961 -23.844 -12.164 1 77.12 90 LEU B C 1
ATOM 2660 O O . LEU B 1 90 ? 14.523 -22.703 -12.039 1 77.12 90 LEU B O 1
ATOM 2664 N N . LYS B 1 91 ? 14.945 -24.578 -13.203 1 69.31 91 LYS B N 1
ATOM 2665 C CA . LYS B 1 91 ? 14.102 -24.109 -14.305 1 69.31 91 LYS B CA 1
ATOM 2666 C C . LYS B 1 91 ? 12.625 -24.422 -14.039 1 69.31 91 LYS B C 1
ATOM 2668 O O . LYS B 1 91 ? 12.258 -25.578 -13.875 1 69.31 91 LYS B O 1
ATOM 2673 N N . ARG B 1 92 ? 11.984 -23.438 -13.742 1 68.25 92 ARG B N 1
ATOM 2674 C CA . ARG B 1 92 ? 10.562 -23.641 -13.484 1 68.25 92 ARG B CA 1
ATOM 2675 C C . ARG B 1 92 ? 9.758 -23.578 -14.781 1 68.25 92 ARG B C 1
ATOM 2677 O O . ARG B 1 92 ? 10.172 -22.938 -15.742 1 68.25 92 ARG B O 1
ATOM 2684 N N . GLN B 1 93 ? 8.789 -24.484 -14.891 1 60.5 93 GLN B N 1
ATOM 2685 C CA . GLN B 1 93 ? 7.949 -24.625 -16.078 1 60.5 93 GLN B CA 1
ATOM 2686 C C . GLN B 1 93 ? 7.191 -23.344 -16.375 1 60.5 93 GLN B C 1
ATOM 2688 O O . GLN B 1 93 ? 6.84 -23.078 -17.531 1 60.5 93 GLN B O 1
ATOM 2693 N N . GLU B 1 94 ? 7.047 -22.656 -15.328 1 59.56 94 GLU B N 1
ATOM 2694 C CA . GLU B 1 94 ? 6.184 -21.484 -15.523 1 59.56 94 GLU B CA 1
ATOM 2695 C C . GLU B 1 94 ? 6.953 -20.344 -16.172 1 59.56 94 GLU B C 1
ATOM 2697 O O . GLU B 1 94 ? 8.156 -20.188 -15.961 1 59.56 94 GLU B O 1
ATOM 2702 N N . GLU B 1 95 ? 6.309 -19.844 -17.156 1 58.72 95 GLU B N 1
ATOM 2703 C CA . GLU B 1 95 ? 6.867 -18.688 -17.844 1 58.72 95 GLU B CA 1
ATOM 2704 C C . GLU B 1 95 ? 7.199 -17.562 -16.875 1 58.72 95 GLU B C 1
ATOM 2706 O O . GLU B 1 95 ? 6.316 -17.047 -16.188 1 58.72 95 GLU B O 1
ATOM 2711 N N . MET B 1 96 ? 8.555 -17.562 -16.625 1 62.22 96 MET B N 1
ATOM 2712 C CA . MET B 1 96 ? 9.008 -16.438 -15.828 1 62.22 96 MET B CA 1
ATOM 2713 C C . MET B 1 96 ? 9.258 -15.219 -16.703 1 62.22 96 MET B C 1
ATOM 2715 O O . MET B 1 96 ? 9.695 -15.352 -17.859 1 62.22 96 MET B O 1
ATOM 2719 N N . THR B 1 97 ? 8.719 -14.102 -16.234 1 60.53 97 THR B N 1
ATOM 2720 C CA . THR B 1 97 ? 8.953 -12.867 -16.969 1 60.53 97 THR B CA 1
ATOM 2721 C C . THR B 1 97 ? 10.445 -12.695 -17.266 1 60.53 97 THR B C 1
ATOM 2723 O O . THR B 1 97 ? 10.82 -12.312 -18.375 1 60.53 97 THR B O 1
ATOM 2726 N N . VAL B 1 98 ? 11.273 -12.992 -16.266 1 69.12 98 VAL B N 1
ATOM 2727 C CA . VAL B 1 98 ? 12.711 -12.898 -16.469 1 69.12 98 VAL B CA 1
ATOM 2728 C C . VAL B 1 98 ? 13.359 -14.25 -16.172 1 69.12 98 VAL B C 1
ATOM 2730 O O . VAL B 1 98 ? 13.273 -14.75 -15.047 1 69.12 98 VAL B O 1
ATOM 2733 N N . GLU B 1 99 ? 14.055 -14.766 -17.062 1 76.12 99 GLU B N 1
ATOM 2734 C CA . GLU B 1 99 ? 14.617 -16.109 -17.016 1 76.12 99 GLU B CA 1
ATOM 2735 C C . GLU B 1 99 ? 15.969 -16.109 -16.312 1 76.12 99 GLU B C 1
ATOM 2737 O O . GLU B 1 99 ? 16.375 -17.125 -15.742 1 76.12 99 GLU B O 1
ATOM 2742 N N . PHE B 1 100 ? 16.562 -14.906 -16.328 1 87.44 100 PHE B N 1
ATOM 2743 C CA . PHE B 1 100 ? 17.922 -14.852 -15.797 1 87.44 100 PHE B CA 1
ATOM 2744 C C . PHE B 1 100 ? 17.906 -14.586 -14.297 1 87.44 100 PHE B C 1
ATOM 2746 O O . PHE B 1 100 ? 17.031 -13.883 -13.789 1 87.44 100 PHE B O 1
ATOM 2753 N N . GLY B 1 101 ? 18.984 -15.117 -13.672 1 91.19 101 GLY B N 1
ATOM 2754 C CA . GLY B 1 101 ? 18.938 -15.109 -12.219 1 91.19 101 GLY B CA 1
ATOM 2755 C C . GLY B 1 101 ? 19.938 -14.156 -11.586 1 91.19 101 GLY B C 1
ATOM 2756 O O . GLY B 1 101 ? 19.812 -13.812 -10.406 1 91.19 101 GLY B O 1
ATOM 2757 N N . MET B 1 102 ? 20.984 -13.688 -12.312 1 94.5 102 MET B N 1
ATOM 2758 C CA . MET B 1 102 ? 22.047 -12.875 -11.727 1 94.5 102 MET B CA 1
ATOM 2759 C C . MET B 1 102 ? 21.938 -11.43 -12.18 1 94.5 102 MET B C 1
ATOM 2761 O O . MET B 1 102 ? 22.031 -11.141 -13.375 1 94.5 102 MET B O 1
ATOM 2765 N N . PRO B 1 103 ? 21.844 -10.516 -11.211 1 96.94 103 PRO B N 1
ATOM 2766 C CA . PRO B 1 103 ? 21.703 -10.68 -9.758 1 96.94 103 PRO B CA 1
ATOM 2767 C C . PRO B 1 103 ? 20.25 -10.875 -9.328 1 96.94 103 PRO B C 1
ATOM 2769 O O . PRO B 1 103 ? 19.328 -10.57 -10.086 1 96.94 103 PRO B O 1
ATOM 2772 N N . SER B 1 104 ? 20.062 -11.438 -8.133 1 96.94 104 SER B N 1
ATOM 2773 C CA . SER B 1 104 ? 18.719 -11.594 -7.598 1 96.94 104 SER B CA 1
ATOM 2774 C C . SER B 1 104 ? 18.031 -10.242 -7.438 1 96.94 104 SER B C 1
ATOM 2776 O O . SER B 1 104 ? 18.531 -9.367 -6.73 1 96.94 104 SER B O 1
ATOM 2778 N N . SER B 1 105 ? 16.891 -10.055 -8.008 1 96.19 105 SER B N 1
ATOM 2779 C CA . SER B 1 105 ? 16.172 -8.797 -7.941 1 96.19 105 SER B CA 1
ATOM 2780 C C . SER B 1 105 ? 15.562 -8.57 -6.559 1 96.19 105 SER B C 1
ATOM 2782 O O . SER B 1 105 ? 15.578 -7.457 -6.043 1 96.19 105 SER B O 1
ATOM 2784 N N . HIS B 1 106 ? 15.023 -9.633 -5.93 1 97.31 106 HIS B N 1
ATOM 2785 C CA . HIS B 1 106 ? 14.438 -9.516 -4.598 1 97.31 106 HIS B CA 1
ATOM 2786 C C . HIS B 1 106 ? 15.484 -9.078 -3.576 1 97.31 106 HIS B C 1
ATOM 2788 O O . HIS B 1 106 ? 15.234 -8.18 -2.771 1 97.31 106 HIS B O 1
ATOM 2794 N N . SER B 1 107 ? 16.594 -9.742 -3.703 1 98.19 107 SER B N 1
ATOM 2795 C CA . SER B 1 107 ? 17.672 -9.383 -2.777 1 98.19 107 SER B CA 1
ATOM 2796 C C . SER B 1 107 ? 18.141 -7.953 -3.012 1 98.19 107 SER B C 1
ATOM 2798 O O . SER B 1 107 ? 18.297 -7.18 -2.062 1 98.19 107 SER B O 1
ATOM 2800 N N . GLN B 1 108 ? 18.391 -7.645 -4.227 1 98.69 108 GLN B N 1
ATOM 2801 C CA . GLN B 1 108 ? 18.812 -6.293 -4.566 1 98.69 108 GLN B CA 1
ATOM 2802 C C . GLN B 1 108 ? 17.812 -5.254 -4.086 1 98.69 108 GLN B C 1
ATOM 2804 O O . GLN B 1 108 ? 18.188 -4.23 -3.518 1 98.69 108 GLN B O 1
ATOM 2809 N N . PHE B 1 109 ? 16.562 -5.508 -4.293 1 98.75 109 PHE B N 1
ATOM 2810 C CA . PHE B 1 109 ? 15.477 -4.617 -3.904 1 98.75 109 PHE B CA 1
ATOM 2811 C C . PHE B 1 109 ? 15.461 -4.414 -2.395 1 98.75 109 PHE B C 1
ATOM 2813 O O . PHE B 1 109 ? 15.453 -3.275 -1.917 1 98.75 109 PHE B O 1
ATOM 2820 N N . MET B 1 110 ? 15.492 -5.484 -1.653 1 98.81 110 MET B N 1
ATOM 2821 C CA . MET B 1 110 ? 15.328 -5.422 -0.204 1 98.81 110 MET B CA 1
ATOM 2822 C C . MET B 1 110 ? 16.547 -4.773 0.449 1 98.81 110 MET B C 1
ATOM 2824 O O . MET B 1 110 ? 16.406 -4.016 1.412 1 98.81 110 MET B O 1
ATOM 2828 N N . TRP B 1 111 ? 17.688 -5.078 -0.054 1 98.88 111 TRP B N 1
ATOM 2829 C CA . TRP B 1 111 ? 18.875 -4.488 0.529 1 98.88 111 TRP B CA 1
ATOM 2830 C C . TRP B 1 111 ? 18.984 -3.008 0.17 1 98.88 111 TRP B C 1
ATOM 2832 O O . TRP B 1 111 ? 19.516 -2.211 0.953 1 98.88 111 TRP B O 1
ATOM 2842 N N . PHE B 1 112 ? 18.547 -2.664 -1.021 1 98.94 112 PHE B N 1
ATOM 2843 C CA . PHE B 1 112 ? 18.453 -1.249 -1.354 1 98.94 112 PHE B CA 1
ATOM 2844 C C . PHE B 1 112 ? 17.562 -0.518 -0.353 1 98.94 112 PHE B C 1
ATOM 2846 O O . PHE B 1 112 ? 17.969 0.501 0.212 1 98.94 112 PHE B O 1
ATOM 2853 N N . VAL B 1 113 ? 16.391 -1.063 -0.088 1 98.88 113 VAL B N 1
ATOM 2854 C CA . VAL B 1 113 ? 15.406 -0.437 0.791 1 98.88 113 VAL B CA 1
ATOM 2855 C C . VAL B 1 113 ? 15.961 -0.351 2.211 1 98.88 113 VAL B C 1
ATOM 2857 O O . VAL B 1 113 ? 15.898 0.705 2.844 1 98.88 113 VAL B O 1
ATOM 2860 N N . ALA B 1 114 ? 16.516 -1.419 2.672 1 98.69 114 ALA B N 1
ATOM 2861 C CA . ALA B 1 114 ? 17.047 -1.455 4.035 1 98.69 114 ALA B CA 1
ATOM 2862 C C . ALA B 1 114 ? 18.172 -0.444 4.215 1 98.69 114 ALA B C 1
ATOM 2864 O O . ALA B 1 114 ? 18.203 0.299 5.199 1 98.69 114 ALA B O 1
ATOM 2865 N N . THR B 1 115 ? 19.062 -0.404 3.275 1 98.81 115 THR B N 1
ATOM 2866 C CA . THR B 1 115 ? 20.219 0.487 3.367 1 98.81 115 THR B CA 1
ATOM 2867 C C . THR B 1 115 ? 19.781 1.946 3.266 1 98.81 115 THR B C 1
ATOM 2869 O O . THR B 1 115 ? 20.234 2.791 4.035 1 98.81 115 THR B O 1
ATOM 2872 N N . TYR B 1 116 ? 18.922 2.201 2.342 1 98.62 116 TYR B N 1
ATOM 2873 C CA . TYR B 1 116 ? 18.422 3.566 2.205 1 98.62 116 TYR B CA 1
ATOM 2874 C C . TYR B 1 116 ? 17.719 4.023 3.482 1 98.62 116 TYR B C 1
ATOM 2876 O O . TYR B 1 116 ? 17.953 5.141 3.953 1 98.62 116 TYR B O 1
ATOM 2884 N N . LEU B 1 117 ? 16.875 3.18 4.059 1 96.94 117 LEU B N 1
ATOM 2885 C CA . LEU B 1 117 ? 16.156 3.527 5.277 1 96.94 117 LEU B CA 1
ATOM 2886 C C . LEU B 1 117 ? 17.125 3.732 6.441 1 96.94 117 LEU B C 1
ATOM 2888 O O . LEU B 1 117 ? 16.875 4.582 7.305 1 96.94 117 LEU B O 1
ATOM 2892 N N . MET B 1 118 ? 18.109 2.908 6.43 1 97.31 118 MET B N 1
ATOM 2893 C CA . MET B 1 118 ? 19.125 3.105 7.469 1 97.31 118 MET B CA 1
ATOM 2894 C C . MET B 1 118 ? 19.688 4.52 7.418 1 97.31 118 MET B C 1
ATOM 2896 O O . MET B 1 118 ? 19.734 5.211 8.438 1 97.31 118 MET B O 1
ATOM 2900 N N . PHE B 1 119 ? 20.078 4.988 6.246 1 96.62 119 PHE B N 1
ATOM 2901 C CA . PHE B 1 119 ? 20.625 6.328 6.094 1 96.62 119 PHE B CA 1
ATOM 2902 C C . PHE B 1 119 ? 19.578 7.391 6.379 1 96.62 119 PHE B C 1
ATOM 2904 O O . PHE B 1 119 ? 19.859 8.391 7.047 1 96.62 119 PHE B O 1
ATOM 2911 N N . PHE B 1 120 ? 18.422 7.152 5.898 1 94.19 120 PHE B N 1
ATOM 2912 C CA . PHE B 1 120 ? 17.344 8.109 6.105 1 94.19 120 PHE B CA 1
ATOM 2913 C C . PHE B 1 120 ? 17.062 8.297 7.594 1 94.19 120 PHE B C 1
ATOM 2915 O O . PHE B 1 120 ? 16.969 9.422 8.078 1 94.19 120 PHE B O 1
ATOM 2922 N N . ILE B 1 121 ? 16.953 7.188 8.328 1 91.19 121 ILE B N 1
ATOM 2923 C CA . ILE B 1 121 ? 16.656 7.219 9.758 1 91.19 121 ILE B CA 1
ATOM 2924 C C . ILE B 1 121 ? 17.812 7.863 10.516 1 91.19 121 ILE B C 1
ATOM 2926 O O . ILE B 1 121 ? 17.594 8.672 11.422 1 91.19 121 ILE B O 1
ATOM 2930 N N . THR B 1 122 ? 19 7.555 10.141 1 89.88 122 THR B N 1
ATOM 2931 C CA . THR B 1 122 ? 20.172 8.031 10.844 1 89.88 122 THR B CA 1
ATOM 2932 C C . THR B 1 122 ? 20.391 9.516 10.594 1 89.88 122 THR B C 1
ATOM 2934 O O . THR B 1 122 ? 20.719 10.273 11.516 1 89.88 122 THR B O 1
ATOM 2937 N N . PHE B 1 123 ? 20.125 10.023 9.438 1 87.38 123 PHE B N 1
ATOM 2938 C CA . PHE B 1 123 ? 20.5 11.383 9.086 1 87.38 123 PHE B CA 1
ATOM 2939 C C . PHE B 1 123 ? 19.297 12.312 9.125 1 87.38 123 PHE B C 1
ATOM 2941 O O . PHE B 1 123 ? 19.438 13.516 9.352 1 87.38 123 PHE B O 1
ATOM 2948 N N . ARG B 1 124 ? 18.156 11.82 8.992 1 79.88 124 ARG B N 1
ATOM 2949 C CA . ARG B 1 124 ? 17 12.703 8.844 1 79.88 124 ARG B CA 1
ATOM 2950 C C . ARG B 1 124 ? 16.109 12.664 10.086 1 79.88 124 ARG B C 1
ATOM 2952 O O . ARG B 1 124 ? 15.5 13.672 10.453 1 79.88 124 ARG B O 1
ATOM 2959 N N . LEU B 1 125 ? 15.859 11.516 10.633 1 72.62 125 LEU B N 1
ATOM 2960 C CA . LEU B 1 125 ? 15 11.43 11.805 1 72.62 125 LEU B CA 1
ATOM 2961 C C . LEU B 1 125 ? 15.758 11.828 13.07 1 72.62 125 LEU B C 1
ATOM 2963 O O . LEU B 1 125 ? 15.148 12.211 14.07 1 72.62 125 LEU B O 1
ATOM 2967 N N . HIS B 1 126 ? 17.062 11.594 13.281 1 60.16 126 HIS B N 1
ATOM 2968 C CA . HIS B 1 126 ? 17.875 11.891 14.461 1 60.16 126 HIS B CA 1
ATOM 2969 C C . HIS B 1 126 ? 17.766 13.359 14.852 1 60.16 126 HIS B C 1
ATOM 2971 O O . HIS B 1 126 ? 17.75 13.695 16.031 1 60.16 126 HIS B O 1
ATOM 2977 N N . HIS B 1 127 ? 17.75 14.195 13.938 1 52.75 127 HIS B N 1
ATOM 2978 C CA . HIS B 1 127 ? 17.953 15.594 14.297 1 52.75 127 HIS B CA 1
ATOM 2979 C C . HIS B 1 127 ? 16.734 16.156 15.023 1 52.75 127 HIS B C 1
ATOM 2981 O O . HIS B 1 127 ? 16.828 17.156 15.742 1 52.75 127 HIS B O 1
ATOM 2987 N N . GLY B 1 128 ? 15.523 15.578 14.883 1 49.16 128 GLY B N 1
ATOM 2988 C CA . GLY B 1 128 ? 14.398 16.344 15.383 1 49.16 128 GLY B CA 1
ATOM 2989 C C . GLY B 1 128 ? 14.078 16.062 16.828 1 49.16 128 GLY B C 1
ATOM 2990 O O . GLY B 1 128 ? 13.211 16.703 17.422 1 49.16 128 GLY B O 1
ATOM 2991 N N . SER B 1 129 ? 14.266 14.867 17.312 1 48.97 129 SER B N 1
ATOM 2992 C CA . SER B 1 129 ? 13.742 14.609 18.641 1 48.97 129 SER B CA 1
ATOM 2993 C C . SER B 1 129 ? 14.695 15.125 19.719 1 48.97 129 SER B C 1
ATOM 2995 O O . SER B 1 129 ? 15.805 14.609 19.875 1 48.97 129 SER B O 1
ATOM 2997 N N . ASN B 1 130 ? 14.828 16.297 19.828 1 47.47 130 ASN B N 1
ATOM 2998 C CA . ASN B 1 130 ? 15.484 16.781 21.031 1 47.47 130 ASN B CA 1
ATOM 2999 C C . ASN B 1 130 ? 15.234 15.828 22.203 1 47.47 130 ASN B C 1
ATOM 3001 O O . ASN B 1 130 ? 15.773 16.031 23.297 1 47.47 130 ASN B O 1
ATOM 3005 N N . ASN B 1 131 ? 14 15.273 22.25 1 49.75 131 ASN B N 1
ATOM 3006 C CA . ASN B 1 131 ? 13.805 14.445 23.438 1 49.75 131 ASN B CA 1
ATOM 3007 C C . ASN B 1 131 ? 14.617 13.148 23.359 1 49.75 131 ASN B C 1
ATOM 3009 O O . ASN B 1 131 ? 14.312 12.266 22.562 1 49.75 131 ASN B O 1
ATOM 3013 N N . ASN B 1 132 ? 15.906 13.352 23.406 1 54.75 132 ASN B N 1
ATOM 3014 C CA . ASN B 1 132 ? 16.984 12.391 23.578 1 54.75 132 ASN B CA 1
ATOM 3015 C C . ASN B 1 132 ? 16.547 11.195 24.438 1 54.75 132 ASN B C 1
ATOM 3017 O O . ASN B 1 132 ? 17.281 10.742 25.297 1 54.75 132 ASN B O 1
ATOM 3021 N N . SER B 1 133 ? 15.227 10.961 24.422 1 61.69 133 SER B N 1
ATOM 3022 C CA . SER B 1 133 ? 14.953 9.82 25.297 1 61.69 133 SER B CA 1
ATOM 3023 C C . SER B 1 133 ? 15.594 8.547 24.75 1 61.69 133 SER B C 1
ATOM 3025 O O . SER B 1 133 ? 15.688 8.359 23.531 1 61.69 133 SER B O 1
ATOM 3027 N N . VAL B 1 134 ? 16.359 7.941 25.547 1 68.81 134 VAL B N 1
ATOM 3028 C CA . VAL B 1 134 ? 16.984 6.645 25.312 1 68.81 134 VAL B CA 1
ATOM 3029 C C . VAL B 1 134 ? 16.062 5.758 24.484 1 68.81 134 VAL B C 1
ATOM 3031 O O . VAL B 1 134 ? 16.516 5.027 23.609 1 68.81 134 VAL B O 1
ATOM 3034 N N . TRP B 1 135 ? 14.805 6.031 24.609 1 73.38 135 TRP B N 1
ATOM 3035 C CA . TRP B 1 135 ? 13.828 5.176 23.938 1 73.38 135 TRP B CA 1
ATOM 3036 C C . TRP B 1 135 ? 13.734 5.52 22.453 1 73.38 135 TRP B C 1
ATOM 3038 O O . TRP B 1 135 ? 13.555 4.629 21.609 1 73.38 135 TRP B O 1
ATOM 3048 N N . GLU B 1 136 ? 13.961 6.797 22.141 1 74.19 136 GLU B N 1
ATOM 3049 C CA . GLU B 1 136 ? 13.922 7.191 20.734 1 74.19 136 GLU B CA 1
ATOM 3050 C C . GLU B 1 136 ? 15.102 6.613 19.969 1 74.19 136 GLU B C 1
ATOM 3052 O O . GLU B 1 136 ? 14.961 6.215 18.812 1 74.19 136 GLU B O 1
ATOM 3057 N N . GLY B 1 137 ? 16.141 6.5 20.734 1 76.31 137 GLY B N 1
ATOM 3058 C CA . GLY B 1 137 ? 17.312 5.902 20.125 1 76.31 137 GLY B CA 1
ATOM 3059 C C . GLY B 1 137 ? 17.172 4.41 19.891 1 76.31 137 GLY B C 1
ATOM 3060 O O . GLY B 1 137 ? 17.516 3.91 18.812 1 76.31 137 GLY B O 1
ATOM 3061 N N . VAL B 1 138 ? 16.562 3.764 20.797 1 84.69 138 VAL B N 1
ATOM 3062 C CA . VAL B 1 138 ? 16.406 2.314 20.719 1 84.69 138 VAL B CA 1
ATOM 3063 C C . VAL B 1 138 ? 15.461 1.951 19.578 1 84.69 138 VAL B C 1
ATOM 3065 O O . VAL B 1 138 ? 15.734 1.021 18.812 1 84.69 138 VAL B O 1
ATOM 3068 N N . TRP B 1 139 ? 14.438 2.729 19.422 1 86 139 TRP B N 1
ATOM 3069 C CA . TRP B 1 139 ? 13.469 2.412 18.375 1 86 139 TRP B CA 1
ATOM 3070 C C . TRP B 1 139 ? 14.078 2.59 16.984 1 86 139 TRP B C 1
ATOM 3072 O O . TRP B 1 139 ? 13.773 1.828 16.078 1 86 139 TRP B O 1
ATOM 3082 N N . ARG B 1 140 ? 14.922 3.496 16.812 1 88.25 140 ARG B N 1
ATOM 3083 C CA . ARG B 1 140 ? 15.578 3.734 15.531 1 88.25 140 ARG B CA 1
ATOM 3084 C C . ARG B 1 140 ? 16.469 2.562 15.148 1 88.25 140 ARG B C 1
ATOM 3086 O O . ARG B 1 140 ? 16.422 2.088 14.008 1 88.25 140 ARG B O 1
ATOM 3093 N N . HIS B 1 141 ? 17.172 2.076 16.125 1 91.25 141 HIS B N 1
ATOM 3094 C CA . HIS B 1 141 ? 18.062 0.954 15.867 1 91.25 141 HIS B CA 1
ATOM 3095 C C . HIS B 1 141 ? 17.281 -0.327 15.609 1 91.25 141 HIS B C 1
ATOM 3097 O O . HIS B 1 141 ? 17.688 -1.156 14.789 1 91.25 141 HIS B O 1
ATOM 3103 N N . LEU B 1 142 ? 16.203 -0.403 16.281 1 93.69 142 LEU B N 1
ATOM 3104 C CA . LEU B 1 142 ? 15.344 -1.568 16.062 1 93.69 142 LEU B CA 1
ATOM 3105 C C . LEU B 1 142 ? 14.742 -1.56 14.664 1 93.69 142 LEU B C 1
ATOM 3107 O O . LEU B 1 142 ? 14.656 -2.605 14.023 1 93.69 142 LEU B O 1
ATOM 3111 N N . LEU B 1 143 ? 14.391 -0.384 14.219 1 92.81 143 LEU B N 1
ATOM 3112 C CA . LEU B 1 143 ? 13.836 -0.262 12.875 1 92.81 143 LEU B CA 1
ATOM 3113 C C . LEU B 1 143 ? 14.883 -0.611 11.82 1 92.81 143 LEU B C 1
ATOM 3115 O O . LEU B 1 143 ? 14.586 -1.318 10.859 1 92.81 143 LEU B O 1
ATOM 3119 N N . ILE B 1 144 ? 16.047 -0.174 12.062 1 95.75 144 ILE B N 1
ATOM 3120 C CA . ILE B 1 144 ? 17.141 -0.442 11.133 1 95.75 144 ILE B CA 1
ATOM 3121 C C . ILE B 1 144 ? 17.469 -1.935 11.133 1 95.75 144 ILE B C 1
ATOM 3123 O O . ILE B 1 144 ? 17.516 -2.564 10.078 1 95.75 144 ILE B O 1
ATOM 3127 N N . ALA B 1 145 ? 17.578 -2.506 12.312 1 97.56 145 ALA B N 1
ATOM 3128 C CA . ALA B 1 145 ? 17.875 -3.934 12.438 1 97.56 145 ALA B CA 1
ATOM 3129 C C . ALA B 1 145 ? 16.766 -4.773 11.82 1 97.56 145 ALA B C 1
ATOM 3131 O O . ALA B 1 145 ? 17.031 -5.777 11.156 1 97.56 145 ALA B O 1
ATOM 3132 N N . GLY B 1 146 ? 15.586 -4.328 12.086 1 97.81 146 GLY B N 1
ATOM 3133 C CA . GLY B 1 146 ? 14.453 -5.02 11.5 1 97.81 146 GLY B CA 1
ATOM 3134 C C . GLY B 1 146 ? 14.453 -4.996 9.984 1 97.81 146 GLY B C 1
ATOM 3135 O O . GLY B 1 146 ? 14.102 -5.992 9.344 1 97.81 146 GLY B O 1
ATOM 3136 N N . GLY B 1 147 ? 14.82 -3.877 9.406 1 98.06 147 GLY B N 1
ATOM 3137 C CA . GLY B 1 147 ? 14.93 -3.771 7.965 1 98.06 147 GLY B CA 1
ATOM 3138 C C . GLY B 1 147 ? 15.93 -4.742 7.367 1 98.06 147 GLY B C 1
ATOM 3139 O O . GLY B 1 147 ? 15.641 -5.414 6.379 1 98.06 147 GLY B O 1
ATOM 3140 N N . PHE B 1 148 ? 17.078 -4.832 8 1 98.5 148 PHE B N 1
ATOM 3141 C CA . PHE B 1 148 ? 18.125 -5.723 7.5 1 98.5 148 PHE B CA 1
ATOM 3142 C C . PHE B 1 148 ? 17.75 -7.18 7.742 1 98.5 148 PHE B C 1
ATOM 3144 O O . PHE B 1 148 ? 18.047 -8.055 6.926 1 98.5 148 PHE B O 1
ATOM 3151 N N . PHE B 1 149 ? 17.125 -7.43 8.828 1 98.56 149 PHE B N 1
ATOM 3152 C CA . PHE B 1 149 ? 16.641 -8.781 9.102 1 98.56 149 PHE B CA 1
ATOM 3153 C C . PHE B 1 149 ? 15.633 -9.211 8.031 1 98.56 149 PHE B C 1
ATOM 3155 O O . PHE B 1 149 ? 15.703 -10.336 7.531 1 98.56 149 PHE B O 1
ATOM 3162 N N . TRP B 1 150 ? 14.758 -8.32 7.734 1 98.5 150 TRP B N 1
ATOM 3163 C CA . TRP B 1 150 ? 13.75 -8.602 6.715 1 98.5 150 TRP B CA 1
ATOM 3164 C C . TRP B 1 150 ? 14.398 -8.836 5.355 1 98.5 150 TRP B C 1
ATOM 3166 O O . TRP B 1 150 ? 13.992 -9.734 4.613 1 98.5 150 TRP B O 1
ATOM 3176 N N . ALA B 1 151 ? 15.352 -8 5.059 1 98.69 151 ALA B N 1
ATOM 3177 C CA . ALA B 1 151 ? 16.078 -8.18 3.803 1 98.69 151 ALA B CA 1
ATOM 3178 C C . ALA B 1 151 ? 16.766 -9.539 3.756 1 98.69 151 ALA B C 1
ATOM 3180 O O . ALA B 1 151 ? 16.719 -10.227 2.734 1 98.69 151 ALA B O 1
ATOM 3181 N N . GLY B 1 152 ? 17.344 -9.938 4.832 1 98.56 152 GLY B N 1
ATOM 3182 C CA . GLY B 1 152 ? 17.969 -11.242 4.926 1 98.56 152 GLY B CA 1
ATOM 3183 C C . GLY B 1 152 ? 16.984 -12.391 4.785 1 98.56 152 GLY B C 1
ATOM 3184 O O . GLY B 1 152 ? 17.281 -13.398 4.141 1 98.56 152 GLY B O 1
ATOM 3185 N N . ALA B 1 153 ? 15.867 -12.203 5.402 1 98.5 153 ALA B N 1
ATOM 3186 C CA . ALA B 1 153 ? 14.828 -13.234 5.336 1 98.5 153 ALA B CA 1
ATOM 3187 C C . ALA B 1 153 ? 14.352 -13.438 3.9 1 98.5 153 ALA B C 1
ATOM 3189 O O . ALA B 1 153 ? 14.156 -14.57 3.455 1 98.5 153 ALA B O 1
ATOM 3190 N N . VAL B 1 154 ? 14.141 -12.352 3.191 1 98.44 154 VAL B N 1
ATOM 3191 C CA . VAL B 1 154 ? 13.711 -12.453 1.799 1 98.44 154 VAL B CA 1
ATOM 3192 C C . VAL B 1 154 ? 14.812 -13.117 0.968 1 98.44 154 VAL B C 1
ATO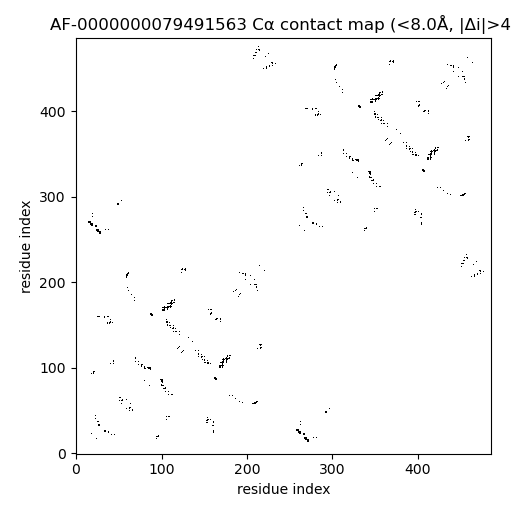M 3194 O O . VAL B 1 154 ? 14.523 -13.992 0.148 1 98.44 154 VAL B O 1
ATOM 3197 N N . ALA B 1 155 ? 16.016 -12.703 1.189 1 98.12 155 ALA B N 1
ATOM 3198 C CA . ALA B 1 155 ? 17.141 -13.32 0.483 1 98.12 155 ALA B CA 1
ATOM 3199 C C . ALA B 1 155 ? 17.203 -14.82 0.753 1 98.12 155 ALA B C 1
ATOM 3201 O O . ALA B 1 155 ? 17.344 -15.617 -0.175 1 98.12 155 ALA B O 1
ATOM 3202 N N . ALA B 1 156 ? 17.094 -15.195 1.977 1 97.81 156 ALA B N 1
ATOM 3203 C CA . ALA B 1 156 ? 17.109 -16.594 2.367 1 97.81 156 ALA B CA 1
ATOM 3204 C C . ALA B 1 156 ? 15.961 -17.359 1.723 1 97.81 156 ALA B C 1
ATOM 3206 O O . ALA B 1 156 ? 16.109 -18.531 1.362 1 97.81 156 ALA B O 1
ATOM 3207 N N . SER B 1 157 ? 14.852 -16.703 1.606 1 97 157 SER B N 1
ATOM 3208 C CA . SER B 1 157 ? 13.695 -17.344 1.001 1 97 157 SER B CA 1
ATOM 3209 C C . SER B 1 157 ? 13.961 -17.719 -0.455 1 97 157 SER B C 1
ATOM 3211 O O . SER B 1 157 ? 13.562 -18.797 -0.914 1 97 157 SER B O 1
ATOM 3213 N N . ARG B 1 158 ? 14.672 -16.875 -1.145 1 95.69 158 ARG B N 1
ATOM 3214 C CA . ARG B 1 158 ? 14.945 -17.109 -2.559 1 95.69 158 ARG B CA 1
ATOM 3215 C C . ARG B 1 158 ? 15.852 -18.312 -2.746 1 95.69 158 ARG B C 1
ATOM 3217 O O . ARG B 1 158 ? 15.727 -19.047 -3.736 1 95.69 158 ARG B O 1
ATOM 3224 N N . VAL B 1 159 ? 16.719 -18.531 -1.836 1 96.38 159 VAL B N 1
ATOM 3225 C CA . VAL B 1 159 ? 17.625 -19.672 -1.898 1 96.38 159 VAL B CA 1
ATOM 3226 C C . VAL B 1 159 ? 16.906 -20.938 -1.463 1 96.38 159 VAL B C 1
ATOM 3228 O O . VAL B 1 159 ? 16.969 -21.969 -2.143 1 96.38 159 VAL B O 1
ATOM 3231 N N . TYR B 1 160 ? 16.203 -20.797 -0.354 1 95.38 160 TYR B N 1
ATOM 3232 C CA . TYR B 1 160 ? 15.477 -21.938 0.192 1 95.38 160 TYR B CA 1
ATOM 3233 C C . TYR B 1 160 ? 14.484 -22.484 -0.82 1 95.38 160 TYR B C 1
ATOM 3235 O O . TYR B 1 160 ? 14.336 -23.703 -0.964 1 95.38 160 TYR B O 1
ATOM 3243 N N . LEU B 1 161 ? 13.875 -21.641 -1.545 1 92.94 161 LEU B N 1
ATOM 3244 C CA . LEU B 1 161 ? 12.844 -22.047 -2.498 1 92.94 161 LEU B CA 1
ATOM 3245 C C . LEU B 1 161 ? 13.453 -22.328 -3.869 1 92.94 161 LEU B C 1
ATOM 3247 O O . LEU B 1 161 ? 12.734 -22.531 -4.844 1 92.94 161 LEU B O 1
ATOM 3251 N N . GLU B 1 162 ? 14.727 -22.172 -4.027 1 92.06 162 GLU B N 1
ATOM 3252 C CA . GLU B 1 162 ? 15.531 -22.578 -5.18 1 92.06 162 GLU B CA 1
ATOM 3253 C C . GLU B 1 162 ? 15.258 -21.672 -6.383 1 92.06 162 GLU B C 1
ATOM 3255 O O . GLU B 1 162 ? 15.266 -22.141 -7.523 1 92.06 162 GLU B O 1
ATOM 3260 N N . TYR B 1 163 ? 15.016 -20.516 -6.055 1 91.19 163 TYR B N 1
ATOM 3261 C CA . TYR B 1 163 ? 14.859 -19.547 -7.137 1 91.19 163 TYR B CA 1
ATOM 3262 C C . TYR B 1 163 ? 16.219 -18.969 -7.559 1 91.19 163 TYR B C 1
ATOM 3264 O O . TYR B 1 163 ? 16.406 -18.594 -8.719 1 91.19 163 TYR B O 1
ATOM 3272 N N . HIS B 1 164 ? 17.047 -18.859 -6.582 1 94.94 164 HIS B N 1
ATOM 3273 C CA . HIS B 1 164 ? 18.375 -18.297 -6.805 1 94.94 164 HIS B CA 1
ATOM 3274 C C . HIS B 1 164 ? 19.438 -19.062 -6.027 1 94.94 164 HIS B C 1
ATOM 3276 O O . HIS B 1 164 ? 19.141 -19.75 -5.062 1 94.94 164 HIS B O 1
ATOM 3282 N N . THR B 1 165 ? 20.656 -18.938 -6.508 1 96.12 165 THR B N 1
ATOM 3283 C CA . THR B 1 165 ? 21.797 -19.453 -5.758 1 96.12 165 THR B CA 1
ATOM 3284 C C . THR B 1 165 ? 22.25 -18.422 -4.715 1 96.12 165 THR B C 1
ATOM 3286 O O . THR B 1 165 ? 21.844 -17.266 -4.762 1 96.12 165 THR B O 1
ATOM 3289 N N . LEU B 1 166 ? 23.047 -18.922 -3.803 1 97.12 166 LEU B N 1
ATOM 3290 C CA . LEU B 1 166 ? 23.578 -18.031 -2.775 1 97.12 166 LEU B CA 1
ATOM 3291 C C . LEU B 1 166 ? 24.391 -16.906 -3.398 1 97.12 166 LEU B C 1
ATOM 3293 O O . LEU B 1 166 ? 24.297 -15.758 -2.971 1 97.12 166 LEU B O 1
ATOM 3297 N N . ALA B 1 167 ? 25.125 -17.219 -4.398 1 97.25 167 ALA B N 1
ATOM 3298 C CA . ALA B 1 167 ? 25.953 -16.234 -5.07 1 97.25 167 ALA B CA 1
ATOM 3299 C C . ALA B 1 167 ? 25.094 -15.148 -5.727 1 97.25 167 ALA B C 1
ATOM 3301 O O . ALA B 1 167 ? 25.422 -13.961 -5.656 1 97.25 167 ALA B O 1
ATOM 3302 N N . GLN B 1 168 ? 24.047 -15.523 -6.305 1 97.31 168 GLN B N 1
ATOM 3303 C CA . GLN B 1 168 ? 23.156 -14.578 -6.977 1 97.31 168 GLN B CA 1
ATOM 3304 C C . GLN B 1 168 ? 22.516 -13.633 -5.973 1 97.31 168 GLN B C 1
ATOM 3306 O O . GLN B 1 168 ? 22.359 -12.438 -6.25 1 97.31 168 GLN B O 1
ATOM 3311 N N . VAL B 1 169 ? 22.156 -14.172 -4.812 1 98 169 VAL B N 1
ATOM 3312 C CA . VAL B 1 169 ? 21.5 -13.383 -3.77 1 98 169 VAL B CA 1
ATOM 3313 C C . VAL B 1 169 ? 22.531 -12.445 -3.129 1 98 169 VAL B C 1
ATOM 3315 O O . VAL B 1 169 ? 22.219 -11.281 -2.844 1 98 169 VAL B O 1
ATOM 3318 N N . MET B 1 170 ? 23.719 -12.906 -2.957 1 98.38 170 MET B N 1
ATOM 3319 C CA . MET B 1 170 ? 24.766 -12.07 -2.381 1 98.38 170 MET B CA 1
ATOM 3320 C C . MET B 1 170 ? 25.141 -10.938 -3.33 1 98.38 170 MET B C 1
ATOM 3322 O O . MET B 1 170 ? 25.344 -9.797 -2.9 1 98.38 170 MET B O 1
ATOM 3326 N N . ALA B 1 171 ? 25.25 -11.25 -4.539 1 98.38 171 ALA B N 1
ATOM 3327 C CA . ALA B 1 171 ? 25.5 -10.219 -5.539 1 98.38 171 ALA B CA 1
ATOM 3328 C C . ALA B 1 171 ? 24.391 -9.18 -5.562 1 98.38 171 ALA B C 1
ATOM 3330 O O . ALA B 1 171 ? 24.656 -7.973 -5.602 1 98.38 171 ALA B O 1
ATOM 3331 N N . GLY B 1 172 ? 23.188 -9.609 -5.492 1 98.5 172 GLY B N 1
ATOM 3332 C CA . GLY B 1 172 ? 22.047 -8.703 -5.434 1 98.5 172 GLY B CA 1
ATOM 3333 C C . GLY B 1 172 ? 22.078 -7.797 -4.219 1 98.5 172 GLY B C 1
ATOM 3334 O O . GLY B 1 172 ? 21.875 -6.586 -4.34 1 98.5 172 GLY B O 1
ATOM 3335 N N . GLY B 1 173 ? 22.297 -8.445 -3.131 1 98.69 173 GLY B N 1
ATOM 3336 C CA . GLY B 1 173 ? 22.375 -7.664 -1.909 1 98.69 173 GLY B CA 1
ATOM 3337 C C . GLY B 1 173 ? 23.469 -6.605 -1.947 1 98.69 173 GLY B C 1
ATOM 3338 O O . GLY B 1 173 ? 23.234 -5.461 -1.55 1 98.69 173 GLY B O 1
ATOM 3339 N N . ALA B 1 174 ? 24.625 -6.969 -2.418 1 98.69 174 ALA B N 1
ATOM 3340 C CA . ALA B 1 174 ? 25.75 -6.039 -2.502 1 98.69 174 ALA B CA 1
ATOM 3341 C C . ALA B 1 174 ? 25.438 -4.891 -3.459 1 98.69 174 ALA B C 1
ATOM 3343 O O . ALA B 1 174 ? 25.688 -3.725 -3.137 1 98.69 174 ALA B O 1
ATOM 3344 N N . LEU B 1 175 ? 24.922 -5.227 -4.547 1 98.62 175 LEU B N 1
ATOM 3345 C CA . LEU B 1 175 ? 24.594 -4.211 -5.539 1 98.62 175 LEU B CA 1
ATOM 3346 C C . LEU B 1 175 ? 23.5 -3.281 -5.012 1 98.62 175 LEU B C 1
ATOM 3348 O O . LEU B 1 175 ? 23.562 -2.068 -5.223 1 98.62 175 LEU B O 1
ATOM 3352 N N . GLY B 1 176 ? 22.453 -3.85 -4.375 1 98.81 176 GLY B N 1
ATOM 3353 C CA . GLY B 1 176 ? 21.406 -3.043 -3.773 1 98.81 176 GLY B CA 1
ATOM 3354 C C . GLY B 1 176 ? 21.922 -2.064 -2.736 1 98.81 176 GLY B C 1
ATOM 3355 O O . GLY B 1 176 ? 21.562 -0.889 -2.746 1 98.81 176 GLY B O 1
ATOM 3356 N N . ALA B 1 177 ? 22.766 -2.562 -1.903 1 98.81 177 ALA B N 1
ATOM 3357 C CA . ALA B 1 177 ? 23.328 -1.717 -0.858 1 98.81 177 ALA B CA 1
ATOM 3358 C C . ALA B 1 177 ? 24.172 -0.597 -1.46 1 98.81 177 ALA B C 1
ATOM 3360 O O . ALA B 1 177 ? 24.062 0.562 -1.053 1 98.81 177 ALA B O 1
ATOM 3361 N N . LEU B 1 178 ? 24.969 -0.909 -2.416 1 98.81 178 LEU B N 1
ATOM 3362 C CA . LEU B 1 178 ? 25.828 0.082 -3.064 1 98.81 178 LEU B CA 1
ATOM 3363 C C . LEU B 1 178 ? 24.984 1.127 -3.791 1 98.81 178 LEU B C 1
ATOM 3365 O O . LEU B 1 178 ? 25.266 2.324 -3.703 1 98.81 178 LEU B O 1
ATOM 3369 N N . ALA B 1 179 ? 24.031 0.661 -4.48 1 98.81 179 ALA B N 1
ATOM 3370 C CA . ALA B 1 179 ? 23.141 1.576 -5.195 1 98.81 179 ALA B CA 1
ATOM 3371 C C . ALA B 1 179 ? 22.406 2.504 -4.223 1 98.81 179 ALA B C 1
ATOM 3373 O O . ALA B 1 179 ? 22.219 3.686 -4.516 1 98.81 179 ALA B O 1
ATOM 3374 N N . ALA B 1 180 ? 21.969 1.924 -3.119 1 98.88 180 ALA B N 1
ATOM 3375 C CA . ALA B 1 180 ? 21.297 2.732 -2.105 1 98.88 180 ALA B CA 1
ATOM 3376 C C . ALA B 1 180 ? 22.234 3.801 -1.545 1 98.88 180 ALA B C 1
ATOM 3378 O O . ALA B 1 180 ? 21.812 4.934 -1.3 1 98.88 180 ALA B O 1
ATOM 3379 N N . CYS B 1 181 ? 23.469 3.451 -1.298 1 98.69 181 CYS B N 1
ATOM 3380 C CA . CYS B 1 181 ? 24.453 4.422 -0.824 1 98.69 181 CYS B CA 1
ATOM 3381 C C . CYS B 1 181 ? 24.594 5.578 -1.808 1 98.69 181 CYS B C 1
ATOM 3383 O O . CYS B 1 181 ? 24.531 6.742 -1.415 1 98.69 181 CYS B O 1
ATOM 3385 N N . ALA B 1 182 ? 24.719 5.25 -3.027 1 98.75 182 ALA B N 1
ATOM 3386 C CA . ALA B 1 182 ? 24.891 6.266 -4.062 1 98.75 182 ALA B CA 1
ATOM 3387 C C . ALA B 1 182 ? 23.641 7.137 -4.184 1 98.75 182 ALA B C 1
ATOM 3389 O O . ALA B 1 182 ? 23.75 8.367 -4.262 1 98.75 182 ALA B O 1
ATOM 3390 N N . TRP B 1 183 ? 22.484 6.504 -4.176 1 98.81 183 TRP B N 1
ATOM 3391 C CA . TRP B 1 183 ? 21.25 7.242 -4.355 1 98.81 183 TRP B CA 1
ATOM 3392 C C . TRP B 1 183 ? 20.969 8.148 -3.156 1 98.81 183 TRP B C 1
ATOM 3394 O O . TRP B 1 183 ? 20.516 9.281 -3.318 1 98.81 183 TRP B O 1
ATOM 3404 N N . PHE B 1 184 ? 21.203 7.629 -2.01 1 98.5 184 PHE B N 1
ATOM 3405 C CA . PHE B 1 184 ? 21 8.453 -0.828 1 98.5 184 PHE B CA 1
ATOM 3406 C C . PHE B 1 184 ? 21.938 9.648 -0.823 1 98.5 184 PHE B C 1
ATOM 3408 O O . PHE B 1 184 ? 21.547 10.766 -0.475 1 98.5 184 PHE B O 1
ATOM 3415 N N . ALA B 1 185 ? 23.203 9.406 -1.165 1 98.06 185 ALA B N 1
ATOM 3416 C CA . ALA B 1 185 ? 24.156 10.516 -1.247 1 98.06 185 ALA B CA 1
ATOM 3417 C C . ALA B 1 185 ? 23.688 11.578 -2.232 1 98.06 185 ALA B C 1
ATOM 3419 O O . ALA B 1 185 ? 23.75 12.773 -1.939 1 98.06 185 ALA B O 1
ATOM 3420 N N . LEU B 1 186 ? 23.234 11.125 -3.336 1 98.31 186 LEU B N 1
ATOM 3421 C CA . LEU B 1 186 ? 22.703 12.039 -4.34 1 98.31 186 LEU B CA 1
ATOM 3422 C C . LEU B 1 186 ? 21.5 12.797 -3.801 1 98.31 186 LEU B C 1
ATOM 3424 O O . LEU B 1 186 ? 21.406 14.016 -3.969 1 98.31 186 LEU B O 1
ATOM 3428 N N . THR B 1 187 ? 20.594 12.102 -3.137 1 97.62 187 THR B N 1
ATOM 3429 C CA . THR B 1 187 ? 19.391 12.711 -2.574 1 97.62 187 THR B CA 1
ATOM 3430 C C . THR B 1 187 ? 19.766 13.727 -1.492 1 97.62 187 THR B C 1
ATOM 3432 O O . THR B 1 187 ? 19.281 14.859 -1.507 1 97.62 187 THR B O 1
ATOM 3435 N N . HIS B 1 188 ? 20.625 13.305 -0.648 1 95.94 188 HIS B N 1
ATOM 3436 C CA . HIS B 1 188 ? 21 14.125 0.5 1 95.94 188 HIS B CA 1
ATOM 3437 C C . HIS B 1 188 ? 21.781 15.359 0.07 1 95.94 188 HIS B C 1
ATOM 3439 O O . HIS B 1 188 ? 21.547 16.469 0.56 1 95.94 188 HIS B O 1
ATOM 3445 N N . CYS B 1 189 ? 22.672 15.273 -0.905 1 96.5 189 CYS B N 1
ATOM 3446 C CA . CYS B 1 189 ? 23.609 16.344 -1.236 1 96.5 189 CYS B CA 1
ATOM 3447 C C . CYS B 1 189 ? 23.078 17.188 -2.385 1 96.5 189 CYS B C 1
ATOM 3449 O O . CYS B 1 189 ? 23.406 18.375 -2.484 1 96.5 189 CYS B O 1
ATOM 3451 N N . VAL B 1 190 ? 22.328 16.594 -3.219 1 97.25 190 VAL B N 1
ATOM 3452 C CA . VAL B 1 190 ? 21.969 17.328 -4.434 1 97.25 190 VAL B CA 1
ATOM 3453 C C . VAL B 1 190 ? 20.469 17.609 -4.438 1 97.25 190 VAL B C 1
ATOM 3455 O O . VAL B 1 190 ? 20.047 18.766 -4.551 1 97.25 190 VAL B O 1
ATOM 3458 N N . PHE B 1 191 ? 19.594 16.594 -4.227 1 97.5 191 PHE B N 1
ATOM 3459 C CA . PHE B 1 191 ? 18.156 16.766 -4.402 1 97.5 191 PHE B CA 1
ATOM 3460 C C . PHE B 1 191 ? 17.562 17.516 -3.225 1 97.5 191 PHE B C 1
ATOM 3462 O O . PHE B 1 191 ? 16.734 18.406 -3.416 1 97.5 191 PHE B O 1
ATOM 3469 N N . THR B 1 192 ? 17.906 17.156 -2.047 1 95.44 192 THR B N 1
ATOM 3470 C CA . THR B 1 192 ? 17.297 17.734 -0.854 1 95.44 192 THR B CA 1
ATOM 3471 C C . THR B 1 192 ? 17.453 19.266 -0.859 1 95.44 192 THR B C 1
ATOM 3473 O O . THR B 1 192 ? 16.484 19.984 -0.641 1 95.44 192 THR B O 1
ATOM 3476 N N . PRO B 1 193 ? 18.625 19.844 -1.209 1 94.69 193 PRO B N 1
ATOM 3477 C CA . PRO B 1 193 ? 18.766 21.297 -1.279 1 94.69 193 PRO B CA 1
ATOM 3478 C C . PRO B 1 193 ? 17.891 21.906 -2.381 1 94.69 193 PRO B C 1
ATOM 3480 O O . PRO B 1 193 ? 17.609 23.109 -2.348 1 94.69 193 PRO B O 1
ATOM 3483 N N . LEU B 1 194 ? 17.453 21.125 -3.318 1 9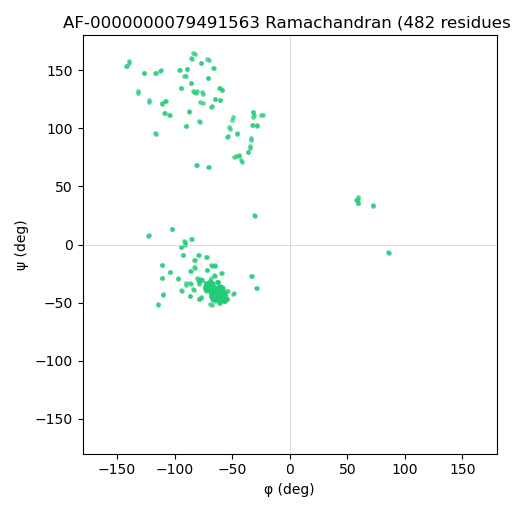6.31 194 LEU B N 1
ATOM 3484 C CA . LEU B 1 194 ? 16.656 21.625 -4.434 1 96.31 194 LEU B CA 1
ATOM 3485 C C . LEU B 1 194 ? 15.172 21.516 -4.121 1 96.31 194 LEU B C 1
ATOM 3487 O O . LEU B 1 194 ? 14.336 22.062 -4.859 1 96.31 194 LEU B O 1
ATOM 3491 N N . PHE B 1 195 ? 14.75 20.859 -3.039 1 95.56 195 PHE B N 1
ATOM 3492 C CA . PHE B 1 195 ? 13.352 20.578 -2.744 1 95.56 195 PHE B CA 1
ATOM 3493 C C . PHE B 1 195 ? 12.555 21.859 -2.6 1 95.56 195 PHE B C 1
ATOM 3495 O O . PHE B 1 195 ? 11.453 21.984 -3.131 1 95.56 195 PHE B O 1
ATOM 3502 N N . PRO B 1 196 ? 13.141 22.844 -1.862 1 92.31 196 PRO B N 1
ATOM 3503 C CA . PRO B 1 196 ? 12.375 24.094 -1.752 1 92.31 196 PRO B CA 1
ATOM 3504 C C . PRO B 1 196 ? 12.109 24.75 -3.107 1 92.31 196 PRO B C 1
ATOM 3506 O O . PRO B 1 196 ? 11.031 25.312 -3.326 1 92.31 196 PRO B O 1
ATOM 3509 N N . TYR B 1 197 ? 13.078 24.656 -3.977 1 94.06 197 TYR B N 1
ATOM 3510 C CA . TYR B 1 197 ? 12.914 25.188 -5.324 1 94.06 197 TYR B CA 1
ATOM 3511 C C . TYR B 1 197 ? 11.867 24.391 -6.102 1 94.06 197 TYR B C 1
ATOM 3513 O O . TYR B 1 197 ? 11.008 24.984 -6.77 1 94.06 197 TYR B O 1
ATOM 3521 N N . ILE B 1 198 ? 11.844 23.156 -5.957 1 94.88 198 ILE B N 1
ATOM 3522 C CA . ILE B 1 198 ? 10.906 22.266 -6.648 1 94.88 198 ILE B CA 1
ATOM 3523 C C . ILE B 1 198 ? 9.492 22.531 -6.141 1 94.88 198 ILE B C 1
ATOM 3525 O O . ILE B 1 198 ? 8.539 22.578 -6.93 1 94.88 198 ILE B O 1
ATOM 3529 N N . CYS B 1 199 ? 9.336 22.703 -4.918 1 93.12 199 CYS B N 1
ATOM 3530 C CA . CYS B 1 199 ? 8.031 22.922 -4.309 1 93.12 199 CYS B CA 1
ATOM 3531 C C . CYS B 1 199 ? 7.441 24.266 -4.734 1 93.12 199 CYS B C 1
ATOM 3533 O O . CYS B 1 199 ? 6.238 24.5 -4.586 1 93.12 199 CYS B O 1
ATOM 3535 N N . SER B 1 200 ? 8.305 25.172 -5.238 1 91.25 200 SER B N 1
ATOM 3536 C CA . SER B 1 200 ? 7.844 26.5 -5.633 1 91.25 200 SER B CA 1
ATOM 3537 C C . SER B 1 200 ? 7.242 26.484 -7.035 1 91.25 200 SER B C 1
ATOM 3539 O O . SER B 1 200 ? 6.57 27.438 -7.438 1 91.25 200 SER B O 1
ATOM 3541 N N . TRP B 1 201 ? 7.477 25.391 -7.77 1 94.62 201 TRP B N 1
ATOM 3542 C CA . TRP B 1 201 ? 6.938 25.266 -9.117 1 94.62 201 TRP B CA 1
ATOM 3543 C C . TRP B 1 201 ? 5.418 25.188 -9.094 1 94.62 201 TRP B C 1
ATOM 3545 O O . TRP B 1 201 ? 4.836 24.625 -8.156 1 94.62 201 TRP B O 1
ATOM 3555 N N . ARG B 1 202 ? 4.805 25.641 -10.156 1 93.88 202 ARG B N 1
ATOM 3556 C CA . ARG B 1 202 ? 3.35 25.625 -10.273 1 93.88 202 ARG B CA 1
ATOM 3557 C C . ARG B 1 202 ? 2.822 24.203 -10.305 1 93.88 202 ARG B C 1
ATOM 3559 O O . ARG B 1 202 ? 1.801 23.891 -9.688 1 93.88 202 ARG B O 1
ATOM 3566 N N . ILE B 1 203 ? 3.516 23.375 -10.93 1 94.38 203 ILE B N 1
ATOM 3567 C CA . ILE B 1 203 ? 3.08 21.984 -11.047 1 94.38 203 ILE B CA 1
ATOM 3568 C C . ILE B 1 203 ? 3.119 21.312 -9.672 1 94.38 203 ILE B C 1
ATOM 3570 O O . ILE B 1 203 ? 2.273 20.469 -9.359 1 94.38 203 ILE B O 1
ATOM 3574 N N . SER B 1 204 ? 4.055 21.656 -8.859 1 93.62 204 SER B N 1
ATOM 3575 C CA . SER B 1 204 ? 4.16 21.094 -7.516 1 93.62 204 SER B CA 1
ATOM 3576 C C . SER B 1 204 ? 2.982 21.531 -6.645 1 93.62 204 SER B C 1
ATOM 3578 O O . SER B 1 204 ? 2.488 20.734 -5.836 1 93.62 204 SER B O 1
ATOM 3580 N N . GLU B 1 205 ? 2.578 22.734 -6.891 1 91.5 205 GLU B N 1
ATOM 3581 C CA . GLU B 1 205 ? 1.407 23.219 -6.168 1 91.5 205 GLU B CA 1
ATOM 3582 C C . GLU B 1 205 ? 0.141 22.5 -6.617 1 91.5 205 GLU B C 1
ATOM 3584 O O . GLU B 1 205 ? -0.695 22.125 -5.793 1 91.5 205 GLU B O 1
ATOM 3589 N N . LEU B 1 206 ? 0.094 22.312 -7.902 1 90.25 206 LEU B N 1
ATOM 3590 C CA . LEU B 1 206 ? -1.063 21.609 -8.453 1 90.25 206 LEU B CA 1
ATOM 3591 C C . LEU B 1 206 ? -1.134 20.172 -7.918 1 90.25 206 LEU B C 1
ATOM 3593 O O . LEU B 1 206 ? -2.223 19.656 -7.668 1 90.25 206 LEU B O 1
ATOM 3597 N N . LEU B 1 207 ? 0.027 19.609 -7.668 1 93.19 207 LEU B N 1
ATOM 3598 C CA . LEU B 1 207 ? 0.086 18.234 -7.207 1 93.19 207 LEU B CA 1
ATOM 3599 C C . LEU B 1 207 ? 0.154 18.156 -5.684 1 93.19 207 LEU B C 1
ATOM 3601 O O . LEU B 1 207 ? 0.202 17.078 -5.105 1 93.19 207 LEU B O 1
ATOM 3605 N N . LEU B 1 208 ? 0.189 19.328 -5.039 1 94.19 208 LEU B N 1
ATOM 3606 C CA . LEU B 1 208 ? 0.22 19.469 -3.586 1 94.19 208 LEU B CA 1
ATOM 3607 C C . LEU B 1 208 ? 1.446 18.766 -3.002 1 94.19 208 LEU B C 1
ATOM 3609 O O . LEU B 1 208 ? 1.347 18.062 -1.993 1 94.19 208 LEU B O 1
ATOM 3613 N N . LEU B 1 209 ? 2.586 18.906 -3.682 1 94.56 209 LEU B N 1
ATOM 3614 C CA . LEU B 1 209 ? 3.84 18.312 -3.217 1 94.56 209 LEU B CA 1
ATOM 3615 C C . LEU B 1 209 ? 4.363 19.047 -1.99 1 94.56 209 LEU B C 1
ATOM 3617 O O . LEU B 1 209 ? 4.281 20.281 -1.917 1 94.56 209 LEU B O 1
ATOM 3621 N N . ARG B 1 210 ? 4.961 18.234 -1.069 1 93 210 ARG B N 1
ATOM 3622 C CA . ARG B 1 210 ? 5.449 18.812 0.181 1 93 210 ARG B CA 1
ATOM 3623 C C . ARG B 1 210 ? 6.914 18.453 0.415 1 93 210 ARG B C 1
ATOM 3625 O O . ARG B 1 210 ? 7.379 17.406 -0.033 1 93 210 ARG B O 1
ATOM 3632 N N . ASP B 1 211 ? 7.559 19.344 1.021 1 92.94 211 ASP B N 1
ATOM 3633 C CA . ASP B 1 211 ? 8.922 19.141 1.506 1 92.94 211 ASP B CA 1
ATOM 3634 C C . ASP B 1 211 ? 8.953 19.047 3.029 1 92.94 211 ASP B C 1
ATOM 3636 O O . ASP B 1 211 ? 8.75 20.031 3.729 1 92.94 211 ASP B O 1
ATOM 3640 N N . THR B 1 212 ? 9.273 17.922 3.562 1 90.06 212 THR B N 1
ATOM 3641 C CA . THR B 1 212 ? 9.227 17.688 5.004 1 90.06 212 THR B CA 1
ATOM 3642 C C . THR B 1 212 ? 10.633 17.75 5.602 1 90.06 212 THR B C 1
ATOM 3644 O O . THR B 1 212 ? 10.844 17.359 6.75 1 90.06 212 THR B O 1
ATOM 3647 N N . THR B 1 213 ? 11.562 18.219 4.914 1 89.75 213 THR B N 1
ATOM 3648 C CA . THR B 1 213 ? 12.969 18.172 5.297 1 89.75 213 THR B CA 1
ATOM 3649 C C . THR B 1 213 ? 13.18 18.859 6.648 1 89.75 213 THR B C 1
ATOM 3651 O O . THR B 1 213 ? 13.914 18.344 7.496 1 89.75 213 THR B O 1
ATOM 3654 N N . LEU B 1 214 ? 12.516 19.984 6.887 1 86.06 214 LEU B N 1
ATOM 3655 C CA . LEU B 1 214 ? 12.781 20.797 8.078 1 86.06 214 LEU B CA 1
ATOM 3656 C C . LEU B 1 214 ? 11.875 20.375 9.227 1 86.06 214 LEU B C 1
ATOM 3658 O O . LEU B 1 214 ? 11.953 20.953 10.32 1 86.06 214 LEU B O 1
ATOM 3662 N N . ILE B 1 215 ? 11.07 19.391 9.039 1 84.94 215 ILE B N 1
ATOM 3663 C CA . ILE B 1 215 ? 10.133 18.938 10.062 1 84.94 215 ILE B CA 1
ATOM 3664 C C . ILE B 1 215 ? 10.633 17.656 10.703 1 84.94 215 ILE B C 1
ATOM 3666 O O . ILE B 1 215 ? 10.633 16.594 10.062 1 84.94 215 ILE B O 1
ATOM 3670 N N . PRO B 1 216 ? 10.984 17.672 11.828 1 78.44 216 PRO B N 1
ATOM 3671 C CA . PRO B 1 216 ? 11.656 16.531 12.438 1 78.44 216 PRO B CA 1
ATOM 3672 C C . PRO B 1 216 ? 10.727 15.328 12.617 1 78.44 216 PRO B C 1
ATOM 3674 O O . PRO B 1 216 ? 11.109 14.195 12.32 1 78.44 216 PRO B O 1
ATOM 3677 N N . ASN B 1 217 ? 9.508 15.469 13.234 1 82 217 ASN B N 1
ATOM 3678 C CA . ASN B 1 217 ? 8.539 14.398 13.43 1 82 217 ASN B CA 1
ATOM 3679 C C . ASN B 1 217 ? 7.234 14.688 12.688 1 82 217 ASN B C 1
ATOM 3681 O O . ASN B 1 217 ? 6.328 15.32 13.234 1 82 217 ASN B O 1
ATOM 3685 N N . VAL B 1 218 ? 7.277 14.117 11.625 1 85 218 VAL B N 1
ATOM 3686 C CA . VAL B 1 218 ? 6.172 14.398 10.711 1 85 218 VAL B CA 1
ATOM 3687 C C . VAL B 1 218 ? 4.867 13.875 11.305 1 85 218 VAL B C 1
ATOM 3689 O O . VAL B 1 218 ? 3.838 14.547 11.258 1 85 218 VAL B O 1
ATOM 3692 N N . MET B 1 219 ? 4.891 12.641 11.906 1 83.94 219 MET B N 1
ATOM 3693 C CA . MET B 1 219 ? 3.676 12.039 12.438 1 83.94 219 MET B CA 1
ATOM 3694 C C . MET B 1 219 ? 3.141 12.844 13.617 1 83.94 219 MET B C 1
ATOM 3696 O O . MET B 1 219 ? 1.931 13.039 13.742 1 83.94 219 MET B O 1
ATOM 3700 N N . TRP B 1 220 ? 4.027 13.312 14.43 1 83 220 TRP B N 1
ATOM 3701 C CA . TRP B 1 220 ? 3.625 14.133 15.562 1 83 220 TRP B CA 1
ATOM 3702 C C . TRP B 1 220 ? 3.092 15.484 15.094 1 83 220 TRP B C 1
ATOM 3704 O O . TRP B 1 220 ? 2.082 15.977 15.609 1 83 220 TRP B O 1
ATOM 3714 N N . PHE B 1 221 ? 3.82 16.062 14.156 1 88.31 221 PHE B N 1
ATOM 3715 C CA . PHE B 1 221 ? 3.389 17.344 13.594 1 88.31 221 PHE B CA 1
ATOM 3716 C C . PHE B 1 221 ? 1.975 17.234 13.031 1 88.31 221 PHE B C 1
ATOM 3718 O O . PHE B 1 221 ? 1.13 18.094 13.297 1 88.31 221 PHE B O 1
ATOM 3725 N N . GLU B 1 222 ? 1.724 16.188 12.266 1 89.12 222 GLU B N 1
ATOM 3726 C CA . GLU B 1 222 ? 0.395 15.984 11.695 1 89.12 222 GLU B CA 1
ATOM 3727 C C . GLU B 1 222 ? -0.647 15.758 12.781 1 89.12 222 GLU B C 1
ATOM 3729 O O . GLU B 1 222 ? -1.722 16.359 12.758 1 89.12 222 GLU B O 1
ATOM 3734 N N . TYR B 1 223 ? -0.311 14.93 13.711 1 90.06 223 TYR B N 1
ATOM 3735 C CA . TYR B 1 223 ? -1.216 14.633 14.812 1 90.06 223 TYR B CA 1
ATOM 3736 C C . TYR B 1 223 ? -1.633 15.906 15.531 1 90.06 223 TYR B C 1
ATOM 3738 O O . TYR B 1 223 ? -2.824 16.156 15.742 1 90.06 223 TYR B O 1
ATOM 3746 N N . THR B 1 224 ? -0.695 16.797 15.836 1 89.69 224 THR B N 1
ATOM 3747 C CA . THR B 1 224 ? -0.982 18.016 16.578 1 89.69 224 THR B CA 1
ATOM 3748 C C . THR B 1 224 ? -1.748 19.016 15.711 1 89.69 224 THR B C 1
ATOM 3750 O O . THR B 1 224 ? -2.623 19.734 16.203 1 89.69 224 THR B O 1
ATOM 3753 N N . SER B 1 225 ? -1.413 19 14.445 1 90.19 225 SER B N 1
ATOM 3754 C CA . SER B 1 225 ? -2.107 19.906 13.531 1 90.19 225 SER B CA 1
ATOM 3755 C C . SER B 1 225 ? -3.578 19.531 13.398 1 90.19 225 SER B C 1
ATOM 3757 O O . SER B 1 225 ? -4.453 20.406 13.414 1 90.19 225 SER B O 1
ATOM 3759 N N . TYR B 1 226 ? -3.844 18.281 13.289 1 90.12 226 TYR B N 1
ATOM 3760 C CA . TYR B 1 226 ? -5.215 17.812 13.164 1 90.12 226 TYR B CA 1
ATOM 3761 C C . TYR B 1 226 ? -5.996 18.047 14.453 1 90.12 226 TYR B C 1
ATOM 3763 O O . TYR B 1 226 ? -7.156 18.469 14.414 1 90.12 226 TYR B O 1
ATOM 3771 N N . ARG B 1 227 ? -5.391 17.781 15.523 1 88.5 227 ARG B N 1
ATOM 3772 C CA . ARG B 1 227 ? -6.035 17.969 16.812 1 88.5 227 ARG B CA 1
ATOM 3773 C C . ARG B 1 227 ? -6.414 19.438 17.031 1 88.5 227 ARG B C 1
ATOM 3775 O O . ARG B 1 227 ? -7.52 19.75 17.469 1 88.5 227 ARG B O 1
ATOM 3782 N N . GLN B 1 228 ? -5.488 20.328 16.688 1 89.94 228 GLN B N 1
ATOM 3783 C CA . GLN B 1 228 ? -5.738 21.766 16.812 1 89.94 228 GLN B CA 1
ATOM 3784 C C . GLN B 1 228 ? -6.867 22.203 15.891 1 89.94 228 GLN B C 1
ATOM 3786 O O . GLN B 1 228 ? -7.758 22.953 16.297 1 89.94 228 GLN B O 1
ATOM 3791 N N . GLU B 1 229 ? -6.84 21.766 14.695 1 89.56 229 GLU B N 1
ATOM 3792 C CA . GLU B 1 229 ? -7.863 22.156 13.727 1 89.56 229 GLU B CA 1
ATOM 3793 C C . GLU B 1 229 ? -9.234 21.641 14.141 1 89.56 229 GLU B C 1
ATOM 3795 O O . GLU B 1 229 ? -10.234 22.344 14.031 1 89.56 229 GLU B O 1
ATOM 3800 N N . SER B 1 230 ? -9.297 20.422 14.617 1 87.12 230 SER B N 1
ATOM 3801 C CA . SER B 1 230 ? -10.555 19.828 15.055 1 87.12 230 SER B CA 1
ATOM 3802 C C . SER B 1 230 ? -11.141 20.578 16.234 1 87.12 230 SER B C 1
ATOM 3804 O O . SER B 1 230 ? -12.352 20.797 16.297 1 87.12 230 SER B O 1
ATOM 3806 N N . ARG B 1 231 ? -10.297 20.953 17.125 1 87.69 231 ARG B N 1
ATOM 3807 C CA . ARG B 1 231 ? -10.742 21.719 18.297 1 87.69 231 ARG B CA 1
ATOM 3808 C C . ARG B 1 231 ? -11.281 23.078 17.875 1 87.69 231 ARG B C 1
ATOM 3810 O O . ARG B 1 231 ? -12.305 23.531 18.406 1 87.69 231 ARG B O 1
ATOM 3817 N N . THR B 1 232 ? -10.578 23.703 17 1 89.56 232 THR B N 1
ATOM 3818 C CA . THR B 1 232 ? -10.984 25.016 16.5 1 89.56 232 THR B CA 1
ATOM 3819 C C . THR B 1 232 ? -12.344 24.938 15.812 1 89.56 232 THR B C 1
ATOM 3821 O O . THR B 1 232 ? -13.219 25.766 16.062 1 89.56 232 THR B O 1
ATOM 3824 N N . ARG B 1 233 ? -12.539 23.953 15.055 1 88 233 ARG B N 1
ATOM 3825 C CA . ARG B 1 233 ? -13.789 23.797 14.312 1 88 233 ARG B CA 1
ATOM 3826 C C . ARG B 1 233 ? -14.922 23.391 15.242 1 88 233 ARG B C 1
ATOM 3828 O O . ARG B 1 233 ? -16.078 23.781 15.039 1 88 233 ARG B O 1
ATOM 3835 N N . GLN B 1 234 ? -14.625 22.562 16.172 1 86.06 234 GLN B N 1
ATOM 3836 C CA . GLN B 1 234 ? -15.617 22.156 17.156 1 86.06 234 GLN B CA 1
ATOM 3837 C C . GLN B 1 234 ? -16.109 23.359 17.969 1 86.06 234 GLN B C 1
ATOM 3839 O O . GLN B 1 234 ? -17.297 23.484 18.25 1 86.06 234 GLN B O 1
ATOM 3844 N N . ARG B 1 235 ? -15.219 24.25 18.297 1 87.38 235 ARG B N 1
ATOM 3845 C CA . ARG B 1 235 ? -15.562 25.469 19.031 1 87.38 235 ARG B CA 1
ATOM 3846 C C . ARG B 1 235 ? -16.453 26.375 18.188 1 87.38 235 ARG B C 1
ATOM 3848 O O . ARG B 1 235 ? -17.406 26.969 18.688 1 87.38 235 ARG B O 1
ATOM 3855 N N . LYS B 1 236 ? -16.172 26.469 16.969 1 88.62 236 LYS B N 1
ATOM 3856 C CA . LYS B 1 236 ? -16.953 27.281 16.062 1 88.62 236 LYS B CA 1
ATOM 3857 C C . LYS B 1 236 ? -18.375 26.734 15.914 1 88.62 236 LYS B C 1
ATOM 3859 O O . LYS B 1 236 ? -19.344 27.5 15.875 1 88.62 236 LYS B O 1
ATOM 3864 N N . LEU B 1 237 ? -18.484 25.453 15.875 1 85 237 LEU B N 1
ATOM 3865 C CA . LEU B 1 237 ? -19.781 24.812 15.742 1 85 237 LEU B CA 1
ATOM 3866 C C . LEU B 1 237 ? -20.625 25 17 1 85 237 LEU B C 1
ATOM 3868 O O . LEU B 1 237 ? -21.828 25.234 16.906 1 85 237 LEU B O 1
ATOM 3872 N N . THR B 1 238 ? -20.016 24.875 18.125 1 85.19 238 THR B N 1
ATOM 3873 C CA . THR B 1 238 ? -20.719 25.062 19.391 1 85.19 238 THR B CA 1
ATOM 3874 C C . THR B 1 238 ? -21.172 26.516 19.562 1 85.19 238 THR B C 1
ATOM 3876 O O . THR B 1 238 ? -22.266 26.781 20.062 1 85.19 238 THR B O 1
ATOM 3879 N N . SER B 1 239 ? -20.344 27.422 19.094 1 88.62 239 SER B N 1
ATOM 3880 C CA . SER B 1 239 ? -20.688 28.844 19.156 1 88.62 239 SER B CA 1
ATOM 3881 C C . SER B 1 239 ? -21.844 29.172 18.234 1 88.62 239 SER B C 1
ATOM 3883 O O . SER B 1 239 ? -22.703 30 18.578 1 88.62 239 SER B O 1
ATOM 3885 N N . MET B 1 240 ? -21.906 28.641 17.156 1 86.69 240 MET B N 1
ATOM 3886 C CA . MET B 1 240 ? -22.969 28.875 16.203 1 86.69 240 MET B CA 1
ATOM 3887 C C . MET B 1 240 ? -24.297 28.312 16.703 1 86.69 240 MET B C 1
ATOM 3889 O O . MET B 1 240 ? -25.359 28.891 16.453 1 86.69 240 MET B O 1
ATOM 3893 N N . LYS B 1 241 ? -24.281 27.312 17.469 1 76.69 241 LYS B N 1
ATOM 3894 C CA . LYS B 1 241 ? -25.5 26.703 18 1 76.69 241 LYS B CA 1
ATOM 3895 C C . LYS B 1 241 ? -26.031 27.484 19.188 1 76.69 241 LYS B C 1
ATOM 3897 O O . LYS B 1 241 ? -27.234 27.469 19.453 1 76.69 241 LYS B O 1
ATOM 3902 N N . SER B 1 242 ? -25.188 28.062 19.828 1 78.69 242 SER B N 1
ATOM 3903 C CA . SER B 1 242 ? -25.594 28.844 21 1 78.69 242 SER B CA 1
ATOM 3904 C C . SER B 1 242 ? -26.156 30.203 20.578 1 78.69 242 SER B C 1
ATOM 3906 O O . SER B 1 242 ? -26.766 30.906 21.406 1 78.69 242 SER B O 1
ATOM 3908 N N . GLN B 1 243 ? -26.062 30.594 19.359 1 68.94 243 GLN B N 1
ATOM 3909 C CA . GLN B 1 243 ? -26.688 31.828 18.875 1 68.94 243 GLN B CA 1
ATOM 3910 C C . GLN B 1 243 ? -28.031 31.531 18.219 1 68.94 243 GLN B C 1
ATOM 3912 O O . GLN B 1 243 ? -28.203 30.484 17.594 1 68.94 243 GLN B O 1
#

Solvent-accessible surface area (backbone atoms only — not comparable to full-atom values): 25616 Å² total; per-residue (Å²): 131,81,78,73,73,71,73,69,76,76,70,78,79,76,80,51,73,34,53,44,47,93,47,53,39,55,23,48,61,91,37,65,66,39,48,52,31,41,57,49,53,46,44,66,60,53,49,51,47,35,50,52,42,43,38,73,73,62,23,32,50,68,60,45,52,52,50,50,47,53,51,51,50,50,51,50,38,54,53,44,16,68,70,64,57,35,70,35,76,50,84,63,89,58,66,53,87,64,69,43,24,32,44,23,56,68,18,16,50,34,25,18,51,28,45,34,48,38,51,45,49,62,69,53,46,55,75,42,52,75,68,72,43,68,62,59,54,50,51,52,52,48,52,40,51,47,35,47,51,50,25,48,52,30,34,49,24,36,38,76,58,39,53,31,47,68,66,24,30,50,48,8,28,52,51,15,33,53,50,19,53,54,47,46,51,45,38,64,71,54,46,54,77,42,40,68,62,53,48,67,36,68,67,26,55,75,64,46,45,39,68,60,83,86,48,42,51,59,69,58,52,50,41,53,50,49,52,52,52,44,51,54,52,50,51,52,52,53,54,58,66,74,100,133,83,80,73,73,70,72,69,75,76,69,78,79,74,79,50,72,35,54,43,47,94,47,53,41,56,22,49,62,90,36,65,67,38,48,52,32,41,57,48,53,45,44,66,60,53,49,51,47,37,51,52,42,42,39,74,72,63,24,31,51,68,57,46,50,52,50,50,47,54,50,52,52,49,50,50,40,54,52,44,16,69,70,65,56,35,70,36,76,51,85,62,89,57,65,52,87,66,66,44,24,32,44,23,57,67,18,16,50,34,26,18,52,29,45,34,48,38,50,46,47,62,68,53,45,55,75,43,51,75,68,73,42,70,63,59,55,50,52,53,53,48,51,41,50,47,34,48,49,51,26,48,52,32,33,49,25,36,40,74,57,40,53,30,46,68,66,25,31,51,49,8,29,52,51,14,32,52,49,20,52,53,47,46,49,45,37,63,70,52,46,54,76,40,39,69,62,51,48,67,35,69,67,25,54,76,65,46,46,39,69,61,84,86,49,41,53,58,70,59,52,48,41,53,51,47,53,51,52,42,50,54,50,50,52,52,53,55,53,56,66,74,96

Organism: Varroa destructor (NCBI:txid109461)

Nearest PDB structures (foldseek):
  5jki-assembly1_A  TM=7.864E-01  e=1.437E-04  Bacillus subtilis subsp. subtilis str. 168
  2i1x-assembly1_A  TM=2.797E-01  e=2.314E+00  Halobacterium salinarum
  3hhc-assembly1_C  TM=2.043E-01  e=2.974E+00  Homo sapiens
  1cnt-assembly2_2  TM=2.526E-01  e=8.531E+00  Homo sapiens
  5jki-assembly1_A  TM=7.864E-01  e=1.272E-04  Bacillus subtilis subsp. subtilis str. 168

Foldseek 3Di:
DPPPPPPPPDDPPPPDDADDQLLDFDFDPPDPVLVVLSVLLNVLVVVLVVLVVCCQPVQEPVSVLLNVLLVVLLVVQVVVQVVVVDAFQDDDPHDHPRGGPAAPSSLLNLLLNLLLLLCCLVPQQVPPPPVPPPVSVVVSVVSSVVSVVSSVSNLVSCVNRRRHPPVNSVRSNVNSNVSSVVSSCCCVPPVLVCRVVVCPDPVVVVSVYDYCRPPNDPPVVVVVVVVVVVVVVVVVVVVVVVD/DPPPPPPPPDDPPPPDDADDQLLDFDFDPPDPVLVVLSVLLNVLVVVLVVLVVCCQPVQEPVSVLLNVLLVVLLVVQVVVQVVVVDAFQDDDPHDHPRGGPAAPSSLLNLLLNLLLLLCCLVPQQVPPPPVPPPVSVVVSVVSSVVSVVSSVSNLVSCVNRRRHPNVNSVRSNVNSNVSSVVSSCCCVPPVLVCRVVVCPDPVVVVSVYDYCRPPNDPPVVVVVVVVVVVVVVVVVVVVVVVD

pLDDT: mean 87.51, std 15.08, range [32.94, 98.94]

InterPro domains:
  IPR000326 Phosphatidic acid phosphatase type 2/haloperoxidase [PF01569] (67-186)
  IPR000326 Phosphatidic acid phosphatase type 2/haloperoxidase [SM00014] (63-184)
  IPR036938 Phosphatidic acid phosphatase type 2/haloperoxidase superfamily [SSF48317] (37-187)
  IPR039667 Dolichyldiphosphatase, PAP2 domain [cd03382] (20-169)

Secondary structure (DSSP, 8-state):
----------------EEE-GGG--EEETT-HHHHHHHHHTTHHHHHHHHHHHHHHHH-BHHHHHHHHHHHHHHHHHHHHHHHH-PBPSS--SS--S--B-SS-HHHHHHHHHHHHHHHHIIIIIGGG-----HHHHHHHHHHHHHHHHHHHHHHHHHHHTTSS-HHHHHHHHHHHHHHHHHHHHHIIIIIHHHHHHHHTSHHHHHTT-B--TT-S-HHHHHHHHHHHHHHHHHHHHHHHHH-/----------------EEE-GGG--EEETT-HHHHHHHHHTTHHHHHHHHHHHHHHHH-BHHHHHHHHHHHHHHHHHHHHHHHH-PBPSS--SS--S--B-SS-HHHHHHHHHHHHHHHHIIIIIGGG-----HHHHHHHHHHHHHHHHHHHHHHHHHHHTTSS-HHHHHHHHHHHHHHHHHHHHHIIIIIHHHHHHHHTSHHHHHTT-B--TT-S-HHHHHHHHHHHHHHHHHHHHHHHHH-

Sequence (486 aa):
MEVVTGQLPSSPSVIEWSSFSLTHVQYPKGDSLGKLLAFISLSPLGIAVCMLTLILFRRDLHTITFSSGILLNEVMNYTLKHLIREPRPLKRQEEMTVEFGMPSSHSQFMWFVATYLMFFITFRLHHGSNNNSVWEGVWRHLLIAGGFFWAGAVAASRVYLEYHTLAQVMAGGALGALAACAWFALTHCVFTPLFPYICSWRISELLLLRDTTLIPNVMWFEYTSYRQESRTRQRKLTSMKSQMEVVTGQLPSSPSVIEWSSFSLTHVQYPKGDSLGKLLAFISLSPLGIAVCMLTLILFRRDLHTITFSSGILLNEVMNYTLKHLIREPRPLKRQEEMTVEFGMPSSHSQFMWFVATYLMFF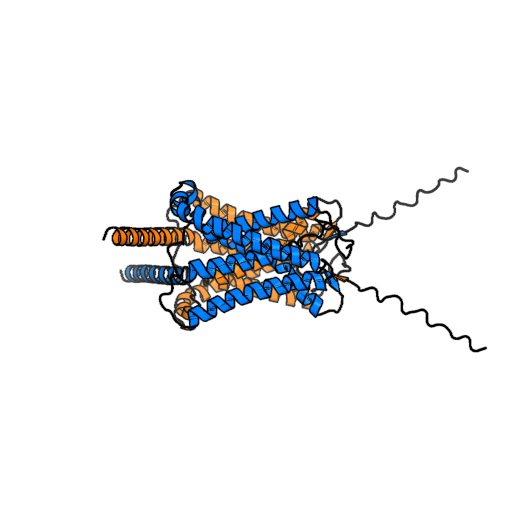ITFRLHHGSNNNSVWEGVWRHLLIAGGFFWAGAVAASRVYLEYHTLAQVMAGGALGALAACAWFALTHCVFTPLFPYICSWRISELLLLRDTTLIPNVMWFEYTSYRQESRTRQRKLTSMKSQ